Protein AF-A0A2V7PFL1-F1 (afdb_monomer)

Mean predicted aligned error: 14.79 Å

Secondary structure (DSSP, 8-state):
----------PPP--------PPPP----PPEEEE--SS--STTT-EEE-TTEEEEEE--STT--EEEEEEE-TT-EEEEEEESGGGT----EEEEEE-TTSSSEEEEES-SBTTB-EEEEE--S-EEEEEEEEEGGG---TT-EEEEEEEE---S--TT--SS--STTTPEE--TT-EEEEEE---SS-TT---EEEEEEE-TT-EEEEEEEE-STT--EEEEEE-TTSS-EEEEES-SSSS-EEEEEE-SS-EEEEEEEEES--SS---EEEEEEEEEE---TTPSPEEEE---SSEEEEEE-TTS-EEEEETTTTEEEEE-TTS-EEEEEE---SEEEEEE-TTSPEEEEETTTEEEEE-TTS-EEEEE---SSEEEEEE-TTS-EEEEESSS-EEEEE-TTS-EEEEEEGGGG-SS----EEE-TTS-EEEESSSSEEEEETTEEEEEE---S--S--EEBTT--EEEEEGGGTEEEEE-TTS-EEEEEEES--SSEEEEEEEE-TTS-EEEEEEEEETTTTEEEE--TTT--SPBP--S-------HHHHHHHHTT-S-S-HHHHHHHHHHTT-SSS--HHHHHHHHHHTTTTTT-S----------

Nearest PDB structures (foldseek):
  8dk0-assembly1_A  TM=8.318E-01  e=1.574E-13  Rhodopseudomonas palustris CGA009
  7ris-assembly1_A  TM=8.366E-01  e=2.254E-12  Rhodopseudomonas palustris CGA009
  7riz-assembly1_A  TM=8.311E-01  e=5.090E-12  Rhodopseudomonas palustris CGA009
  4p5h-assembly1_K  TM=3.127E-01  e=2.283E-05  Clostridium perfringens
  9fti-assembly1_B  TM=2.354E-01  e=1.342E-03  Desulfofustis sp. PB-SRB1

pLDDT: mean 82.53, std 17.25, range [27.77, 98.69]

Sequence (612 aa):
MPIIPGMSNAPRFVLFLLVRLAALPALARTQSLVQEFEPNNTVQTANAAALGDRVVGVINPSGDRDVWSVDLVAGQFLSLDVDAEVTGSLLDPTITLLAPDGVTLVAFNDDFDGFDSRISFRIRESGRYYFVIRAFGDGGSPGSTYAVAVGTVTCGAVGTEREPNGTAATATPIAIGDAGSGEICAADDNPAGDVDYWAFTAQAGTTIDLDAASLGVFSDPFVALYASDGVTQLASNDDAAGVDSRLQFSFASAGTYYAAVSTIADPGGNSFPYTLHIRAIAGGPGDPITVRGDRLGLPVGIAVGNTGDVFVSDLAGARVVRITTQGVGTTFAAGIQNPQGIAFDAFGNLLVASLLGTVYRVTPQGQATPFITDAEAPVWVAVAPDGRIWLTNLSDRSLRRYSAAGRLELRFDGTTIGGSGPGPVAIGPSGEPYVSNGTQIWKLSDGQFRLVVADEFVLWGFAFDVAGNIYAPAPAAGLIKVFDPAGRPLANPFAVSPDNPQALAFGRDATGATVARLFATDRLVGRVIEFNPAGVAHRGLALGYVAPSFTLETAAASLLGATGLSAADSVYLDALGNHNGRYDVGDFHAFLRALDALSGAGSSRSPSGRER

Structure (mmCIF, N/CA/C/O backbone):
data_AF-A0A2V7PFL1-F1
#
_entry.id   AF-A0A2V7PFL1-F1
#
loop_
_atom_site.group_PDB
_atom_site.id
_atom_site.type_symbol
_atom_site.label_atom_id
_atom_site.label_alt_id
_atom_site.label_comp_id
_atom_site.label_asym_id
_atom_site.label_entity_id
_atom_site.label_seq_id
_atom_site.pdbx_PDB_ins_code
_atom_site.Cartn_x
_atom_site.Cartn_y
_atom_site.Cartn_z
_atom_site.occupancy
_atom_site.B_iso_or_equiv
_atom_site.auth_seq_id
_atom_site.auth_comp_id
_atom_site.auth_asym_id
_atom_site.auth_atom_id
_atom_site.pdbx_PDB_model_num
ATOM 1 N N . MET A 1 1 ? -2.058 72.099 -60.817 1.00 30.20 1 MET A N 1
ATOM 2 C CA . MET A 1 1 ? -1.279 73.225 -61.379 1.00 30.20 1 MET A CA 1
ATOM 3 C C . MET A 1 1 ? -0.510 73.870 -60.238 1.00 30.20 1 MET A C 1
ATOM 5 O O . MET A 1 1 ? -1.130 73.997 -59.186 1.00 30.20 1 MET A O 1
ATOM 9 N N . PRO A 1 2 ? 0.730 74.356 -60.434 1.00 60.69 2 PRO A N 1
ATOM 10 C CA . PRO A 1 2 ? 1.856 73.824 -61.225 1.00 60.69 2 PRO A CA 1
ATOM 11 C C . PRO A 1 2 ? 2.731 72.937 -60.279 1.00 60.69 2 PRO A C 1
ATOM 13 O O . PRO A 1 2 ? 2.129 72.340 -59.393 1.00 60.69 2 PRO A O 1
ATOM 16 N N . ILE A 1 3 ? 4.054 72.699 -60.352 1.00 34.28 3 ILE A N 1
ATOM 17 C CA . ILE A 1 3 ? 5.136 72.921 -61.346 1.00 34.28 3 ILE A CA 1
ATOM 18 C C . ILE A 1 3 ? 5.927 71.582 -61.509 1.00 34.28 3 ILE A C 1
ATOM 20 O O . ILE A 1 3 ? 5.464 70.539 -61.055 1.00 34.28 3 ILE A O 1
ATOM 24 N N . ILE A 1 4 ? 7.109 71.598 -62.146 1.00 34.03 4 ILE A N 1
ATOM 25 C CA . ILE A 1 4 ? 8.069 70.487 -62.364 1.00 34.03 4 ILE A CA 1
ATOM 26 C C . ILE A 1 4 ? 9.507 71.114 -62.417 1.00 34.03 4 ILE A C 1
ATOM 28 O O . ILE A 1 4 ? 9.618 72.307 -62.131 1.00 34.03 4 ILE A O 1
ATOM 32 N N . PRO A 1 5 ? 10.562 70.454 -62.951 1.00 56.12 5 PRO A N 1
ATOM 33 C CA . PRO A 1 5 ? 11.461 69.428 -62.386 1.00 56.12 5 PRO A CA 1
ATOM 34 C C . PRO A 1 5 ? 12.811 69.977 -61.834 1.00 56.12 5 PRO A C 1
ATOM 36 O O . PRO A 1 5 ? 13.111 71.160 -61.959 1.00 56.12 5 PRO A O 1
ATOM 39 N N . GLY A 1 6 ? 13.700 69.093 -61.345 1.00 29.91 6 GLY A N 1
ATOM 40 C CA . GLY A 1 6 ? 15.138 69.388 -61.182 1.00 29.91 6 GLY A CA 1
ATOM 41 C C . GLY A 1 6 ? 15.987 68.192 -60.708 1.00 29.91 6 GLY A C 1
ATOM 42 O O . GLY A 1 6 ? 15.664 67.578 -59.698 1.00 29.91 6 GLY A O 1
ATOM 43 N N . MET A 1 7 ? 17.074 67.859 -61.420 1.00 34.50 7 MET A N 1
ATOM 44 C CA . MET A 1 7 ? 18.047 66.806 -61.053 1.00 34.50 7 MET A CA 1
ATOM 45 C C . MET A 1 7 ? 19.343 67.420 -60.494 1.00 34.50 7 MET A C 1
ATOM 47 O O . MET A 1 7 ? 19.839 68.362 -61.108 1.00 34.50 7 MET A O 1
ATOM 51 N N . SER A 1 8 ? 19.954 66.841 -59.444 1.00 31.33 8 SER A N 1
ATOM 52 C CA . SER A 1 8 ? 21.429 66.801 -59.281 1.00 31.33 8 SER A CA 1
ATOM 53 C C . SER A 1 8 ? 21.919 65.894 -58.129 1.00 31.33 8 SER A C 1
ATOM 55 O O . SER A 1 8 ? 21.479 66.030 -56.994 1.00 31.33 8 SER A O 1
ATOM 57 N N . ASN A 1 9 ? 22.875 65.016 -58.447 1.00 28.00 9 ASN A N 1
ATOM 58 C CA . ASN A 1 9 ? 24.009 64.510 -57.648 1.00 28.00 9 ASN A CA 1
ATOM 59 C C . ASN A 1 9 ? 23.884 64.129 -56.143 1.00 28.00 9 ASN A C 1
ATOM 61 O O . ASN A 1 9 ? 24.058 64.954 -55.255 1.00 28.00 9 ASN A O 1
ATOM 65 N N . ALA A 1 10 ? 23.885 62.804 -55.924 1.00 36.22 10 ALA A N 1
ATOM 66 C CA . ALA A 1 10 ? 24.791 62.036 -55.041 1.00 36.22 10 ALA A CA 1
ATOM 67 C C . ALA A 1 10 ? 24.791 62.197 -53.493 1.00 36.22 10 ALA A C 1
ATOM 69 O O . ALA A 1 10 ? 25.214 63.221 -52.958 1.00 36.22 10 ALA A O 1
ATOM 70 N N . PRO A 1 11 ? 24.583 61.081 -52.760 1.00 33.75 11 PRO A N 1
ATOM 71 C CA . PRO A 1 11 ? 25.273 60.771 -51.505 1.00 33.75 11 PRO A CA 1
ATOM 72 C C . PRO A 1 11 ? 26.551 59.928 -51.741 1.00 33.75 11 PRO A C 1
ATOM 74 O O . PRO A 1 11 ? 26.734 59.321 -52.796 1.00 33.75 11 PRO A O 1
ATOM 77 N N . ARG A 1 12 ? 27.458 59.886 -50.753 1.00 33.81 12 ARG A N 1
ATOM 78 C CA . ARG A 1 12 ? 28.744 59.157 -50.824 1.00 33.81 12 ARG A CA 1
ATOM 79 C C . ARG A 1 12 ? 28.614 57.666 -50.480 1.00 33.81 12 ARG A C 1
ATOM 81 O O . ARG A 1 12 ? 27.775 57.280 -49.675 1.00 33.81 12 ARG A O 1
ATOM 88 N N . PHE A 1 13 ? 29.522 56.859 -51.035 1.00 31.22 13 PHE A N 1
ATOM 89 C CA . PHE A 1 13 ? 29.735 55.455 -50.663 1.00 31.22 13 PHE A CA 1
ATOM 90 C C . PHE A 1 13 ? 30.086 55.290 -49.174 1.00 31.22 13 PHE A C 1
ATOM 92 O O . PHE A 1 13 ? 30.985 55.967 -48.674 1.00 31.22 13 PHE A O 1
ATOM 99 N N . VAL A 1 14 ? 29.502 54.269 -48.543 1.00 32.34 14 VAL A N 1
ATOM 100 C CA . VAL A 1 14 ? 30.183 53.421 -47.551 1.00 32.34 14 VAL A CA 1
ATOM 101 C C . VAL A 1 14 ? 29.953 51.975 -47.990 1.00 32.34 14 VAL A C 1
ATOM 103 O O . VAL A 1 14 ? 28.826 51.594 -48.299 1.00 32.34 14 VAL A O 1
ATOM 106 N N . LEU A 1 15 ? 31.025 51.190 -48.091 1.00 28.28 15 LEU A N 1
ATOM 107 C CA . LEU A 1 15 ? 31.000 49.836 -48.642 1.00 28.28 15 LEU A CA 1
ATOM 108 C C . LEU A 1 15 ? 30.970 48.798 -47.514 1.00 28.28 15 LEU A C 1
ATOM 110 O O . LEU A 1 15 ? 31.963 48.637 -46.812 1.00 28.28 15 LEU A O 1
ATOM 114 N N . PHE A 1 16 ? 29.877 48.043 -47.407 1.00 29.05 16 PHE A N 1
ATOM 115 C CA . PHE A 1 16 ? 29.860 46.753 -46.711 1.00 29.05 16 PHE A CA 1
ATOM 116 C C . PHE A 1 16 ? 29.567 45.648 -47.726 1.00 29.05 16 PHE A C 1
ATOM 118 O O . PHE A 1 16 ? 28.443 45.498 -48.204 1.00 29.05 16 PHE A O 1
ATOM 125 N N . LEU A 1 17 ? 30.608 44.899 -48.092 1.00 27.77 17 LEU A N 1
ATOM 126 C CA . LEU A 1 17 ? 30.504 43.796 -49.039 1.00 27.77 17 LEU A CA 1
ATOM 127 C C . LEU A 1 17 ? 29.993 42.543 -48.315 1.00 27.77 17 LEU A C 1
ATOM 129 O O . LEU A 1 17 ? 30.765 41.816 -47.693 1.00 27.77 17 LEU A O 1
ATOM 133 N N . LEU A 1 18 ? 28.688 42.283 -48.415 1.00 31.61 18 LEU A N 1
ATOM 134 C CA . LEU A 1 18 ? 28.083 41.022 -47.981 1.00 31.61 18 LEU A CA 1
ATOM 135 C C . LEU A 1 18 ? 28.535 39.877 -48.901 1.00 31.61 18 LEU A C 1
ATOM 137 O O . LEU A 1 18 ? 27.878 39.550 -49.891 1.00 31.61 18 LEU A O 1
ATOM 141 N N . VAL A 1 19 ? 29.663 39.252 -48.562 1.00 31.84 19 VAL A N 1
ATOM 142 C CA . VAL A 1 19 ? 30.076 37.985 -49.170 1.00 31.84 19 VAL A CA 1
ATOM 143 C C . VAL A 1 19 ? 29.138 36.892 -48.664 1.00 31.84 19 VAL A C 1
ATOM 145 O O . VAL A 1 19 ? 29.290 36.389 -47.553 1.00 31.84 19 VAL A O 1
ATOM 148 N N . ARG A 1 20 ? 28.161 36.501 -49.488 1.00 34.03 20 ARG A N 1
ATOM 149 C CA . ARG A 1 20 ? 27.461 35.229 -49.293 1.00 34.03 20 ARG A CA 1
ATOM 150 C C . ARG A 1 20 ? 28.456 34.097 -49.543 1.00 34.03 20 ARG A C 1
ATOM 152 O O . ARG A 1 20 ? 28.710 33.761 -50.698 1.00 34.03 20 ARG A O 1
ATOM 159 N N . LEU A 1 21 ? 28.975 33.481 -48.480 1.00 33.34 21 LEU A N 1
ATOM 160 C CA . LEU A 1 21 ? 29.423 32.095 -48.588 1.00 33.34 21 LEU A CA 1
ATOM 161 C C . LEU A 1 21 ? 28.192 31.267 -48.967 1.00 33.34 21 LEU A C 1
ATOM 163 O O . LEU A 1 21 ? 27.237 31.172 -48.197 1.00 33.34 21 LEU A O 1
ATOM 167 N N . ALA A 1 22 ? 28.198 30.696 -50.169 1.00 36.16 22 ALA A N 1
ATOM 168 C CA . ALA A 1 22 ? 27.301 29.596 -50.471 1.00 36.16 22 ALA A CA 1
ATOM 169 C C . ALA A 1 22 ? 27.775 28.398 -49.643 1.00 36.16 22 ALA A C 1
ATOM 171 O O . ALA A 1 22 ? 28.919 27.966 -49.795 1.00 36.16 22 ALA A O 1
ATOM 172 N N . ALA A 1 23 ? 26.921 27.888 -48.757 1.00 37.31 23 ALA A N 1
ATOM 173 C CA . ALA A 1 23 ? 27.200 26.633 -48.081 1.00 37.31 23 ALA A CA 1
ATOM 174 C C . ALA A 1 23 ? 27.307 25.532 -49.145 1.00 37.31 23 ALA A C 1
ATOM 176 O O . ALA A 1 23 ? 26.355 25.282 -49.887 1.00 37.31 23 ALA A O 1
ATOM 177 N N . LEU A 1 24 ? 28.476 24.898 -49.234 1.00 37.31 24 LEU A N 1
ATOM 178 C CA . LEU A 1 24 ? 28.596 23.622 -49.926 1.00 37.31 24 LEU A CA 1
ATOM 179 C C . LEU A 1 24 ? 27.701 22.619 -49.182 1.00 37.31 24 LEU A C 1
ATOM 181 O O . LEU A 1 24 ? 27.738 22.606 -47.948 1.00 37.31 24 LEU A O 1
ATOM 185 N N . PRO A 1 25 ? 26.900 21.793 -49.878 1.00 37.47 25 PRO A N 1
ATOM 186 C CA . PRO A 1 25 ? 26.188 20.717 -49.209 1.00 37.47 25 PRO A CA 1
ATOM 187 C C . PRO A 1 25 ? 27.224 19.794 -48.565 1.00 37.47 25 PRO A C 1
ATOM 189 O O . PRO A 1 25 ? 28.191 19.393 -49.218 1.00 37.47 25 PRO A O 1
ATOM 192 N N . ALA A 1 26 ? 27.034 19.471 -47.286 1.00 39.41 26 ALA A N 1
ATOM 193 C CA . ALA A 1 26 ? 27.859 18.473 -46.629 1.00 39.41 26 ALA A CA 1
ATOM 194 C C . ALA A 1 26 ? 27.669 17.140 -47.365 1.00 39.41 26 ALA A C 1
ATOM 196 O O . ALA A 1 26 ? 26.567 16.591 -47.400 1.00 39.41 26 ALA A O 1
ATOM 197 N N . LEU A 1 27 ? 28.738 16.639 -47.986 1.00 40.75 27 LEU A N 1
ATOM 198 C CA . LEU A 1 27 ? 28.767 15.271 -48.486 1.00 40.75 27 LEU A CA 1
ATOM 199 C C . LEU A 1 27 ? 28.611 14.353 -47.276 1.00 40.75 27 LEU A C 1
ATOM 201 O O . LEU A 1 27 ? 29.490 14.327 -46.414 1.00 40.75 27 LEU A O 1
ATOM 205 N N . ALA A 1 28 ? 27.493 13.627 -47.210 1.00 41.62 28 ALA A N 1
ATOM 206 C CA . ALA A 1 28 ? 27.297 12.590 -46.210 1.00 41.62 28 ALA A CA 1
ATOM 207 C C . ALA A 1 28 ? 28.458 11.593 -46.326 1.00 41.62 28 ALA A C 1
ATOM 209 O O . ALA A 1 28 ? 28.630 10.942 -47.361 1.00 41.62 28 ALA A O 1
ATOM 210 N N . ARG A 1 29 ? 29.297 11.533 -45.290 1.00 51.75 29 ARG A N 1
ATOM 211 C CA . ARG A 1 29 ? 30.437 10.621 -45.243 1.00 51.75 29 ARG A CA 1
ATOM 212 C C . ARG A 1 29 ? 29.870 9.209 -45.133 1.00 51.75 29 ARG A C 1
ATOM 214 O O . ARG A 1 29 ? 29.216 8.889 -44.149 1.00 51.75 29 ARG A O 1
ATOM 221 N N . THR A 1 30 ? 30.070 8.395 -46.165 1.00 51.81 30 THR A N 1
ATOM 222 C CA . THR A 1 30 ? 29.642 6.992 -46.161 1.00 51.81 30 THR A CA 1
ATOM 223 C C . THR A 1 30 ? 30.287 6.257 -44.994 1.00 51.81 30 THR A C 1
ATOM 225 O O . THR A 1 30 ? 31.499 6.395 -44.794 1.00 51.81 30 THR A O 1
ATOM 228 N N . GLN A 1 31 ? 29.481 5.476 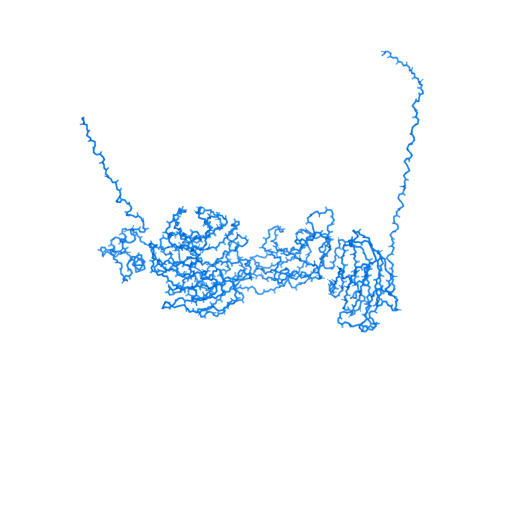-44.269 1.00 62.72 31 GLN A N 1
ATOM 229 C CA . GLN A 1 31 ? 29.928 4.686 -43.126 1.00 62.72 31 GLN A CA 1
ATOM 230 C C . GLN A 1 31 ? 31.151 3.856 -43.521 1.00 62.72 31 GLN A C 1
ATOM 232 O O . GLN A 1 31 ? 31.106 3.093 -44.488 1.00 62.72 31 GLN A O 1
ATOM 237 N N . SER A 1 32 ? 32.272 4.084 -42.840 1.00 82.44 32 SER A N 1
ATOM 238 C CA . SER A 1 32 ? 33.548 3.467 -43.206 1.00 82.44 32 SER A CA 1
ATOM 239 C C . SER A 1 32 ? 33.761 2.213 -42.367 1.00 82.44 32 SER A C 1
ATOM 241 O O . SER A 1 32 ? 33.752 2.282 -41.143 1.00 82.44 32 SER A O 1
ATOM 243 N N . LEU A 1 33 ? 33.916 1.065 -43.029 1.00 89.19 33 LEU A N 1
ATOM 244 C CA . LEU A 1 33 ? 34.205 -0.206 -42.368 1.00 89.19 33 LEU A CA 1
ATOM 245 C C . LEU A 1 33 ? 35.689 -0.251 -41.980 1.00 89.19 33 LEU A C 1
ATOM 247 O O . LEU A 1 33 ? 36.552 -0.102 -42.850 1.00 89.19 33 LEU A O 1
ATOM 251 N N . VAL A 1 34 ? 35.980 -0.459 -40.697 1.00 94.38 34 VAL A N 1
ATOM 252 C CA . VAL A 1 34 ? 37.341 -0.463 -40.138 1.00 94.38 34 VAL A CA 1
ATOM 253 C C . VAL A 1 34 ? 37.602 -1.806 -39.456 1.00 94.38 34 VAL A C 1
ATOM 255 O O . VAL A 1 34 ? 36.968 -2.127 -38.458 1.00 94.38 34 VAL A O 1
ATOM 258 N N . GLN A 1 35 ? 38.531 -2.596 -39.992 1.00 94.12 35 GLN A N 1
ATOM 259 C CA . GLN A 1 35 ? 38.975 -3.838 -39.350 1.00 94.12 35 GLN A CA 1
ATOM 260 C C . GLN A 1 35 ? 39.925 -3.530 -38.187 1.00 94.12 35 GLN A C 1
ATOM 262 O O . GLN A 1 35 ? 40.719 -2.589 -38.270 1.00 94.12 35 GLN A O 1
ATOM 267 N N . GLU A 1 36 ? 39.862 -4.350 -37.142 1.00 94.19 36 GLU A N 1
ATOM 268 C CA . GLU A 1 36 ? 40.870 -4.424 -36.081 1.00 94.19 36 GLU A CA 1
ATOM 269 C C . GLU A 1 36 ? 42.306 -4.638 -36.612 1.00 94.19 36 GLU A C 1
ATOM 271 O O . GLU A 1 36 ? 42.539 -5.006 -37.772 1.00 94.19 36 GLU A O 1
ATOM 276 N N . PHE A 1 37 ? 43.291 -4.486 -35.729 1.00 94.88 37 PHE A N 1
ATOM 277 C CA . PHE A 1 37 ? 44.647 -4.967 -35.965 1.00 94.88 37 PHE A CA 1
ATOM 278 C C . PHE A 1 37 ? 45.331 -5.389 -34.662 1.00 94.88 37 PHE A C 1
ATOM 280 O O . PHE A 1 37 ? 45.601 -4.548 -33.801 1.00 94.88 37 PHE A O 1
ATOM 287 N N . GLU A 1 38 ? 45.683 -6.673 -34.576 1.00 94.12 38 GLU A N 1
ATOM 288 C CA . GLU A 1 38 ? 46.327 -7.259 -33.401 1.00 94.12 38 GLU A CA 1
ATOM 289 C C . GLU A 1 38 ? 47.842 -7.005 -33.296 1.00 94.12 38 GLU A C 1
ATOM 291 O O . GLU A 1 38 ? 48.556 -7.080 -34.304 1.00 94.12 38 GLU A O 1
ATOM 296 N N . PRO A 1 39 ? 48.383 -6.784 -32.076 1.00 94.81 39 PRO A N 1
ATOM 297 C CA . PRO A 1 39 ? 47.690 -6.792 -30.779 1.00 94.81 39 PRO A CA 1
ATOM 298 C C . PRO A 1 39 ? 47.081 -5.433 -30.392 1.00 94.81 39 PRO A C 1
ATOM 300 O O . PRO A 1 39 ? 47.819 -4.454 -30.273 1.00 94.81 39 PRO A O 1
ATOM 303 N N . ASN A 1 40 ? 45.780 -5.362 -30.105 1.00 96.12 40 ASN A N 1
ATOM 304 C CA . ASN A 1 40 ? 45.070 -4.126 -29.729 1.00 96.12 40 ASN A CA 1
ATOM 305 C C . ASN A 1 40 ? 44.784 -4.004 -28.205 1.00 96.12 40 ASN A C 1
ATOM 307 O O . ASN A 1 40 ? 44.213 -3.014 -27.753 1.00 96.12 40 ASN A O 1
ATOM 311 N N . ASN A 1 41 ? 45.174 -5.005 -27.406 1.00 95.81 41 ASN A N 1
ATOM 312 C CA . ASN A 1 41 ? 44.536 -5.373 -26.127 1.00 95.81 41 ASN A CA 1
ATOM 313 C C . ASN A 1 41 ? 44.863 -4.436 -24.925 1.00 95.81 41 ASN A C 1
ATOM 315 O O . ASN A 1 41 ? 44.634 -4.786 -23.751 1.00 95.81 41 ASN A O 1
ATOM 319 N N . THR A 1 42 ? 45.412 -3.236 -25.176 1.00 96.06 42 THR A N 1
ATOM 320 C CA . THR A 1 42 ? 45.606 -2.145 -24.198 1.00 96.06 42 THR A CA 1
ATOM 321 C C . THR A 1 42 ? 45.381 -0.761 -24.824 1.00 96.06 42 THR A C 1
ATOM 323 O O . THR A 1 42 ? 45.544 -0.568 -26.024 1.00 96.06 42 THR A O 1
ATOM 326 N N . VAL A 1 43 ? 45.121 0.267 -24.004 1.00 95.19 43 VAL A N 1
ATOM 327 C CA . VAL A 1 43 ? 44.972 1.667 -24.473 1.00 95.19 43 VAL A CA 1
ATOM 328 C C . VAL A 1 43 ? 46.213 2.235 -25.189 1.00 95.19 43 VAL A C 1
ATOM 330 O O . VAL A 1 43 ? 46.115 3.254 -25.864 1.00 95.19 43 VAL A O 1
ATOM 333 N N . GLN A 1 44 ? 47.385 1.593 -25.066 1.00 95.38 44 GLN A N 1
ATOM 334 C CA . GLN A 1 44 ? 48.608 1.979 -25.786 1.00 95.38 44 GLN A CA 1
ATOM 335 C C . GLN A 1 44 ? 48.738 1.323 -27.168 1.00 95.38 44 GLN A C 1
ATOM 337 O O . GLN A 1 44 ? 49.506 1.821 -27.991 1.00 95.38 44 GLN A O 1
ATOM 342 N N . THR A 1 45 ? 48.028 0.220 -27.418 1.00 96.56 45 THR A N 1
ATOM 343 C CA . THR A 1 45 ? 48.004 -0.474 -28.717 1.00 96.56 45 THR A CA 1
ATOM 344 C C . THR A 1 45 ? 46.649 -0.387 -29.424 1.00 96.56 45 THR A C 1
ATOM 346 O O . THR A 1 45 ? 46.512 -0.876 -30.544 1.00 96.56 45 THR A O 1
ATOM 349 N N . ALA A 1 46 ? 45.683 0.285 -28.794 1.00 96.88 46 ALA A N 1
ATOM 350 C CA . ALA A 1 46 ? 44.314 0.439 -29.254 1.00 96.88 46 ALA A CA 1
ATOM 351 C C . ALA A 1 46 ? 44.196 0.843 -30.729 1.00 96.88 46 ALA A C 1
ATOM 353 O O . ALA A 1 46 ? 44.891 1.742 -31.219 1.00 96.88 46 ALA A O 1
ATOM 354 N N . ASN A 1 47 ? 43.256 0.212 -31.428 1.00 97.69 47 ASN A N 1
ATOM 355 C CA . ASN A 1 47 ? 42.906 0.582 -32.792 1.00 97.69 47 ASN A CA 1
ATOM 356 C C . ASN A 1 47 ? 42.170 1.943 -32.805 1.00 97.69 47 ASN A C 1
ATOM 358 O O . ASN A 1 47 ? 41.758 2.460 -31.763 1.00 97.69 47 ASN A O 1
ATOM 362 N N . ALA A 1 48 ? 42.054 2.586 -33.968 1.00 96.38 48 ALA A N 1
ATOM 363 C CA . ALA A 1 48 ? 41.511 3.944 -34.083 1.00 96.38 48 ALA A CA 1
ATOM 364 C C . ALA A 1 48 ? 40.193 3.956 -34.864 1.00 96.38 48 ALA A C 1
ATOM 366 O O . ALA A 1 48 ? 40.135 3.441 -35.979 1.00 96.38 48 ALA A O 1
ATOM 367 N N . ALA A 1 49 ? 39.173 4.591 -34.289 1.00 96.38 49 ALA A N 1
ATOM 368 C CA . ALA A 1 49 ? 37.848 4.771 -34.870 1.00 96.38 49 ALA A CA 1
ATOM 369 C C . ALA A 1 49 ? 37.448 6.255 -34.880 1.00 96.38 49 ALA A C 1
ATOM 371 O O . ALA A 1 49 ? 37.920 7.053 -34.066 1.00 96.38 49 ALA A O 1
ATOM 372 N N . ALA A 1 50 ? 36.548 6.629 -35.786 1.00 94.38 50 ALA A N 1
ATOM 373 C CA . ALA A 1 50 ? 35.919 7.942 -35.828 1.00 94.38 50 ALA A CA 1
ATOM 374 C C . ALA A 1 50 ? 34.387 7.836 -35.776 1.00 94.38 50 ALA A C 1
ATOM 376 O O . ALA A 1 50 ? 33.794 6.824 -36.141 1.00 94.38 50 ALA A O 1
ATOM 377 N N . LEU A 1 51 ? 33.737 8.932 -35.376 1.00 91.38 51 LEU A N 1
ATOM 378 C CA . LEU A 1 51 ? 32.285 9.069 -35.485 1.00 91.38 51 LEU A CA 1
ATOM 379 C C . LEU A 1 51 ? 31.846 8.920 -36.954 1.00 91.38 51 LEU A C 1
ATOM 381 O O . LEU A 1 51 ? 32.313 9.657 -37.832 1.00 91.38 51 LEU A O 1
ATOM 385 N N . GLY A 1 52 ? 30.935 7.978 -37.197 1.00 88.69 52 GLY A N 1
ATOM 386 C CA . GLY A 1 52 ? 30.469 7.561 -38.519 1.00 88.69 52 GLY A CA 1
ATOM 387 C C . GLY A 1 52 ? 31.153 6.308 -39.080 1.00 88.69 52 GLY A C 1
ATOM 388 O O . GLY A 1 52 ? 30.849 5.932 -40.211 1.00 88.69 52 GLY A O 1
ATOM 389 N N . ASP A 1 53 ? 32.051 5.654 -38.343 1.00 94.06 53 ASP A N 1
ATOM 390 C CA . ASP A 1 53 ? 32.645 4.376 -38.753 1.00 94.06 53 ASP A CA 1
ATOM 391 C C . ASP A 1 53 ? 31.796 3.179 -38.263 1.00 94.06 53 ASP A C 1
ATOM 393 O O . ASP A 1 53 ? 30.985 3.293 -37.341 1.00 94.06 53 ASP A O 1
ATOM 397 N N . ARG A 1 54 ? 31.986 2.004 -38.877 1.00 93.38 54 ARG A N 1
ATOM 398 C CA . ARG A 1 54 ? 31.623 0.709 -38.277 1.00 93.38 54 ARG A CA 1
ATOM 399 C C . ARG A 1 54 ? 32.914 -0.075 -38.102 1.00 93.38 54 ARG A C 1
ATOM 401 O O . ARG A 1 54 ? 33.554 -0.415 -39.098 1.00 93.38 54 ARG A O 1
ATOM 408 N N . VAL A 1 55 ? 33.326 -0.312 -36.865 1.00 95.62 55 VAL A N 1
ATOM 409 C CA . VAL A 1 55 ? 34.484 -1.170 -36.590 1.00 95.62 55 VAL A CA 1
ATOM 410 C C . VAL A 1 55 ? 34.052 -2.636 -36.621 1.00 95.62 55 VAL A C 1
ATOM 412 O O . VAL A 1 55 ? 32.877 -2.924 -36.404 1.00 95.62 55 VAL A O 1
ATOM 415 N N . VAL A 1 56 ? 34.965 -3.557 -36.918 1.00 95.00 56 VAL A N 1
ATOM 416 C CA . VAL A 1 56 ? 34.726 -5.010 -36.881 1.00 95.00 56 VAL A CA 1
ATOM 417 C C . VAL A 1 56 ? 35.938 -5.741 -36.320 1.00 95.00 56 VAL A C 1
ATOM 419 O O . VAL A 1 56 ? 37.075 -5.386 -36.650 1.00 95.00 56 VAL A O 1
ATOM 422 N N . GLY A 1 57 ? 35.680 -6.770 -35.512 1.00 94.44 57 GLY A N 1
ATOM 423 C CA . GLY A 1 57 ? 36.727 -7.568 -34.883 1.00 94.44 57 GLY A CA 1
ATOM 424 C C . GLY A 1 57 ? 36.295 -8.951 -34.395 1.00 94.44 57 GLY A C 1
ATOM 425 O O . GLY A 1 57 ? 35.162 -9.386 -34.642 1.00 94.44 57 GLY A O 1
ATOM 426 N N . VAL A 1 58 ? 37.221 -9.667 -33.752 1.00 94.94 58 VAL A N 1
ATOM 427 C CA . VAL A 1 58 ? 37.070 -11.064 -33.317 1.00 94.94 58 VAL A CA 1
ATOM 428 C C . VAL A 1 58 ? 37.789 -11.306 -31.986 1.00 94.94 58 VAL A C 1
ATOM 430 O O . VAL A 1 58 ? 38.999 -11.516 -31.965 1.00 94.94 58 VAL A O 1
ATOM 433 N N . ILE A 1 59 ? 37.032 -11.400 -30.887 1.00 95.06 59 ILE A N 1
ATOM 434 C CA . ILE A 1 59 ? 37.575 -11.677 -29.544 1.00 95.06 59 ILE A CA 1
ATOM 435 C C . ILE A 1 59 ? 38.171 -13.094 -29.518 1.00 95.06 59 ILE A C 1
ATOM 437 O O . ILE A 1 59 ? 37.436 -14.078 -29.378 1.00 95.06 59 ILE A O 1
ATOM 441 N N . ASN A 1 60 ? 39.491 -13.226 -29.688 1.00 92.62 60 ASN A N 1
ATOM 442 C CA . ASN A 1 60 ? 40.161 -14.513 -29.866 1.00 92.62 60 ASN A CA 1
ATOM 443 C C . ASN A 1 60 ? 41.679 -14.428 -29.587 1.00 92.62 60 ASN A C 1
ATOM 445 O O . ASN A 1 60 ? 42.434 -13.929 -30.428 1.00 92.62 60 ASN A O 1
ATOM 449 N N . PRO A 1 61 ? 42.193 -15.096 -28.535 1.00 92.56 61 PRO A N 1
ATOM 450 C CA . PRO A 1 61 ? 41.640 -16.300 -27.896 1.00 92.56 61 PRO A CA 1
ATOM 451 C C . PRO A 1 61 ? 40.671 -16.016 -26.728 1.00 92.56 61 PRO A C 1
ATOM 453 O O . PRO A 1 61 ? 40.161 -14.918 -26.560 1.00 92.56 61 PRO A O 1
ATOM 456 N N . SER A 1 62 ? 40.391 -17.020 -25.894 1.00 91.88 62 SER A N 1
ATOM 457 C CA . SER A 1 62 ? 39.731 -16.803 -24.599 1.00 91.88 62 SER A CA 1
ATOM 458 C C . SER A 1 62 ? 40.606 -15.936 -23.678 1.00 91.88 62 SER A C 1
ATOM 460 O O . SER A 1 62 ? 41.830 -16.101 -23.645 1.00 91.88 62 SER A O 1
ATOM 462 N N . GLY A 1 63 ? 39.977 -15.009 -22.947 1.00 89.75 63 GLY A N 1
ATOM 463 C CA . GLY A 1 63 ? 40.641 -13.961 -22.156 1.00 89.75 63 GLY A CA 1
ATOM 464 C C . GLY A 1 63 ? 41.117 -12.741 -22.956 1.00 89.75 63 GLY A C 1
ATOM 465 O O . GLY A 1 63 ? 41.830 -11.896 -22.408 1.00 89.75 63 GLY A O 1
ATOM 466 N N . ASP A 1 64 ? 40.759 -12.659 -24.237 1.00 94.69 64 ASP A N 1
ATOM 467 C CA . ASP A 1 64 ? 41.076 -11.534 -25.115 1.00 94.69 64 ASP A CA 1
ATOM 468 C C . ASP A 1 64 ? 40.115 -10.342 -24.936 1.00 94.69 64 ASP A C 1
ATOM 470 O O . ASP A 1 64 ? 39.042 -10.461 -24.334 1.00 94.69 64 ASP A O 1
ATOM 474 N N . ARG A 1 65 ? 40.531 -9.165 -25.411 1.00 95.44 65 ARG A N 1
ATOM 475 C CA . ARG A 1 65 ? 39.773 -7.913 -25.332 1.00 95.44 65 ARG A CA 1
ATOM 476 C C . ARG A 1 65 ? 40.251 -6.919 -26.381 1.00 95.44 65 ARG A C 1
ATOM 478 O O . ARG A 1 65 ? 41.442 -6.620 -26.434 1.00 95.44 65 ARG A O 1
ATOM 485 N N . ASP A 1 66 ? 39.308 -6.287 -27.062 1.00 97.38 66 ASP A N 1
ATOM 486 C CA . ASP A 1 66 ? 39.628 -5.346 -28.124 1.00 97.38 66 ASP A CA 1
ATOM 487 C C . ASP A 1 66 ? 39.525 -3.910 -27.651 1.00 97.38 66 ASP A C 1
ATOM 489 O O . ASP A 1 66 ? 38.439 -3.454 -27.291 1.00 97.38 66 ASP A O 1
ATOM 493 N N . VAL A 1 67 ? 40.648 -3.184 -27.643 1.00 98.12 67 VAL A N 1
ATOM 494 C CA . VAL A 1 67 ? 40.648 -1.758 -27.291 1.00 98.12 67 VAL A CA 1
ATOM 495 C C . VAL A 1 67 ? 40.639 -0.902 -28.549 1.00 98.12 67 VAL A C 1
ATOM 497 O O . VAL A 1 67 ? 41.528 -0.964 -29.399 1.00 98.12 67 VAL A O 1
ATOM 500 N N . TRP A 1 68 ? 39.650 -0.026 -28.614 1.00 98.31 68 TRP A N 1
ATOM 501 C CA . TRP A 1 68 ? 39.480 0.989 -29.637 1.00 98.31 68 TRP A CA 1
ATOM 502 C C . TRP A 1 68 ? 39.604 2.378 -29.015 1.00 98.31 68 TRP A C 1
ATOM 504 O O . TRP A 1 68 ? 39.360 2.574 -27.826 1.00 98.31 68 TRP A O 1
ATOM 514 N N . SER A 1 69 ? 39.997 3.362 -29.816 1.00 97.69 69 SER A N 1
ATOM 515 C CA . SER A 1 69 ? 40.162 4.755 -29.404 1.00 97.69 69 SER A CA 1
ATOM 516 C C . SER A 1 69 ? 39.427 5.697 -30.352 1.00 97.69 69 SER A C 1
ATOM 518 O O . SER A 1 69 ? 39.447 5.500 -31.567 1.00 97.69 69 SER A O 1
ATOM 520 N N . VAL A 1 70 ? 38.778 6.718 -29.792 1.00 97.12 70 VAL A N 1
ATOM 521 C CA . VAL A 1 70 ? 37.960 7.686 -30.532 1.00 97.12 70 VAL A CA 1
ATOM 522 C C . VAL A 1 70 ? 38.160 9.096 -29.965 1.00 97.12 70 VAL A C 1
ATOM 524 O O . VAL A 1 70 ? 38.104 9.318 -28.754 1.00 97.12 70 VAL A O 1
ATOM 527 N N . ASP A 1 71 ? 38.436 10.063 -30.842 1.00 96.75 71 ASP A N 1
ATOM 528 C CA . ASP A 1 71 ? 38.639 11.468 -30.467 1.00 96.75 71 ASP A CA 1
ATOM 529 C C . ASP A 1 71 ? 37.291 12.209 -30.429 1.00 96.75 71 ASP A C 1
ATOM 531 O O . ASP A 1 71 ? 36.614 12.329 -31.452 1.00 96.75 71 ASP A O 1
ATOM 535 N N . LEU A 1 72 ? 36.907 12.710 -29.250 1.00 93.75 72 LEU A N 1
ATOM 536 C CA . LEU A 1 72 ? 35.584 13.276 -28.966 1.00 93.75 72 LEU A CA 1
ATOM 537 C C . LEU A 1 72 ? 35.666 14.680 -28.345 1.00 93.75 72 LEU A C 1
ATOM 539 O O . LEU A 1 72 ? 36.692 15.105 -27.809 1.00 93.75 72 LEU A O 1
ATOM 543 N N . VAL A 1 73 ? 34.560 15.420 -28.429 1.00 91.56 73 VAL A N 1
ATOM 544 C CA . VAL A 1 73 ? 34.443 16.832 -28.037 1.00 91.56 73 VAL A CA 1
ATOM 545 C C . VAL A 1 73 ? 33.352 17.006 -26.981 1.00 91.56 73 VAL A C 1
ATOM 547 O O . VAL A 1 73 ? 32.259 16.456 -27.109 1.00 91.56 73 VAL A O 1
ATOM 550 N N . ALA A 1 74 ? 33.627 17.821 -25.960 1.00 84.31 74 ALA A N 1
ATOM 551 C CA . ALA A 1 74 ? 32.664 18.180 -24.923 1.00 84.31 74 ALA A CA 1
ATOM 552 C C . ALA A 1 74 ? 31.321 18.660 -25.511 1.00 84.31 74 ALA A C 1
ATOM 554 O O . ALA A 1 74 ? 31.280 19.501 -26.412 1.00 84.31 74 ALA A O 1
ATOM 555 N N . GLY A 1 75 ? 30.223 18.122 -24.983 1.00 70.88 75 GLY A N 1
ATOM 556 C CA . GLY A 1 75 ? 28.853 18.357 -25.437 1.00 70.88 75 GLY A CA 1
ATOM 557 C C . GLY A 1 75 ? 28.334 17.352 -26.471 1.00 70.88 75 GLY A C 1
ATOM 558 O O . GLY A 1 75 ? 27.114 17.273 -26.632 1.00 70.88 75 GLY A O 1
ATOM 559 N N . GLN A 1 76 ? 29.202 16.568 -27.129 1.00 81.19 76 GLN A N 1
ATOM 560 C CA . GLN A 1 76 ? 28.778 15.484 -28.026 1.00 81.19 76 GLN A CA 1
ATOM 561 C C . GLN A 1 76 ? 28.085 14.349 -27.263 1.00 81.19 76 GLN A C 1
ATOM 563 O O . GLN A 1 76 ? 28.396 14.073 -26.104 1.00 81.19 76 GLN A O 1
ATOM 568 N N . PHE A 1 77 ? 27.178 13.663 -27.954 1.00 76.62 77 PHE A N 1
ATOM 569 C CA . PHE A 1 77 ? 26.545 12.432 -27.494 1.00 76.62 77 PHE A CA 1
ATOM 570 C C . PHE A 1 77 ? 27.133 11.269 -28.293 1.00 76.62 77 PHE A C 1
ATOM 572 O O . PHE A 1 77 ? 26.899 11.181 -29.497 1.00 76.62 77 PHE A O 1
ATOM 579 N N . LEU A 1 78 ? 27.943 10.430 -27.652 1.00 85.50 78 LEU A N 1
ATOM 580 C CA . LEU A 1 78 ? 28.519 9.222 -28.243 1.00 85.50 78 LEU A CA 1
ATOM 581 C C . LEU A 1 78 ? 27.486 8.093 -28.218 1.00 85.50 78 LEU A C 1
ATOM 583 O O . LEU A 1 78 ? 26.813 7.932 -27.205 1.00 85.50 78 LEU A O 1
ATOM 587 N N . SER A 1 79 ? 27.425 7.303 -29.287 1.00 84.31 79 SER A N 1
ATOM 588 C CA . SER A 1 79 ? 26.740 6.009 -29.339 1.00 84.31 79 SER A CA 1
ATOM 589 C C . SER A 1 79 ? 27.739 4.938 -29.794 1.00 84.31 79 SER A C 1
ATOM 591 O O . SER A 1 79 ? 28.488 5.156 -30.750 1.00 84.31 79 SER A O 1
ATOM 593 N N . LEU A 1 80 ? 27.783 3.814 -29.085 1.00 89.12 80 LEU A N 1
ATOM 594 C CA . LEU A 1 80 ? 28.571 2.625 -29.402 1.00 89.12 80 LEU A CA 1
ATOM 595 C C . LEU A 1 80 ? 27.629 1.421 -29.349 1.00 89.12 80 LEU A C 1
ATOM 597 O O . LEU A 1 80 ? 27.162 1.063 -28.270 1.00 89.12 80 LEU A O 1
ATOM 601 N N . ASP A 1 81 ? 27.351 0.844 -30.512 1.00 87.31 81 ASP A N 1
ATOM 602 C CA . ASP A 1 81 ? 26.307 -0.166 -30.734 1.00 87.31 81 ASP A CA 1
ATOM 603 C C . ASP A 1 81 ? 26.970 -1.470 -31.190 1.00 87.31 81 ASP A C 1
ATOM 605 O O . ASP A 1 81 ? 27.537 -1.480 -32.285 1.00 87.31 81 ASP A O 1
ATOM 609 N N . VAL A 1 82 ? 27.005 -2.522 -30.365 1.00 89.75 82 VAL A N 1
ATOM 610 C CA . VAL A 1 82 ? 27.749 -3.760 -30.669 1.00 89.75 82 VAL A CA 1
ATOM 611 C C . VAL A 1 82 ? 26.847 -4.762 -31.385 1.00 89.75 82 VAL A C 1
ATOM 613 O O . VAL A 1 82 ? 26.040 -5.418 -30.748 1.00 89.75 82 VAL A O 1
ATOM 616 N N . ASP A 1 83 ? 27.024 -4.937 -32.695 1.00 86.62 83 ASP A N 1
ATOM 617 C CA . ASP A 1 83 ? 26.363 -6.009 -33.444 1.00 86.62 83 ASP A CA 1
ATOM 618 C C . ASP A 1 83 ? 27.146 -7.334 -33.280 1.00 86.62 83 ASP A C 1
ATOM 620 O O . ASP A 1 83 ? 28.186 -7.515 -33.927 1.00 86.62 83 ASP A O 1
ATOM 624 N N . ALA A 1 84 ? 26.663 -8.301 -32.497 1.00 82.88 84 ALA A N 1
ATOM 625 C CA . ALA A 1 84 ? 27.207 -9.664 -32.466 1.00 82.88 84 ALA A CA 1
ATOM 626 C C . ALA A 1 84 ? 26.187 -10.679 -33.009 1.00 82.88 84 ALA A C 1
ATOM 628 O O . ALA A 1 84 ? 26.492 -11.346 -34.010 1.00 82.88 84 ALA A O 1
ATOM 629 N N . GLU A 1 85 ? 24.968 -10.747 -32.463 1.00 73.19 85 GLU A N 1
ATOM 630 C CA . GLU A 1 85 ? 23.911 -11.655 -32.944 1.00 73.19 85 GLU A CA 1
ATOM 631 C C . GLU A 1 85 ? 23.550 -11.358 -34.409 1.00 73.19 85 GLU A C 1
ATOM 633 O O . GLU A 1 85 ? 23.471 -12.273 -35.237 1.00 73.19 85 GLU A O 1
ATOM 638 N N . VAL A 1 86 ? 23.458 -10.077 -34.788 1.00 63.75 86 VAL A N 1
ATOM 639 C CA . VAL A 1 86 ? 23.167 -9.645 -36.173 1.00 63.75 86 VAL A CA 1
ATOM 640 C C . VAL A 1 86 ? 24.243 -10.109 -37.175 1.00 63.75 86 VAL A C 1
ATOM 642 O O . VAL A 1 86 ? 23.970 -10.246 -38.372 1.00 63.75 86 VAL A O 1
ATOM 645 N N . THR A 1 87 ? 25.465 -10.409 -36.713 1.00 65.12 87 THR A N 1
ATOM 646 C CA . THR A 1 87 ? 26.538 -10.984 -37.553 1.00 65.12 87 THR A CA 1
ATOM 647 C C . THR A 1 87 ? 26.485 -12.514 -37.662 1.00 65.12 87 THR A C 1
ATOM 649 O O . THR A 1 87 ? 27.225 -13.098 -38.456 1.00 65.12 87 THR A O 1
ATOM 652 N N . GLY A 1 88 ? 25.588 -13.170 -36.917 1.00 73.88 88 GLY A N 1
ATOM 653 C CA . GLY A 1 88 ? 25.514 -14.626 -36.779 1.00 73.88 88 GLY A CA 1
ATOM 654 C C . GLY A 1 88 ? 26.514 -15.201 -35.771 1.00 73.88 88 GLY A C 1
ATOM 655 O O . GLY A 1 88 ? 26.836 -16.389 -35.847 1.00 73.88 88 GLY A O 1
ATOM 656 N N . SER A 1 89 ? 27.031 -14.363 -34.868 1.00 86.25 89 SER A N 1
ATOM 657 C CA . SER A 1 89 ? 27.938 -14.767 -33.794 1.00 86.25 89 SER A CA 1
ATOM 658 C C . SER A 1 89 ? 27.184 -15.456 -32.652 1.00 86.25 89 SER A C 1
ATOM 660 O O . SER A 1 89 ? 25.972 -15.316 -32.510 1.00 86.25 89 SER A O 1
ATOM 662 N N . LEU A 1 90 ? 27.926 -16.189 -31.820 1.00 83.31 90 LEU A N 1
ATOM 663 C CA . LEU A 1 90 ? 27.488 -16.634 -30.487 1.00 83.31 90 LEU A CA 1
ATOM 664 C C . LEU A 1 90 ? 28.326 -15.957 -29.388 1.00 83.31 90 LEU A C 1
ATOM 666 O O . LEU A 1 90 ? 28.484 -16.495 -28.293 1.00 83.31 90 LEU A O 1
ATOM 670 N N . LEU A 1 91 ? 28.939 -14.818 -29.720 1.00 87.62 91 LEU A N 1
ATOM 671 C CA . LEU A 1 91 ? 29.537 -13.919 -28.750 1.00 87.62 91 LEU A CA 1
ATOM 672 C C . LEU A 1 91 ? 28.416 -13.278 -27.928 1.00 87.62 91 LEU A C 1
ATOM 674 O O . LEU A 1 91 ? 27.473 -12.730 -28.484 1.00 87.62 91 LEU A O 1
ATOM 678 N N . ASP A 1 92 ? 28.588 -13.365 -26.620 1.00 87.69 92 ASP A N 1
ATOM 679 C CA . ASP A 1 92 ? 27.912 -12.620 -25.564 1.00 87.69 92 ASP A CA 1
ATOM 680 C C . ASP A 1 92 ? 28.872 -11.454 -25.230 1.00 87.69 92 ASP A C 1
ATOM 682 O O . ASP A 1 92 ? 29.906 -11.691 -24.586 1.00 87.69 92 ASP A O 1
ATOM 686 N N . PRO A 1 93 ? 28.723 -10.273 -25.867 1.00 90.25 93 PRO A N 1
ATOM 687 C CA . PRO A 1 93 ? 29.651 -9.161 -25.709 1.00 90.25 93 PRO A CA 1
ATOM 688 C C . PRO A 1 93 ? 29.502 -8.436 -24.365 1.00 90.25 93 PRO A C 1
ATOM 690 O O . PRO A 1 93 ? 28.480 -8.463 -23.699 1.00 90.25 93 PRO A O 1
ATOM 693 N N . THR A 1 94 ? 30.549 -7.707 -23.987 1.00 90.25 94 THR A N 1
ATOM 694 C CA . THR A 1 94 ? 30.462 -6.617 -23.006 1.00 90.25 94 THR A CA 1
ATOM 695 C C . THR A 1 94 ? 31.253 -5.425 -23.525 1.00 90.25 94 THR A C 1
ATOM 697 O O . THR A 1 94 ? 32.303 -5.599 -24.159 1.00 90.25 94 THR A O 1
ATOM 700 N N . ILE A 1 95 ? 30.783 -4.210 -23.238 1.00 91.88 95 ILE A N 1
ATOM 701 C CA . ILE A 1 95 ? 31.428 -2.964 -23.652 1.00 91.88 95 ILE A CA 1
ATOM 702 C C . ILE A 1 95 ? 31.739 -2.064 -22.450 1.00 91.88 95 ILE A C 1
ATOM 704 O O . ILE A 1 95 ? 30.916 -1.815 -21.574 1.00 91.88 95 ILE A O 1
ATOM 708 N N . THR A 1 96 ? 32.964 -1.542 -22.401 1.00 91.88 96 THR A N 1
ATOM 709 C CA . THR A 1 96 ? 33.398 -0.542 -21.408 1.00 91.88 96 THR A CA 1
ATOM 710 C C . THR A 1 96 ? 33.851 0.728 -22.113 1.00 91.88 96 THR A C 1
ATOM 712 O O . THR A 1 96 ? 34.644 0.636 -23.044 1.00 91.88 96 THR A O 1
ATOM 715 N N . LEU A 1 97 ? 33.442 1.906 -21.637 1.00 92.31 97 LEU A N 1
ATOM 716 C CA . LEU A 1 97 ? 33.978 3.204 -22.060 1.00 92.31 97 LEU A CA 1
ATOM 717 C C . LEU A 1 97 ? 34.885 3.782 -20.961 1.00 92.31 97 LEU A C 1
ATOM 719 O O . LEU A 1 97 ? 34.491 3.883 -19.796 1.00 92.31 97 LEU A O 1
ATOM 723 N N . LEU A 1 98 ? 36.094 4.190 -21.346 1.00 94.12 98 LEU A N 1
ATOM 724 C CA . LEU A 1 98 ? 37.124 4.775 -20.488 1.00 94.12 98 LEU A CA 1
ATOM 725 C C . LEU A 1 98 ? 37.388 6.239 -20.865 1.00 94.12 98 LEU A C 1
ATOM 727 O O . LEU A 1 98 ? 37.389 6.605 -22.044 1.00 94.12 98 LEU A O 1
ATOM 731 N N . ALA A 1 99 ? 37.654 7.063 -19.852 1.00 93.12 99 ALA A N 1
ATOM 732 C CA . ALA A 1 99 ? 38.011 8.472 -19.980 1.00 93.12 99 ALA A CA 1
ATOM 733 C C . ALA A 1 99 ? 39.363 8.689 -20.702 1.00 93.12 99 ALA A C 1
ATOM 735 O O . ALA A 1 99 ? 40.126 7.738 -20.900 1.00 93.12 99 ALA A O 1
ATOM 736 N N . PRO A 1 100 ? 39.730 9.946 -21.030 1.00 96.12 100 PRO A N 1
ATOM 737 C CA . PRO A 1 100 ? 41.005 10.257 -21.684 1.00 96.12 100 PRO A CA 1
ATOM 738 C C . PRO A 1 100 ? 42.287 9.958 -20.893 1.00 96.12 100 PRO A C 1
ATOM 740 O O . PRO A 1 100 ? 43.378 10.072 -21.452 1.00 96.12 100 PRO A O 1
ATOM 743 N N . ASP A 1 101 ? 42.184 9.551 -19.625 1.00 94.44 101 ASP A N 1
ATOM 744 C CA . ASP A 1 101 ? 43.302 8.990 -18.856 1.00 94.44 101 ASP A CA 1
ATOM 745 C C . ASP A 1 101 ? 43.593 7.509 -19.191 1.00 94.44 101 ASP A C 1
ATOM 747 O O . ASP A 1 101 ? 44.656 6.997 -18.834 1.00 94.44 101 ASP A O 1
ATOM 751 N N . GLY A 1 102 ? 42.679 6.828 -19.894 1.00 92.12 102 GLY A N 1
ATOM 752 C CA . GLY A 1 102 ? 42.758 5.406 -20.235 1.00 92.12 102 GLY A CA 1
ATOM 753 C C . GLY A 1 102 ? 42.548 4.452 -19.052 1.00 92.12 102 GLY A C 1
ATOM 754 O O . GLY A 1 102 ? 42.922 3.284 -19.157 1.00 92.12 102 GLY A O 1
ATOM 755 N N . VAL A 1 103 ? 42.003 4.934 -17.926 1.00 91.44 103 VAL A N 1
ATOM 756 C CA . VAL A 1 103 ? 41.871 4.177 -16.664 1.00 91.44 103 VAL A CA 1
ATOM 757 C C . VAL A 1 103 ? 40.506 4.376 -15.997 1.00 91.44 103 VAL A C 1
ATOM 759 O O . VAL A 1 103 ? 39.937 3.410 -15.491 1.00 91.44 103 VAL A O 1
ATOM 762 N N . THR A 1 104 ? 39.968 5.596 -15.984 1.00 88.12 104 THR A N 1
ATOM 763 C CA . THR A 1 104 ? 38.681 5.897 -15.344 1.00 88.12 104 THR A CA 1
ATOM 764 C C . THR A 1 104 ? 37.533 5.372 -16.202 1.00 88.12 104 THR A C 1
ATOM 766 O O . THR A 1 104 ? 37.322 5.842 -17.319 1.00 88.12 104 THR A O 1
ATOM 769 N N . LEU A 1 105 ? 36.768 4.413 -15.675 1.00 85.81 105 LEU A N 1
ATOM 770 C CA . LEU A 1 105 ? 35.524 3.936 -16.284 1.00 85.81 105 LEU A CA 1
ATOM 771 C C . LEU A 1 105 ? 34.470 5.048 -16.237 1.00 85.81 105 LEU A C 1
ATOM 773 O O . LEU A 1 105 ? 34.214 5.613 -15.175 1.00 85.81 105 LEU A O 1
ATOM 777 N N . VAL A 1 106 ? 33.869 5.356 -17.388 1.00 81.44 106 VAL A N 1
ATOM 778 C CA . VAL A 1 106 ? 32.809 6.376 -17.521 1.00 81.44 106 VAL A CA 1
ATOM 779 C C . VAL A 1 106 ? 31.464 5.796 -17.956 1.00 81.44 106 VAL A C 1
ATOM 781 O O . VAL A 1 106 ? 30.438 6.397 -17.662 1.00 81.44 106 VAL A O 1
ATOM 784 N N . ALA A 1 107 ? 31.455 4.625 -18.595 1.00 77.56 107 ALA A N 1
ATOM 785 C CA . ALA A 1 107 ? 30.259 3.812 -18.806 1.00 77.56 107 ALA A CA 1
ATOM 786 C C . ALA A 1 107 ? 30.642 2.331 -18.979 1.00 77.56 107 ALA A C 1
ATOM 788 O O . ALA A 1 107 ? 31.778 2.008 -19.336 1.00 77.56 107 ALA A O 1
ATOM 789 N N . PHE A 1 108 ? 29.688 1.443 -18.726 1.00 83.38 108 PHE A N 1
ATOM 790 C CA . PHE A 1 108 ? 29.771 0.001 -18.944 1.00 83.38 108 PHE A CA 1
ATOM 791 C C . PHE A 1 108 ? 28.372 -0.508 -19.291 1.00 83.38 108 PHE A C 1
ATOM 793 O O . PHE A 1 108 ? 27.410 0.005 -18.716 1.00 83.38 108 PHE A O 1
ATOM 800 N N . ASN A 1 109 ? 28.294 -1.498 -20.179 1.00 77.00 109 ASN A N 1
ATOM 801 C CA . ASN A 1 109 ? 27.106 -2.318 -20.387 1.00 77.00 109 ASN A CA 1
ATOM 802 C C . ASN A 1 109 ? 27.505 -3.746 -20.825 1.00 77.00 109 ASN A C 1
ATOM 804 O O . ASN A 1 109 ? 28.511 -3.920 -21.521 1.00 77.00 109 ASN A O 1
ATOM 808 N N . ASP A 1 110 ? 26.718 -4.738 -20.422 1.00 78.12 110 ASP A N 1
ATOM 809 C CA . ASP A 1 110 ? 26.712 -6.115 -20.914 1.00 78.12 110 ASP A CA 1
ATOM 810 C C . ASP A 1 110 ? 25.565 -6.320 -21.924 1.00 78.12 110 ASP A C 1
ATOM 812 O O . ASP A 1 110 ? 25.847 -6.396 -23.118 1.00 78.12 110 ASP A O 1
ATOM 816 N N . ASP A 1 111 ? 24.300 -6.292 -21.497 1.00 72.69 111 ASP A N 1
ATOM 817 C CA . ASP A 1 111 ? 23.134 -6.572 -22.361 1.00 72.69 111 ASP A CA 1
ATOM 818 C C . ASP A 1 111 ? 22.404 -5.298 -22.860 1.00 72.69 111 ASP A C 1
ATOM 820 O O . ASP A 1 111 ? 22.302 -4.291 -22.155 1.00 72.69 111 ASP A O 1
ATOM 824 N N . PHE A 1 112 ? 21.815 -5.317 -24.066 1.00 69.94 112 PHE A N 1
ATOM 825 C CA . PHE A 1 112 ? 20.851 -4.281 -24.493 1.00 69.94 112 PHE A CA 1
ATOM 826 C C . PHE A 1 112 ? 19.723 -4.789 -25.411 1.00 69.94 112 PHE A C 1
ATOM 828 O O . PHE A 1 112 ? 18.550 -4.525 -25.136 1.00 69.94 112 PHE A O 1
ATOM 835 N N . ASP A 1 113 ? 20.036 -5.519 -26.483 1.00 68.06 113 ASP A N 1
ATOM 836 C CA . ASP A 1 113 ? 19.029 -6.209 -27.309 1.00 68.06 113 ASP A CA 1
ATOM 837 C C . ASP A 1 113 ? 19.495 -7.645 -27.574 1.00 68.06 113 ASP A C 1
ATOM 839 O O . ASP A 1 113 ? 20.557 -7.873 -28.149 1.00 68.06 113 ASP A O 1
ATOM 843 N N . GLY A 1 114 ? 18.762 -8.633 -27.057 1.00 73.69 114 GLY A N 1
ATOM 844 C CA . GLY A 1 114 ? 19.314 -9.979 -26.882 1.00 73.69 114 GLY A CA 1
ATOM 845 C C . GLY A 1 114 ? 20.535 -9.944 -25.953 1.00 73.69 114 GLY A C 1
ATOM 846 O O . GLY A 1 114 ? 20.396 -9.555 -24.797 1.00 73.69 114 GLY A O 1
ATOM 847 N N . PHE A 1 115 ? 21.701 -10.331 -26.478 1.00 75.69 115 PHE A N 1
ATOM 848 C CA . PHE A 1 115 ? 23.009 -10.192 -25.816 1.00 75.69 115 PHE A CA 1
ATOM 849 C C . PHE A 1 115 ? 23.857 -9.037 -26.394 1.00 75.69 115 PHE A C 1
ATOM 851 O O . PHE A 1 115 ? 24.976 -8.810 -25.948 1.00 75.69 115 PHE A O 1
ATOM 858 N N . ASP A 1 116 ? 23.383 -8.316 -27.417 1.00 82.00 116 ASP A N 1
ATOM 859 C CA . ASP A 1 116 ? 24.167 -7.269 -28.086 1.00 82.00 116 ASP A CA 1
ATOM 860 C C . ASP A 1 116 ? 24.267 -6.019 -27.181 1.00 82.00 116 ASP A C 1
ATOM 862 O O . ASP A 1 116 ? 23.252 -5.415 -26.824 1.00 82.00 116 ASP A O 1
ATOM 866 N N . SER A 1 117 ? 25.491 -5.636 -26.780 1.00 83.31 117 SER A N 1
ATOM 867 C CA . SER A 1 117 ? 25.757 -4.540 -25.827 1.00 83.31 117 SER A CA 1
ATOM 868 C C . SER A 1 117 ? 25.689 -3.143 -26.453 1.00 83.31 117 SER A C 1
ATOM 870 O O . SER A 1 117 ? 26.112 -2.928 -27.591 1.00 83.31 117 SER A O 1
ATOM 872 N N . ARG A 1 118 ? 25.321 -2.128 -25.657 1.00 81.88 118 ARG A N 1
ATOM 873 C CA . ARG A 1 118 ? 25.282 -0.723 -26.115 1.00 81.88 118 ARG A CA 1
ATOM 874 C C . ARG A 1 118 ? 25.725 0.293 -25.058 1.00 81.88 118 ARG A C 1
ATOM 876 O O . ARG A 1 118 ? 25.341 0.182 -23.898 1.00 81.88 118 ARG A O 1
ATOM 883 N N . ILE A 1 119 ? 26.465 1.335 -25.463 1.00 80.50 119 ILE A N 1
ATOM 884 C CA . ILE A 1 119 ? 26.732 2.539 -24.646 1.00 80.50 119 ILE A CA 1
ATOM 885 C C . ILE A 1 119 ? 26.304 3.810 -25.387 1.00 80.50 119 ILE A C 1
ATOM 887 O O . ILE A 1 119 ? 26.831 4.125 -26.454 1.00 80.50 119 ILE A O 1
ATOM 891 N N . SER A 1 120 ? 25.457 4.607 -24.735 1.00 76.88 120 SER A N 1
ATOM 892 C CA . SER A 1 120 ? 25.122 5.982 -25.121 1.00 76.88 120 SER A CA 1
ATOM 893 C C . SER A 1 120 ? 25.575 6.951 -24.022 1.00 76.88 120 SER A C 1
ATOM 895 O O . SER A 1 120 ? 25.175 6.817 -22.869 1.00 76.88 120 SER A O 1
ATOM 897 N N . PHE A 1 121 ? 26.456 7.913 -24.332 1.00 76.38 121 PHE A N 1
ATOM 898 C CA . PHE A 1 121 ? 27.137 8.718 -23.301 1.00 76.38 121 PHE A CA 1
ATOM 899 C C . PHE A 1 121 ? 27.406 10.177 -23.705 1.00 76.38 121 PHE A C 1
ATOM 901 O O . PHE A 1 121 ? 27.911 10.461 -24.795 1.00 76.38 121 PHE A O 1
ATOM 908 N N . ARG A 1 122 ? 27.134 11.126 -22.795 1.00 76.94 122 ARG A N 1
ATOM 909 C CA . ARG A 1 122 ? 27.331 12.566 -23.026 1.00 76.94 122 ARG A CA 1
ATOM 910 C C . ARG A 1 122 ? 28.732 13.007 -22.609 1.00 76.94 122 ARG A C 1
ATOM 912 O O . ARG A 1 122 ? 29.048 13.134 -21.425 1.00 76.94 122 ARG A O 1
ATOM 919 N N . ILE A 1 123 ? 29.568 13.293 -23.600 1.00 82.88 123 ILE A N 1
ATOM 920 C CA . ILE A 1 123 ? 30.976 13.655 -23.429 1.00 82.88 123 ILE A CA 1
ATOM 921 C C . ILE A 1 123 ? 31.091 14.993 -22.691 1.00 82.88 123 ILE A C 1
ATOM 923 O O . ILE A 1 123 ? 30.641 16.028 -23.181 1.00 82.88 123 ILE A O 1
ATOM 927 N N . ARG A 1 124 ? 31.693 14.981 -21.495 1.00 80.06 124 ARG A N 1
ATOM 928 C CA . ARG A 1 124 ? 31.837 16.175 -20.638 1.00 80.06 124 ARG A CA 1
ATOM 929 C C . ARG A 1 124 ? 33.117 16.961 -20.919 1.00 80.06 124 ARG A C 1
ATOM 931 O O . ARG A 1 124 ? 33.109 18.184 -20.823 1.00 80.06 124 ARG A O 1
ATOM 938 N N . GLU A 1 125 ? 34.190 16.275 -21.305 1.00 88.19 125 GLU A N 1
ATOM 939 C CA . GLU A 1 125 ? 35.503 16.860 -21.582 1.00 88.19 125 GLU A CA 1
ATOM 940 C C . GLU A 1 125 ? 35.988 16.418 -22.967 1.00 88.19 125 GLU A C 1
ATOM 942 O O . GLU A 1 125 ? 35.802 15.272 -23.362 1.00 88.19 125 GLU A O 1
ATOM 947 N N . SER A 1 126 ? 36.598 17.323 -23.735 1.00 94.56 126 SER A N 1
ATOM 948 C CA . SER A 1 126 ? 37.146 16.979 -25.054 1.00 94.56 126 SER A CA 1
ATOM 949 C C . SER A 1 126 ? 38.436 16.173 -24.900 1.00 94.56 126 SER A C 1
ATOM 951 O O . SER A 1 126 ? 39.372 16.636 -24.248 1.00 94.56 126 SER A O 1
ATOM 953 N N . GLY A 1 127 ? 38.530 15.013 -25.546 1.00 96.31 127 GLY A N 1
ATOM 954 C CA . GLY A 1 127 ? 39.697 14.141 -25.445 1.00 96.31 127 GLY A CA 1
ATOM 955 C C . GLY A 1 127 ? 39.549 12.832 -26.216 1.00 96.31 127 GLY A C 1
ATOM 956 O O . GLY A 1 127 ? 38.536 12.582 -26.867 1.00 96.31 127 GLY A O 1
ATOM 957 N N . ARG A 1 128 ? 40.583 11.991 -26.134 1.00 97.12 128 ARG A N 1
ATOM 958 C CA . ARG A 1 128 ? 40.587 10.644 -26.709 1.00 97.12 128 ARG A CA 1
ATOM 959 C C . ARG A 1 128 ? 40.002 9.654 -25.716 1.00 97.12 128 ARG A C 1
ATOM 961 O O . ARG A 1 128 ? 40.686 9.290 -24.769 1.00 97.12 128 ARG A O 1
ATOM 968 N N . TYR A 1 129 ? 38.770 9.225 -25.935 1.00 97.44 129 TYR A N 1
ATOM 969 C CA . TYR A 1 129 ? 38.159 8.156 -25.151 1.00 97.44 129 TYR A CA 1
ATOM 970 C C . TYR A 1 129 ? 38.583 6.796 -25.712 1.00 97.44 129 TYR A C 1
ATOM 972 O O . TYR A 1 129 ? 38.978 6.689 -26.878 1.00 97.44 129 TYR A O 1
ATOM 980 N N . TYR A 1 130 ? 38.489 5.757 -24.885 1.00 97.94 130 TYR A N 1
ATOM 981 C CA . TYR A 1 130 ? 38.765 4.379 -25.294 1.00 97.94 130 TYR A CA 1
ATOM 982 C C . TYR A 1 130 ? 37.545 3.518 -25.009 1.00 97.94 130 TYR A C 1
ATOM 984 O O . TYR A 1 130 ? 36.994 3.614 -23.915 1.00 97.94 130 TYR A O 1
ATOM 992 N N . PHE A 1 131 ? 37.143 2.667 -25.949 1.00 97.25 131 PHE A N 1
ATOM 993 C CA . PHE A 1 131 ? 36.154 1.627 -25.683 1.00 97.25 131 PHE A CA 1
ATOM 994 C C . PHE A 1 131 ? 36.784 0.239 -25.771 1.00 97.25 131 PHE A C 1
ATOM 996 O O . PHE A 1 131 ? 37.737 0.030 -26.520 1.00 97.25 131 PHE A O 1
ATOM 1003 N N . VAL A 1 132 ? 36.299 -0.682 -24.943 1.00 97.19 132 VAL A N 1
ATOM 1004 C CA . VAL A 1 132 ? 36.835 -2.038 -24.798 1.00 97.19 132 VAL A CA 1
ATOM 1005 C C . VAL A 1 132 ? 35.712 -3.035 -25.026 1.00 97.19 132 VAL A C 1
ATOM 1007 O O . VAL A 1 132 ? 34.738 -2.991 -24.277 1.00 97.19 132 VAL A O 1
ATOM 1010 N N . ILE A 1 133 ? 35.869 -3.927 -26.004 1.00 96.38 133 ILE A N 1
ATOM 1011 C CA . ILE A 1 133 ? 34.969 -5.064 -26.251 1.00 96.38 133 ILE A CA 1
ATOM 1012 C C . ILE A 1 133 ? 35.573 -6.325 -25.627 1.00 96.38 133 ILE A C 1
ATOM 1014 O O . ILE A 1 133 ? 36.790 -6.517 -25.680 1.00 96.38 133 ILE A O 1
ATOM 1018 N N . ARG A 1 134 ? 34.746 -7.182 -25.022 1.00 94.56 134 ARG A N 1
ATOM 1019 C CA . ARG A 1 134 ? 35.122 -8.526 -24.534 1.00 94.56 134 ARG A CA 1
ATOM 1020 C C . ARG A 1 134 ? 33.976 -9.505 -24.718 1.00 94.56 134 ARG A C 1
ATOM 1022 O O . ARG A 1 134 ? 32.846 -9.077 -24.896 1.00 94.56 134 ARG A O 1
ATOM 1029 N N . ALA A 1 135 ? 34.261 -10.793 -24.563 1.00 91.31 135 ALA A N 1
ATOM 1030 C CA . ALA A 1 135 ? 33.236 -11.786 -24.262 1.00 91.31 135 ALA A CA 1
ATOM 1031 C C . ALA A 1 135 ? 32.915 -11.790 -22.759 1.00 91.31 135 ALA A C 1
ATOM 1033 O O . ALA A 1 135 ? 33.839 -11.795 -21.935 1.00 91.31 135 ALA A O 1
ATOM 1034 N N . PHE A 1 136 ? 31.635 -11.864 -22.396 1.00 85.19 136 PHE A N 1
ATOM 1035 C CA . PHE A 1 136 ? 31.214 -12.221 -21.046 1.00 85.19 136 PHE A CA 1
ATOM 1036 C C . PHE A 1 136 ? 31.819 -13.582 -20.659 1.00 85.19 136 PHE A C 1
ATOM 1038 O O . PHE A 1 136 ? 31.991 -14.487 -21.484 1.00 85.19 136 PHE A O 1
ATOM 1045 N N . GLY A 1 137 ? 32.258 -13.711 -19.405 1.00 83.19 137 GLY A N 1
ATOM 1046 C CA . GLY A 1 137 ? 32.965 -14.908 -18.934 1.00 83.19 137 GLY A CA 1
ATOM 1047 C C . GLY A 1 137 ? 34.277 -15.242 -19.671 1.00 83.19 137 GLY A C 1
ATOM 1048 O O . GLY A 1 137 ? 34.716 -16.390 -19.603 1.00 83.19 137 GLY A O 1
ATOM 1049 N N . ASP A 1 138 ? 34.899 -14.280 -20.370 1.00 82.94 138 ASP A N 1
ATOM 1050 C CA . ASP A 1 138 ? 36.165 -14.420 -21.115 1.00 82.94 138 ASP A CA 1
ATOM 1051 C C . ASP A 1 138 ? 36.134 -15.456 -22.278 1.00 82.94 138 ASP A C 1
ATOM 1053 O O . ASP A 1 138 ? 37.179 -15.942 -22.732 1.00 82.94 138 ASP A O 1
ATOM 1057 N N . GLY A 1 139 ? 34.947 -15.794 -22.801 1.00 84.94 139 GLY A N 1
ATOM 1058 C CA . GLY A 1 139 ? 34.679 -16.886 -23.761 1.00 84.94 139 GLY A CA 1
ATOM 1059 C C . GLY A 1 139 ? 35.155 -16.734 -25.224 1.00 84.94 139 GLY A C 1
ATOM 1060 O O . GLY A 1 139 ? 34.516 -17.277 -26.123 1.00 84.94 139 GLY A O 1
ATOM 1061 N N . GLY A 1 140 ? 36.245 -16.009 -25.491 1.00 88.12 140 GLY A N 1
ATOM 1062 C CA . GLY A 1 140 ? 36.743 -15.715 -26.849 1.00 88.12 140 GLY A CA 1
ATOM 1063 C C . GLY A 1 140 ? 37.113 -16.933 -27.721 1.00 88.12 140 GLY A C 1
ATOM 1064 O O . GLY A 1 140 ? 37.648 -17.938 -27.239 1.00 88.12 140 GLY A O 1
ATOM 1065 N N . SER A 1 141 ? 36.845 -16.839 -29.029 1.00 91.06 141 SER A N 1
ATOM 1066 C CA . SER A 1 141 ? 37.057 -17.896 -30.031 1.00 91.06 141 SER A CA 1
ATOM 1067 C C . SER A 1 141 ? 37.134 -17.343 -31.470 1.00 91.06 141 SER A C 1
ATOM 1069 O O . SER A 1 141 ? 36.618 -16.259 -31.730 1.00 91.06 141 SER A O 1
ATOM 1071 N N . PRO A 1 142 ? 37.643 -18.100 -32.468 1.00 90.69 142 PRO A N 1
ATOM 1072 C CA . PRO A 1 142 ? 37.679 -17.651 -33.868 1.00 90.69 142 PRO A CA 1
ATOM 1073 C C . PRO A 1 142 ? 36.306 -17.443 -34.538 1.00 90.69 142 PRO A C 1
ATOM 1075 O O . PRO A 1 142 ? 36.264 -17.053 -35.702 1.00 90.69 142 PRO A O 1
ATOM 1078 N N . GLY A 1 143 ? 35.203 -17.771 -33.853 1.00 89.19 143 GLY A N 1
ATOM 1079 C CA . GLY A 1 143 ? 33.832 -17.471 -34.279 1.00 89.19 143 GLY A CA 1
ATOM 1080 C C . GLY A 1 143 ? 33.165 -16.354 -33.469 1.00 89.19 143 GLY A C 1
ATOM 1081 O O . GLY A 1 143 ? 32.015 -16.034 -33.740 1.00 89.19 143 GLY A O 1
ATOM 1082 N N . SER A 1 144 ? 33.863 -15.771 -32.490 1.00 92.44 144 SER A N 1
ATOM 1083 C CA . SER A 1 144 ? 33.366 -14.708 -31.609 1.00 92.44 144 SER A CA 1
ATOM 1084 C C . SER A 1 144 ? 33.527 -13.334 -32.273 1.00 92.44 144 SER A C 1
ATOM 1086 O O . SER A 1 144 ? 34.244 -12.463 -31.781 1.00 92.44 144 SER A O 1
ATOM 1088 N N . THR A 1 145 ? 32.909 -13.178 -33.444 1.00 93.62 145 THR A N 1
ATOM 1089 C CA . THR A 1 145 ? 32.934 -11.951 -34.252 1.00 93.62 145 THR A CA 1
ATOM 1090 C C . THR A 1 145 ? 31.979 -10.896 -33.702 1.00 93.62 145 THR A C 1
ATOM 1092 O O . THR A 1 145 ? 30.923 -11.251 -33.176 1.00 93.62 145 THR A O 1
ATOM 1095 N N . TYR A 1 146 ? 32.302 -9.619 -33.907 1.00 93.81 146 TYR A N 1
ATOM 1096 C CA . TYR A 1 146 ? 31.394 -8.487 -33.695 1.00 93.81 146 TYR A CA 1
ATOM 1097 C C . TYR A 1 146 ? 31.614 -7.383 -34.741 1.00 93.81 146 TYR A C 1
ATOM 1099 O O . TYR A 1 146 ? 32.662 -7.301 -35.394 1.00 93.81 146 TYR A O 1
ATOM 1107 N N . ALA A 1 147 ? 30.639 -6.486 -34.851 1.00 93.62 147 ALA A N 1
ATOM 1108 C CA . ALA A 1 147 ? 30.826 -5.125 -35.334 1.00 93.62 147 ALA A CA 1
ATOM 1109 C C . ALA A 1 147 ? 30.495 -4.127 -34.213 1.00 93.62 147 ALA A C 1
ATOM 1111 O O . ALA A 1 147 ? 29.774 -4.471 -33.285 1.00 93.62 147 ALA A O 1
ATOM 1112 N N . VAL A 1 148 ? 30.996 -2.891 -34.288 1.00 93.69 148 VAL A N 1
ATOM 1113 C CA . VAL A 1 148 ? 30.459 -1.780 -33.485 1.00 93.69 148 VAL A CA 1
ATOM 1114 C C . VAL A 1 148 ? 30.166 -0.591 -34.388 1.00 93.69 148 VAL A C 1
ATOM 1116 O O . VAL A 1 148 ? 31.060 -0.115 -35.096 1.00 93.69 148 VAL A O 1
ATOM 1119 N N . ALA A 1 149 ? 28.937 -0.080 -34.369 1.00 91.56 149 ALA A N 1
ATOM 1120 C CA . ALA A 1 149 ? 28.627 1.209 -34.975 1.00 91.56 149 ALA A CA 1
ATOM 1121 C C . ALA A 1 149 ? 29.118 2.333 -34.048 1.00 91.56 149 ALA A C 1
ATOM 1123 O O . ALA A 1 149 ? 28.639 2.486 -32.927 1.00 91.56 149 ALA A O 1
ATOM 1124 N N . VAL A 1 150 ? 30.092 3.122 -34.514 1.00 93.06 150 VAL A N 1
ATOM 1125 C CA . VAL A 1 150 ? 30.680 4.232 -33.750 1.00 93.06 150 VAL A CA 1
ATOM 1126 C C . VAL A 1 150 ? 29.974 5.517 -34.167 1.00 93.06 150 VAL A C 1
ATOM 1128 O O . VAL A 1 150 ? 30.369 6.193 -35.119 1.00 93.06 150 VAL A O 1
ATOM 1131 N N . GLY A 1 151 ? 28.865 5.818 -33.500 1.00 87.75 151 GLY A N 1
ATOM 1132 C CA . GLY A 1 151 ? 27.915 6.855 -33.890 1.00 87.75 151 GLY A CA 1
ATOM 1133 C C . GLY A 1 151 ? 27.829 8.035 -32.924 1.00 87.75 151 GLY A C 1
ATOM 1134 O O . GLY A 1 151 ? 28.476 8.093 -31.880 1.00 87.75 151 GLY A O 1
ATOM 1135 N N . THR A 1 152 ? 26.969 8.985 -33.276 1.00 78.12 152 THR A N 1
ATOM 1136 C CA . THR A 1 152 ? 26.361 9.900 -32.303 1.00 78.12 152 THR A CA 1
ATOM 1137 C C . THR A 1 152 ? 24.940 9.440 -32.025 1.00 78.12 152 THR A C 1
ATOM 1139 O O . THR A 1 152 ? 24.284 8.996 -32.966 1.00 78.12 152 THR A O 1
ATOM 1142 N N . VAL A 1 153 ? 24.448 9.590 -30.792 1.00 67.88 153 VAL A N 1
ATOM 1143 C CA . VAL A 1 153 ? 23.053 9.244 -30.467 1.00 67.88 153 VAL A CA 1
ATOM 1144 C C . VAL A 1 153 ? 22.096 10.008 -31.384 1.00 67.88 153 VAL A C 1
ATOM 1146 O O . VAL A 1 153 ? 22.189 11.229 -31.533 1.00 67.88 153 VAL A O 1
ATOM 1149 N N . THR A 1 154 ? 21.173 9.270 -31.992 1.00 55.72 154 THR A N 1
ATOM 1150 C CA . THR A 1 154 ? 19.958 9.796 -32.611 1.00 55.72 154 THR A CA 1
ATOM 1151 C C . THR A 1 154 ? 18.785 9.156 -31.888 1.00 55.72 154 THR A C 1
ATOM 1153 O O . THR A 1 154 ? 18.641 7.940 -31.974 1.00 55.72 154 THR A O 1
ATOM 1156 N N . CYS A 1 155 ? 17.978 9.955 -31.187 1.00 55.59 155 CYS A N 1
ATOM 1157 C CA . CYS A 1 155 ? 16.829 9.492 -30.406 1.00 55.59 155 CYS A CA 1
ATOM 1158 C C . CYS A 1 155 ? 15.733 8.989 -31.361 1.00 55.59 155 CYS A C 1
ATOM 1160 O O . CYS A 1 155 ? 14.927 9.761 -31.883 1.00 55.59 155 CYS A O 1
ATOM 1162 N N . GLY A 1 156 ? 15.809 7.708 -31.706 1.00 54.66 156 GLY A N 1
ATOM 1163 C CA . GLY A 1 156 ? 15.079 7.105 -32.807 1.00 54.66 156 GLY A CA 1
ATOM 1164 C C . GLY A 1 156 ? 15.105 5.590 -32.694 1.00 54.66 156 GLY A C 1
ATOM 1165 O O . GLY A 1 156 ? 16.063 4.993 -33.169 1.00 54.66 156 GLY A O 1
ATOM 1166 N N . ALA A 1 157 ? 14.047 5.013 -32.114 1.00 54.50 157 ALA A N 1
ATOM 1167 C CA . ALA A 1 157 ? 13.748 3.578 -32.036 1.00 54.50 157 ALA A CA 1
ATOM 1168 C C . ALA A 1 157 ? 14.978 2.677 -31.805 1.00 54.50 157 ALA A C 1
ATOM 1170 O O . ALA A 1 157 ? 15.466 2.031 -32.739 1.00 54.50 157 ALA A O 1
ATOM 1171 N N . VAL A 1 158 ? 15.467 2.644 -30.565 1.00 60.75 158 VAL A N 1
ATOM 1172 C CA . VAL A 1 158 ? 16.560 1.778 -30.126 1.00 60.75 158 VAL A CA 1
ATOM 1173 C C . VAL A 1 158 ? 15.996 0.492 -29.494 1.00 60.75 158 VAL A C 1
ATOM 1175 O O . VAL A 1 158 ? 15.033 0.527 -28.731 1.00 60.75 158 VAL A O 1
ATOM 1178 N N . GLY A 1 159 ? 16.576 -0.667 -29.826 1.00 68.06 159 GLY A N 1
ATOM 1179 C CA . GLY A 1 159 ? 16.104 -1.968 -29.334 1.00 68.06 159 GLY A CA 1
ATOM 1180 C C . GLY A 1 159 ? 14.647 -2.239 -29.725 1.00 68.06 159 GLY A C 1
ATOM 1181 O O . GLY A 1 159 ? 14.277 -2.180 -30.903 1.00 68.06 159 GLY A O 1
ATOM 1182 N N . THR A 1 160 ? 13.799 -2.517 -28.733 1.00 79.00 160 THR A N 1
ATOM 1183 C CA . THR A 1 160 ? 12.368 -2.788 -28.966 1.00 79.00 160 THR A CA 1
ATOM 1184 C C . THR A 1 160 ? 11.471 -1.540 -28.990 1.00 79.00 160 THR A C 1
ATOM 1186 O O . THR A 1 160 ? 10.326 -1.633 -29.450 1.00 79.00 160 THR A O 1
ATOM 1189 N N . GLU A 1 161 ? 11.969 -0.387 -28.529 1.00 80.06 161 GLU A N 1
ATOM 1190 C CA . GLU A 1 161 ? 11.222 0.877 -28.430 1.00 80.06 161 GLU A CA 1
ATOM 1191 C C . GLU A 1 161 ? 10.898 1.495 -29.811 1.00 80.06 161 GLU A C 1
ATOM 1193 O O . GLU A 1 161 ? 11.433 1.084 -30.849 1.00 80.06 161 GLU A O 1
ATOM 1198 N N . ARG A 1 162 ? 9.998 2.493 -29.867 1.00 80.44 162 ARG A N 1
ATOM 1199 C CA . ARG A 1 162 ? 9.571 3.117 -31.137 1.00 80.44 162 ARG A CA 1
ATOM 1200 C C . ARG A 1 162 ? 9.360 4.629 -31.076 1.00 80.44 162 ARG A C 1
ATOM 1202 O O . ARG A 1 162 ? 8.223 5.098 -31.114 1.00 80.44 162 ARG A O 1
ATOM 1209 N N . GLU A 1 163 ? 10.454 5.384 -31.138 1.00 73.88 163 GLU A N 1
ATOM 1210 C CA . GLU A 1 163 ? 10.363 6.848 -31.114 1.00 73.88 163 GLU A CA 1
ATOM 1211 C C . GLU A 1 163 ? 9.645 7.495 -32.313 1.00 73.88 163 GLU A C 1
ATOM 1213 O O . GLU A 1 163 ? 9.801 7.046 -33.457 1.00 73.88 163 GLU A O 1
ATOM 1218 N N . PRO A 1 164 ? 8.897 8.599 -32.084 1.00 79.31 164 PRO A N 1
ATOM 1219 C CA . PRO A 1 164 ? 8.651 9.242 -30.785 1.00 79.31 164 PRO A CA 1
ATOM 1220 C C . PRO A 1 164 ? 7.565 8.506 -29.984 1.00 79.31 164 PRO A C 1
ATOM 1222 O O . PRO A 1 164 ? 6.430 8.433 -30.458 1.00 79.31 164 PRO A O 1
ATOM 1225 N N . ASN A 1 165 ? 7.873 8.016 -28.779 1.00 81.56 165 ASN A N 1
ATOM 1226 C CA . ASN A 1 165 ? 6.938 7.234 -27.968 1.00 81.56 165 ASN A CA 1
ATOM 1227 C C . ASN A 1 165 ? 6.338 8.023 -26.784 1.00 81.56 165 ASN A C 1
ATOM 1229 O O . ASN A 1 165 ? 5.263 7.636 -26.326 1.00 81.56 165 ASN A O 1
ATOM 1233 N N . GLY A 1 166 ? 6.931 9.162 -26.385 1.00 82.38 166 GLY A N 1
ATOM 1234 C CA . GLY A 1 166 ? 6.756 9.880 -25.101 1.00 82.38 166 GLY A CA 1
ATOM 1235 C C . GLY A 1 166 ? 5.382 10.430 -24.653 1.00 82.38 166 GLY A C 1
ATOM 1236 O O . GLY A 1 166 ? 5.298 11.410 -23.912 1.00 82.38 166 GLY A O 1
ATOM 1237 N N . THR A 1 167 ? 4.279 9.820 -25.083 1.00 87.56 167 THR A N 1
ATOM 1238 C CA . THR A 1 167 ? 2.920 9.986 -24.552 1.00 87.56 167 THR A CA 1
ATOM 1239 C C . THR A 1 167 ? 2.146 8.669 -24.665 1.00 87.56 167 THR A C 1
ATOM 1241 O O . THR A 1 167 ? 2.363 7.881 -25.584 1.00 87.56 167 THR A O 1
ATOM 1244 N N . ALA A 1 168 ? 1.109 8.474 -23.849 1.00 91.00 168 ALA A N 1
ATOM 1245 C CA . ALA A 1 168 ? 0.192 7.337 -23.993 1.00 91.00 168 ALA A CA 1
ATOM 1246 C C . ALA A 1 168 ? -0.477 7.216 -25.390 1.00 91.00 168 ALA A C 1
ATOM 1248 O O . ALA A 1 168 ? -0.944 6.142 -25.759 1.00 91.00 168 ALA A O 1
ATOM 1249 N N . ALA A 1 169 ? -0.524 8.291 -26.190 1.00 90.25 169 ALA A N 1
ATOM 1250 C CA . ALA A 1 169 ? -1.059 8.268 -27.557 1.00 90.25 169 ALA A CA 1
ATOM 1251 C C . ALA A 1 169 ? -0.052 7.774 -28.618 1.00 90.25 169 ALA A C 1
ATOM 1253 O O . ALA A 1 169 ? -0.448 7.488 -29.749 1.00 90.25 169 ALA A O 1
ATOM 1254 N N . THR A 1 170 ? 1.230 7.695 -28.259 1.00 90.00 170 THR A N 1
ATOM 1255 C CA . THR A 1 170 ? 2.366 7.309 -29.114 1.00 90.00 170 THR A CA 1
ATOM 1256 C C . THR A 1 170 ? 3.110 6.066 -28.609 1.00 90.00 170 THR A C 1
ATOM 1258 O O . THR A 1 170 ? 4.010 5.581 -29.283 1.00 90.00 170 THR A O 1
ATOM 1261 N N . ALA A 1 171 ? 2.705 5.550 -27.449 1.00 92.69 171 ALA A N 1
ATOM 1262 C CA . ALA A 1 171 ? 3.352 4.491 -26.686 1.00 92.69 171 ALA A CA 1
ATOM 1263 C C . ALA A 1 171 ? 3.723 3.219 -27.478 1.00 92.69 171 ALA A C 1
ATOM 1265 O O . ALA A 1 171 ? 2.923 2.694 -28.263 1.00 92.69 171 ALA A O 1
ATOM 1266 N N . THR A 1 172 ? 4.901 2.663 -27.183 1.00 93.38 172 THR A N 1
ATOM 1267 C CA . THR A 1 172 ? 5.402 1.411 -27.768 1.00 93.38 172 THR A CA 1
ATOM 1268 C C . THR A 1 172 ? 4.556 0.212 -27.305 1.00 93.38 172 THR A C 1
ATOM 1270 O O . THR A 1 172 ? 4.390 0.021 -26.100 1.00 93.38 172 THR A O 1
ATOM 1273 N N . PRO A 1 173 ? 4.013 -0.635 -28.204 1.00 94.50 173 PRO A N 1
ATOM 1274 C CA . PRO A 1 173 ? 3.249 -1.817 -27.797 1.00 94.50 173 PRO A CA 1
ATOM 1275 C C . PRO A 1 173 ? 4.121 -2.943 -27.213 1.00 94.50 173 PRO A C 1
ATOM 1277 O O . PRO A 1 173 ? 5.093 -3.352 -27.843 1.00 94.50 173 PRO A O 1
ATOM 1280 N N . ILE A 1 174 ? 3.705 -3.512 -26.079 1.00 93.94 174 ILE A N 1
ATOM 1281 C CA . ILE A 1 174 ? 4.317 -4.677 -25.406 1.00 93.94 174 ILE A CA 1
ATOM 1282 C C . ILE A 1 174 ? 3.218 -5.575 -24.802 1.00 93.94 174 ILE A C 1
ATOM 1284 O O . ILE A 1 174 ? 2.121 -5.094 -24.501 1.00 93.94 174 ILE A O 1
ATOM 1288 N N . ALA A 1 175 ? 3.452 -6.884 -24.639 1.00 94.31 175 ALA A N 1
ATOM 1289 C CA . ALA A 1 175 ? 2.487 -7.790 -24.006 1.00 94.31 175 ALA A CA 1
ATOM 1290 C C . ALA A 1 175 ? 2.891 -8.201 -22.579 1.00 94.31 175 ALA A C 1
ATOM 1292 O O . ALA A 1 175 ? 4.058 -8.200 -22.198 1.00 94.31 175 ALA A O 1
ATOM 1293 N N . ILE A 1 176 ? 1.897 -8.594 -21.776 1.00 93.19 176 ILE A N 1
ATOM 1294 C CA . ILE A 1 176 ? 2.142 -9.165 -20.447 1.00 93.19 176 ILE A CA 1
ATOM 1295 C C . ILE A 1 176 ? 2.743 -10.566 -20.627 1.00 93.19 176 ILE A C 1
ATOM 1297 O O . ILE A 1 176 ? 2.086 -11.459 -21.163 1.00 93.19 176 ILE A O 1
ATOM 1301 N N . GLY A 1 177 ? 3.966 -10.749 -20.135 1.00 90.25 177 GLY A N 1
ATOM 1302 C CA . GLY A 1 177 ? 4.815 -11.920 -20.356 1.00 90.25 177 GLY A CA 1
ATOM 1303 C C . GLY A 1 177 ? 6.137 -11.581 -21.048 1.00 90.25 177 GLY A C 1
ATOM 1304 O O . GLY A 1 177 ? 7.095 -12.333 -20.881 1.00 90.25 177 GLY A O 1
ATOM 1305 N N . ASP A 1 178 ? 6.199 -10.446 -21.748 1.00 89.44 178 ASP A N 1
ATOM 1306 C CA . ASP A 1 178 ? 7.362 -10.021 -22.526 1.00 89.44 178 ASP A CA 1
ATOM 1307 C C . ASP A 1 178 ? 8.300 -9.095 -21.720 1.00 89.44 178 ASP A C 1
ATOM 1309 O O . ASP A 1 178 ? 8.016 -8.675 -20.588 1.00 89.44 178 ASP A O 1
ATOM 1313 N N . ALA A 1 179 ? 9.433 -8.773 -22.342 1.00 88.25 179 ALA A N 1
ATOM 1314 C CA . ALA A 1 179 ? 10.357 -7.717 -21.952 1.00 88.25 179 ALA A CA 1
ATOM 1315 C C . ALA A 1 179 ? 10.535 -6.749 -23.133 1.00 88.25 179 ALA A C 1
ATOM 1317 O O . ALA A 1 179 ? 10.418 -7.173 -24.284 1.00 88.25 179 ALA A O 1
ATOM 1318 N N . GLY A 1 180 ? 10.835 -5.483 -22.852 1.00 85.69 180 GLY A N 1
ATOM 1319 C CA . GLY A 1 180 ? 11.229 -4.503 -23.860 1.00 85.69 180 GLY A CA 1
ATOM 1320 C C . GLY A 1 180 ? 12.395 -3.652 -23.369 1.00 85.69 180 GLY A C 1
ATOM 1321 O O . GLY A 1 180 ? 12.350 -3.148 -22.247 1.00 85.69 180 GLY A O 1
ATOM 1322 N N . SER A 1 181 ? 13.433 -3.518 -24.190 1.00 82.88 181 SER A N 1
ATOM 1323 C CA . SER A 1 181 ? 14.534 -2.576 -23.983 1.00 82.88 181 SER A CA 1
ATOM 1324 C C . SER A 1 181 ? 14.264 -1.231 -24.661 1.00 82.88 181 SER A C 1
ATOM 1326 O O . SER A 1 181 ? 13.606 -1.186 -25.711 1.00 82.88 181 SER A O 1
ATOM 1328 N N . GLY A 1 182 ? 14.785 -0.164 -24.047 1.00 78.50 182 GLY A N 1
ATOM 1329 C CA . GLY A 1 182 ? 14.721 1.223 -24.518 1.00 78.50 182 GLY A CA 1
ATOM 1330 C C . GLY A 1 182 ? 15.809 2.118 -23.899 1.00 78.50 182 GLY A C 1
ATOM 1331 O O . GLY A 1 182 ? 16.614 1.651 -23.087 1.00 78.50 182 GLY A O 1
ATOM 1332 N N . GLU A 1 183 ? 15.866 3.391 -24.299 1.00 76.81 183 GLU A N 1
ATOM 1333 C CA . GLU A 1 183 ? 16.927 4.353 -23.963 1.00 76.81 183 GLU A CA 1
ATOM 1334 C C . GLU A 1 183 ? 16.369 5.764 -23.647 1.00 76.81 183 GLU A C 1
ATOM 1336 O O . GLU A 1 183 ? 16.295 6.616 -24.531 1.00 76.81 183 GLU A O 1
ATOM 1341 N N . ILE A 1 184 ? 16.085 6.067 -22.367 1.00 75.56 184 ILE A N 1
ATOM 1342 C CA . ILE A 1 184 ? 15.633 7.410 -21.936 1.00 75.56 184 ILE A CA 1
ATOM 1343 C C . ILE A 1 184 ? 16.693 8.453 -22.316 1.00 75.56 184 ILE A C 1
ATOM 1345 O O . ILE A 1 184 ? 17.804 8.444 -21.769 1.00 75.56 184 ILE A O 1
ATOM 1349 N N . CYS A 1 185 ? 16.363 9.365 -23.235 1.00 67.94 185 CYS A N 1
ATOM 1350 C CA . CYS A 1 185 ? 17.341 10.274 -23.825 1.00 67.94 185 CYS A CA 1
ATOM 1351 C C . CYS A 1 185 ? 17.507 11.598 -23.058 1.00 67.94 185 CYS A C 1
ATOM 1353 O O . CYS A 1 185 ? 16.560 12.265 -22.639 1.00 67.94 185 CYS A O 1
ATOM 1355 N N . ALA A 1 186 ? 18.752 12.071 -22.953 1.00 56.50 186 ALA A N 1
ATOM 1356 C CA . ALA A 1 186 ? 19.041 13.366 -22.338 1.00 56.50 186 ALA A CA 1
ATOM 1357 C C . ALA A 1 186 ? 18.840 14.563 -23.279 1.00 56.50 186 ALA A C 1
ATOM 1359 O O . ALA A 1 186 ? 19.794 15.048 -23.893 1.00 56.50 186 ALA A O 1
ATOM 1360 N N . ALA A 1 187 ? 17.614 15.090 -23.254 1.00 53.19 187 ALA A N 1
ATOM 1361 C CA . ALA A 1 187 ? 17.223 16.441 -23.664 1.00 53.19 187 ALA A CA 1
ATOM 1362 C C . ALA A 1 187 ? 17.637 16.875 -25.086 1.00 53.19 187 ALA A C 1
ATOM 1364 O O . ALA A 1 187 ? 18.734 17.396 -25.328 1.00 53.19 187 ALA A O 1
ATOM 1365 N N . ASP A 1 188 ? 16.666 16.794 -25.998 1.00 48.38 188 ASP A N 1
ATOM 1366 C CA . ASP A 1 188 ? 16.534 17.774 -27.074 1.00 48.38 188 ASP A CA 1
ATOM 1367 C C . ASP A 1 188 ? 16.008 19.123 -26.506 1.00 48.38 188 ASP A C 1
ATOM 1369 O O . ASP A 1 188 ? 16.241 19.453 -25.340 1.00 48.38 188 ASP A O 1
ATOM 1373 N N . ASP A 1 189 ? 15.314 19.943 -27.302 1.00 44.12 189 ASP A N 1
ATOM 1374 C CA . ASP A 1 189 ? 14.770 21.231 -26.838 1.00 44.12 189 ASP A CA 1
ATOM 1375 C C . ASP A 1 189 ? 13.586 21.104 -25.834 1.00 44.12 189 ASP A C 1
ATOM 1377 O O . ASP A 1 189 ? 13.003 22.123 -25.444 1.00 44.12 189 ASP A O 1
ATOM 1381 N N . ASN A 1 190 ? 13.220 19.894 -25.380 1.00 45.44 190 ASN A N 1
ATOM 1382 C CA . ASN A 1 190 ? 12.233 19.663 -24.318 1.00 45.44 190 ASN A CA 1
ATOM 1383 C C . ASN A 1 190 ? 12.844 19.753 -22.890 1.00 45.44 190 ASN A C 1
ATOM 1385 O O . ASN A 1 190 ? 13.548 18.841 -22.453 1.00 45.44 190 ASN A O 1
ATOM 1389 N N . PRO A 1 191 ? 12.515 20.783 -22.078 1.00 40.22 191 PRO A N 1
ATOM 1390 C CA . PRO A 1 191 ? 13.055 20.941 -20.723 1.00 40.22 191 PRO A CA 1
ATOM 1391 C C . PRO A 1 191 ? 12.417 20.021 -19.663 1.00 40.22 191 PRO A C 1
ATOM 1393 O O . PRO A 1 191 ? 12.713 20.188 -18.480 1.00 40.22 191 PRO A O 1
ATOM 1396 N N . ALA A 1 192 ? 11.519 19.103 -20.041 1.00 45.38 192 ALA A N 1
ATOM 1397 C CA . ALA A 1 192 ? 10.891 18.149 -19.121 1.00 45.38 192 ALA A CA 1
ATOM 1398 C C . ALA A 1 192 ? 11.670 16.828 -18.954 1.00 45.38 192 ALA A C 1
ATOM 1400 O O . ALA A 1 192 ? 11.346 16.063 -18.049 1.00 45.38 192 ALA A O 1
ATOM 1401 N N . GLY A 1 193 ? 12.678 16.574 -19.797 1.00 60.62 193 GLY A N 1
ATOM 1402 C CA . GLY A 1 193 ? 13.284 15.249 -19.940 1.00 60.62 193 GLY A CA 1
ATOM 1403 C C . GLY A 1 193 ? 12.459 14.326 -20.841 1.00 60.62 193 GLY A C 1
ATOM 1404 O O . GLY A 1 193 ? 11.382 14.700 -21.314 1.00 60.62 193 GLY A O 1
ATOM 1405 N N . ASP A 1 194 ? 13.003 13.140 -21.091 1.00 73.69 194 ASP A N 1
ATOM 1406 C CA . ASP A 1 194 ? 12.380 12.093 -21.899 1.00 73.69 194 ASP A CA 1
ATOM 1407 C C . ASP A 1 194 ? 11.661 11.059 -21.013 1.00 73.69 194 ASP A C 1
ATOM 1409 O O . ASP A 1 194 ? 12.016 10.888 -19.840 1.00 73.69 194 ASP A O 1
ATOM 1413 N N . VAL A 1 195 ? 10.592 10.444 -21.529 1.00 81.31 195 VAL A N 1
ATOM 1414 C CA . VAL A 1 195 ? 9.659 9.612 -20.743 1.00 81.31 195 VAL A CA 1
ATOM 1415 C C . VAL A 1 195 ? 9.017 8.548 -21.632 1.00 81.31 195 VAL A C 1
ATOM 1417 O O . VAL A 1 195 ? 8.067 8.850 -22.351 1.00 81.31 195 VAL A O 1
ATOM 1420 N N . ASP A 1 196 ? 9.456 7.298 -21.527 1.00 86.12 196 ASP A N 1
ATOM 1421 C CA . ASP A 1 196 ? 9.010 6.226 -22.415 1.00 86.12 196 ASP A CA 1
ATOM 1422 C C . ASP A 1 196 ? 7.689 5.593 -21.981 1.00 86.12 196 ASP A C 1
ATOM 1424 O O . ASP A 1 196 ? 7.617 4.924 -20.949 1.00 86.12 196 ASP A O 1
ATOM 1428 N N . TYR A 1 197 ? 6.643 5.739 -22.793 1.00 91.81 197 TYR A N 1
ATOM 1429 C CA . TYR A 1 197 ? 5.360 5.072 -22.620 1.00 91.81 197 TYR A CA 1
ATOM 1430 C C . TYR A 1 197 ? 5.310 3.727 -23.356 1.00 91.81 197 TYR A C 1
ATOM 1432 O O . TYR A 1 197 ? 5.475 3.631 -24.572 1.00 91.81 197 TYR A O 1
ATOM 1440 N N . TRP A 1 198 ? 4.926 2.692 -22.616 1.00 94.62 198 TRP A N 1
ATOM 1441 C CA . TRP A 1 198 ? 4.759 1.316 -23.070 1.00 94.62 198 TRP A CA 1
ATOM 1442 C C . TRP A 1 198 ? 3.307 0.867 -22.896 1.00 94.62 198 TRP A C 1
ATOM 1444 O O . TRP A 1 198 ? 2.801 0.780 -21.775 1.00 94.62 198 TRP A O 1
ATOM 1454 N N . ALA A 1 199 ? 2.616 0.583 -24.001 1.00 97.06 199 ALA A N 1
ATOM 1455 C CA . ALA A 1 199 ? 1.205 0.209 -24.027 1.00 97.06 199 ALA A CA 1
ATOM 1456 C C . ALA A 1 199 ? 1.009 -1.313 -24.029 1.00 97.06 199 ALA A C 1
ATOM 1458 O O . ALA A 1 199 ? 1.425 -2.001 -24.961 1.00 97.06 199 ALA A O 1
ATOM 1459 N N . PHE A 1 200 ? 0.280 -1.829 -23.041 1.00 97.19 200 PHE A N 1
ATOM 1460 C CA . PHE A 1 200 ? -0.072 -3.248 -22.929 1.00 97.19 200 PHE A CA 1
ATOM 1461 C C . PHE A 1 200 ? -1.560 -3.435 -22.623 1.00 97.19 200 PHE A C 1
ATOM 1463 O O . PHE A 1 200 ? -2.234 -2.513 -22.169 1.00 97.19 200 PHE A O 1
ATOM 1470 N N . THR A 1 201 ? -2.113 -4.628 -22.858 1.00 97.38 201 THR A N 1
ATOM 1471 C CA . THR A 1 201 ? -3.523 -4.923 -22.533 1.00 97.38 201 THR A CA 1
ATOM 1472 C C . THR A 1 201 ? -3.648 -5.882 -21.358 1.00 97.38 201 THR A C 1
ATOM 1474 O O . THR A 1 201 ? -3.060 -6.963 -21.383 1.00 97.38 201 THR A O 1
ATOM 1477 N N . ALA A 1 202 ? -4.482 -5.532 -20.380 1.00 95.56 202 ALA A N 1
ATOM 1478 C CA . ALA A 1 202 ? -4.801 -6.361 -19.220 1.00 95.56 202 ALA A CA 1
ATOM 1479 C C . ALA A 1 202 ? -6.289 -6.751 -19.194 1.00 95.56 202 ALA A C 1
ATOM 1481 O O . ALA A 1 202 ? -7.135 -6.100 -19.814 1.00 95.56 202 ALA A O 1
ATOM 1482 N N . GLN A 1 203 ? -6.616 -7.816 -18.459 1.00 95.12 203 GLN A N 1
ATOM 1483 C CA . GLN A 1 203 ? -7.993 -8.219 -18.164 1.00 95.12 203 GLN A CA 1
ATOM 1484 C C . GLN A 1 203 ? -8.344 -7.894 -16.706 1.00 95.12 203 GLN A C 1
ATOM 1486 O O . GLN A 1 203 ? -7.467 -7.764 -15.852 1.00 95.12 203 GLN A O 1
ATOM 1491 N N . ALA A 1 204 ? -9.640 -7.800 -16.400 1.00 91.44 204 ALA A N 1
ATOM 1492 C CA . ALA A 1 204 ? -10.089 -7.659 -15.017 1.00 91.44 204 ALA A CA 1
ATOM 1493 C C . ALA A 1 204 ? -9.662 -8.891 -14.194 1.00 91.44 204 ALA A C 1
ATOM 1495 O O . ALA A 1 204 ? -9.965 -10.024 -14.568 1.00 91.44 204 ALA A O 1
ATOM 1496 N N . GLY A 1 205 ? -8.959 -8.668 -13.083 1.00 88.44 205 GLY A N 1
ATOM 1497 C CA . GLY A 1 205 ? -8.359 -9.714 -12.251 1.00 88.44 205 GLY A CA 1
ATOM 1498 C C . GLY A 1 205 ? -6.952 -10.158 -12.676 1.00 88.44 205 GLY A C 1
ATOM 1499 O O . GLY A 1 205 ? -6.365 -10.995 -11.994 1.00 88.44 205 GLY A O 1
ATOM 1500 N N . THR A 1 206 ? -6.373 -9.610 -13.751 1.00 93.62 206 THR A N 1
ATOM 1501 C CA . THR A 1 206 ? -4.936 -9.779 -14.032 1.00 93.62 206 THR A CA 1
ATOM 1502 C C . THR A 1 206 ? -4.117 -9.031 -12.980 1.00 93.62 206 THR A C 1
ATOM 1504 O O . THR A 1 206 ? -4.412 -7.875 -12.689 1.00 93.62 206 THR A O 1
ATOM 1507 N N . THR A 1 207 ? -3.074 -9.668 -12.441 1.00 92.31 207 THR A N 1
ATOM 1508 C CA . THR A 1 207 ? -2.047 -9.010 -11.615 1.00 92.31 207 THR A CA 1
ATOM 1509 C C . THR A 1 207 ? -0.705 -9.063 -12.337 1.00 92.31 207 THR A C 1
ATOM 1511 O O . THR A 1 207 ? -0.361 -10.099 -12.914 1.00 92.31 207 THR A O 1
ATOM 1514 N N . ILE A 1 208 ? 0.035 -7.956 -12.321 1.00 92.38 208 ILE A N 1
ATOM 1515 C CA . ILE A 1 208 ? 1.376 -7.850 -12.900 1.00 92.38 208 ILE A CA 1
ATOM 1516 C C . ILE A 1 208 ? 2.422 -7.467 -11.859 1.00 92.38 208 ILE A C 1
ATOM 1518 O O . ILE A 1 208 ? 2.119 -6.834 -10.849 1.00 92.38 208 ILE A O 1
ATOM 1522 N N . ASP A 1 209 ? 3.652 -7.835 -12.180 1.00 89.19 209 ASP A N 1
ATOM 1523 C CA . ASP A 1 209 ? 4.913 -7.378 -11.621 1.00 89.19 209 ASP A CA 1
ATOM 1524 C C . ASP A 1 209 ? 5.593 -6.565 -12.732 1.00 89.19 209 ASP A C 1
ATOM 1526 O O . ASP A 1 209 ? 5.979 -7.119 -13.765 1.00 89.19 209 ASP A O 1
ATOM 1530 N N . LEU A 1 210 ? 5.610 -5.243 -12.559 1.00 89.44 210 LEU A N 1
ATOM 1531 C CA . LEU A 1 210 ? 6.164 -4.268 -13.496 1.00 89.44 210 LEU A CA 1
ATOM 1532 C C . LEU A 1 210 ? 7.531 -3.845 -12.963 1.00 89.44 210 LEU A C 1
ATOM 1534 O O . LEU A 1 210 ? 7.605 -3.361 -11.837 1.00 89.44 210 LEU A O 1
ATOM 1538 N N . ASP A 1 211 ? 8.585 -4.075 -13.737 1.00 86.62 211 ASP A N 1
ATOM 1539 C CA . ASP A 1 211 ? 9.969 -4.101 -13.251 1.00 86.62 211 ASP A CA 1
ATOM 1540 C C . ASP A 1 211 ? 10.886 -3.454 -14.298 1.00 86.62 211 ASP A C 1
ATOM 1542 O O . ASP A 1 211 ? 11.090 -4.026 -15.370 1.00 86.62 211 ASP A O 1
ATOM 1546 N N . ALA A 1 212 ? 11.366 -2.241 -14.018 1.00 81.31 212 ALA A N 1
ATOM 1547 C CA . ALA A 1 212 ? 12.274 -1.474 -14.867 1.00 81.31 212 ALA A CA 1
ATOM 1548 C C . ALA A 1 212 ? 13.703 -1.608 -14.321 1.00 81.31 212 ALA A C 1
ATOM 1550 O O . ALA A 1 212 ? 14.072 -0.939 -13.353 1.00 81.31 212 ALA A O 1
ATOM 1551 N N . ALA A 1 213 ? 14.476 -2.508 -14.928 1.00 73.62 213 ALA A N 1
ATOM 1552 C CA . ALA A 1 213 ? 15.824 -2.864 -14.497 1.00 73.62 213 ALA A CA 1
ATOM 1553 C C . ALA A 1 213 ? 16.892 -2.010 -15.196 1.00 73.62 213 ALA A C 1
ATOM 1555 O O . ALA A 1 213 ? 16.787 -1.713 -16.392 1.00 73.62 213 ALA A O 1
ATOM 1556 N N . SER A 1 214 ? 17.942 -1.652 -14.454 1.00 70.25 214 SER A N 1
ATOM 1557 C CA . SER A 1 214 ? 19.099 -0.927 -14.990 1.00 70.25 214 SER A CA 1
ATOM 1558 C C . SER A 1 214 ? 20.008 -1.812 -15.855 1.00 70.25 214 SER A C 1
ATOM 1560 O O . SER A 1 214 ? 20.405 -2.894 -15.430 1.00 70.25 214 SER A O 1
ATOM 1562 N N . LEU A 1 215 ? 20.424 -1.292 -17.017 1.00 65.00 215 LEU A N 1
ATOM 1563 C CA . LEU A 1 215 ? 21.483 -1.852 -17.874 1.00 65.00 215 LEU A CA 1
ATOM 1564 C C . LEU A 1 215 ? 22.789 -1.033 -17.780 1.00 65.00 215 LEU A C 1
ATOM 1566 O O . LEU A 1 215 ? 23.526 -0.873 -18.752 1.00 65.00 215 LEU A O 1
ATOM 1570 N N . GLY A 1 216 ? 23.066 -0.394 -16.636 1.00 60.34 216 GLY A N 1
ATOM 1571 C CA . GLY A 1 216 ? 24.252 0.457 -16.533 1.00 60.34 216 GLY A CA 1
ATOM 1572 C C . GLY A 1 216 ? 24.582 1.016 -15.152 1.00 60.34 216 GLY A C 1
ATOM 1573 O O . GLY A 1 216 ? 23.735 1.240 -14.292 1.00 60.34 216 GLY A O 1
ATOM 1574 N N . VAL A 1 217 ? 25.866 1.330 -14.969 1.00 50.69 217 VAL A N 1
ATOM 1575 C CA . VAL A 1 217 ? 26.477 1.754 -13.691 1.00 50.69 217 VAL A CA 1
ATOM 1576 C C . VAL A 1 217 ? 25.995 3.102 -13.115 1.00 50.69 217 VAL A C 1
ATOM 1578 O O . VAL A 1 217 ? 26.459 3.488 -12.044 1.00 50.69 217 VAL A O 1
ATOM 1581 N N . PHE A 1 218 ? 25.092 3.819 -13.796 1.00 55.50 218 PHE A N 1
ATOM 1582 C CA . PHE A 1 218 ? 24.584 5.137 -13.381 1.00 55.50 218 PHE A CA 1
ATOM 1583 C C . PHE A 1 218 ? 23.071 5.346 -13.612 1.00 55.50 218 PHE A C 1
ATOM 1585 O O . PHE A 1 218 ? 22.629 6.491 -13.572 1.00 55.50 218 PHE A O 1
ATOM 1592 N N . SER A 1 219 ? 22.286 4.294 -13.878 1.00 58.72 219 SER A N 1
ATOM 1593 C CA . SER A 1 219 ? 20.827 4.432 -14.043 1.00 58.72 219 SER A CA 1
ATOM 1594 C C . SER A 1 219 ? 20.086 4.396 -12.704 1.00 58.72 219 SER A C 1
ATOM 1596 O O . SER A 1 219 ? 20.481 3.662 -11.799 1.00 58.72 219 SER A O 1
ATOM 1598 N N . ASP A 1 220 ? 19.010 5.176 -12.620 1.00 59.22 220 ASP A N 1
ATOM 1599 C CA . ASP A 1 220 ? 18.061 5.250 -11.500 1.00 59.22 220 ASP A CA 1
ATOM 1600 C C . ASP A 1 220 ? 16.648 5.445 -12.101 1.00 59.22 220 ASP A C 1
ATOM 1602 O O . ASP A 1 220 ? 16.142 6.575 -12.180 1.00 59.22 220 ASP A O 1
ATOM 1606 N N . PRO A 1 221 ? 16.071 4.385 -12.709 1.00 68.44 221 PRO A N 1
ATOM 1607 C CA . PRO A 1 221 ? 14.779 4.463 -13.378 1.00 68.44 221 PRO A CA 1
ATOM 1608 C C . PRO A 1 221 ? 13.644 4.718 -12.381 1.00 68.44 221 PRO A C 1
ATOM 1610 O O . PRO A 1 221 ? 13.611 4.166 -11.286 1.00 68.44 221 PRO A O 1
ATOM 1613 N N . PHE A 1 222 ? 12.656 5.495 -12.810 1.00 76.62 222 PHE A N 1
ATOM 1614 C CA . PHE A 1 222 ? 11.349 5.652 -12.178 1.00 76.62 222 PHE A CA 1
ATOM 1615 C C . PHE A 1 222 ? 10.293 4.986 -13.057 1.00 76.62 222 PHE A C 1
ATOM 1617 O O . PHE A 1 222 ? 10.271 5.225 -14.269 1.00 76.62 222 PHE A O 1
ATOM 1624 N N . VAL A 1 223 ? 9.397 4.190 -12.464 1.00 84.56 223 VAL A N 1
ATOM 1625 C CA . VAL A 1 223 ? 8.289 3.561 -13.200 1.00 84.56 223 VAL A CA 1
ATOM 1626 C C . VAL A 1 223 ? 6.927 3.998 -12.665 1.00 84.56 223 VAL A C 1
ATOM 1628 O O . VAL A 1 223 ? 6.620 3.874 -11.478 1.00 84.56 223 VAL A O 1
ATOM 1631 N N . ALA A 1 224 ? 6.067 4.477 -13.562 1.00 87.19 224 ALA A N 1
ATOM 1632 C CA . ALA A 1 224 ? 4.687 4.852 -13.268 1.00 87.19 224 ALA A CA 1
ATOM 1633 C C . ALA A 1 224 ? 3.699 4.058 -14.128 1.00 87.19 224 ALA A C 1
ATOM 1635 O O . ALA A 1 224 ? 3.930 3.815 -15.307 1.00 87.19 224 ALA A O 1
ATOM 1636 N N . LEU A 1 225 ? 2.566 3.665 -13.547 1.00 91.06 225 LEU A N 1
ATOM 1637 C CA . LEU A 1 225 ? 1.499 2.941 -14.235 1.00 91.06 225 LEU A CA 1
ATOM 1638 C C . LEU A 1 225 ? 0.274 3.845 -14.401 1.00 91.06 225 LEU A C 1
ATOM 1640 O O . LEU A 1 225 ? -0.273 4.337 -13.415 1.00 91.06 225 LEU A O 1
ATOM 1644 N N . TYR A 1 226 ? -0.201 4.008 -15.634 1.00 91.69 226 TYR A N 1
ATOM 1645 C CA . TYR A 1 226 ? -1.347 4.836 -16.006 1.00 91.69 226 TYR A CA 1
ATOM 1646 C C . TYR A 1 226 ? -2.536 4.004 -16.499 1.00 91.69 226 TYR A C 1
ATOM 1648 O O . TYR A 1 226 ? -2.393 2.952 -17.129 1.00 91.69 226 TYR A O 1
ATOM 1656 N N . ALA A 1 227 ? -3.737 4.509 -16.215 1.00 92.69 227 ALA A N 1
ATOM 1657 C CA . ALA A 1 227 ? -5.009 3.938 -16.633 1.00 92.69 227 ALA A CA 1
ATOM 1658 C C . ALA A 1 227 ? -5.249 4.044 -18.150 1.00 92.69 227 ALA A C 1
ATOM 1660 O O . ALA A 1 227 ? -4.534 4.726 -18.881 1.00 92.69 227 ALA A O 1
ATOM 1661 N N . SER A 1 228 ? -6.330 3.418 -18.622 1.00 93.62 228 SER A N 1
ATOM 1662 C CA . SER A 1 228 ? -6.739 3.401 -20.035 1.00 93.62 228 SER A CA 1
ATOM 1663 C C . SER A 1 228 ? -7.112 4.762 -20.643 1.00 93.62 228 SER A C 1
ATOM 1665 O O . SER A 1 228 ? -7.395 4.826 -21.837 1.00 93.62 228 SER A O 1
ATOM 1667 N N . ASP A 1 229 ? -7.124 5.840 -19.853 1.00 92.00 229 ASP A N 1
ATOM 1668 C CA . ASP A 1 229 ? -7.233 7.221 -20.338 1.00 92.00 229 ASP A CA 1
ATOM 1669 C C . ASP A 1 229 ? -5.875 7.833 -20.737 1.00 92.00 229 ASP A C 1
ATOM 1671 O O . ASP A 1 229 ? -5.853 8.887 -21.369 1.00 92.00 229 ASP A O 1
ATOM 1675 N N . GLY A 1 230 ? -4.760 7.179 -20.390 1.00 87.44 230 GLY A N 1
ATOM 1676 C CA . GLY A 1 230 ? -3.400 7.657 -20.636 1.00 87.44 230 GLY A CA 1
ATOM 1677 C C . GLY A 1 230 ? -2.953 8.816 -19.739 1.00 87.44 230 GLY A C 1
ATOM 1678 O O . GLY A 1 230 ? -1.951 9.452 -20.050 1.00 87.44 230 GLY A O 1
ATOM 1679 N N . VAL A 1 231 ? -3.701 9.135 -18.672 1.00 87.06 231 VAL A N 1
ATOM 1680 C CA . VAL A 1 231 ? -3.485 10.340 -17.842 1.00 87.06 231 VAL A CA 1
ATOM 1681 C C . VAL A 1 231 ? -3.632 10.062 -16.341 1.00 87.06 231 VAL A C 1
ATOM 1683 O O . VAL A 1 231 ? -2.910 10.645 -15.532 1.00 87.06 231 VAL A O 1
ATOM 1686 N N . THR A 1 232 ? -4.534 9.167 -15.933 1.00 84.06 232 THR A N 1
ATOM 1687 C CA . THR A 1 232 ? -4.737 8.833 -14.517 1.00 84.06 232 THR A CA 1
ATOM 1688 C C . THR A 1 232 ? -3.679 7.834 -14.051 1.00 84.06 232 THR A C 1
ATOM 1690 O O . THR A 1 232 ? -3.775 6.640 -14.330 1.00 84.06 232 THR A O 1
ATOM 1693 N N . GLN A 1 233 ? -2.678 8.318 -13.313 1.00 84.44 233 GLN A N 1
ATOM 1694 C CA . GLN A 1 233 ? -1.688 7.483 -12.626 1.00 84.44 233 GLN A CA 1
ATOM 1695 C C . GLN A 1 233 ? -2.373 6.609 -11.558 1.00 84.44 233 GLN A C 1
ATOM 1697 O O . GLN A 1 233 ? -3.155 7.100 -10.740 1.00 84.44 233 GLN A O 1
ATOM 1702 N N . LEU A 1 234 ? -2.099 5.306 -11.588 1.00 83.00 234 LEU A N 1
ATOM 1703 C CA . LEU A 1 234 ? -2.678 4.272 -10.723 1.00 83.00 234 LEU A CA 1
ATOM 1704 C C . LEU A 1 234 ? -1.734 3.883 -9.578 1.00 83.00 234 LEU A C 1
ATOM 1706 O O . LEU A 1 234 ? -2.181 3.701 -8.444 1.00 83.00 234 LEU A O 1
ATOM 1710 N N . ALA A 1 235 ? -0.448 3.763 -9.907 1.00 78.38 235 ALA A N 1
ATOM 1711 C CA . ALA A 1 235 ? 0.663 3.437 -9.020 1.00 78.38 235 ALA A CA 1
ATOM 1712 C C . ALA A 1 235 ? 1.969 3.980 -9.627 1.00 78.38 235 ALA A C 1
ATOM 1714 O O . ALA A 1 235 ? 2.018 4.312 -10.815 1.00 78.38 235 ALA A O 1
ATOM 1715 N N . SER A 1 236 ? 3.024 4.056 -8.825 1.00 78.50 236 SER A N 1
ATOM 1716 C CA . SER A 1 236 ? 4.396 4.330 -9.266 1.00 78.50 236 SER A CA 1
ATOM 1717 C C . SER A 1 236 ? 5.378 3.904 -8.185 1.00 78.50 236 SER A C 1
ATOM 1719 O O . SER A 1 236 ? 4.995 3.890 -7.016 1.00 78.50 236 SER A O 1
ATOM 1721 N N . ASN A 1 237 ? 6.623 3.621 -8.554 1.00 70.00 237 ASN A N 1
ATOM 1722 C CA . ASN A 1 237 ? 7.703 3.418 -7.596 1.00 70.00 237 ASN A CA 1
ATOM 1723 C C . ASN A 1 237 ? 9.008 4.047 -8.103 1.00 70.00 237 ASN A C 1
ATOM 1725 O O . ASN A 1 237 ? 9.172 4.225 -9.310 1.00 70.00 237 ASN A O 1
ATOM 1729 N N . ASP A 1 238 ? 9.889 4.371 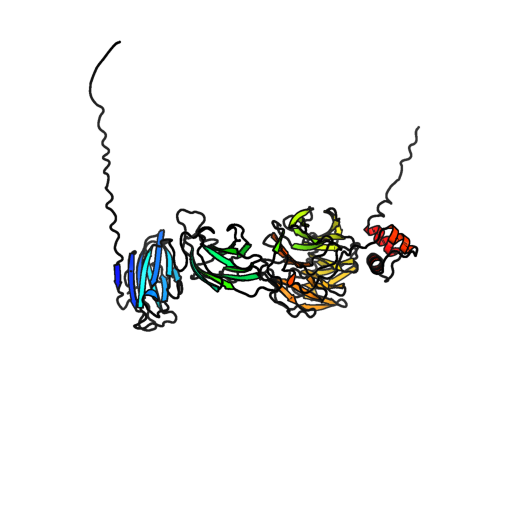-7.161 1.00 56.50 238 ASP A N 1
ATOM 1730 C CA . ASP A 1 238 ? 11.263 4.830 -7.336 1.00 56.50 238 ASP A CA 1
ATOM 1731 C C . ASP A 1 238 ? 12.278 3.834 -6.736 1.00 56.50 238 ASP A C 1
ATOM 1733 O O . ASP A 1 238 ? 13.161 3.398 -7.467 1.00 56.50 238 ASP A O 1
ATOM 1737 N N . ASP A 1 239 ? 12.135 3.381 -5.478 1.00 57.81 239 ASP A N 1
ATOM 1738 C CA . ASP A 1 239 ? 13.114 2.480 -4.833 1.00 57.81 239 ASP A CA 1
ATOM 1739 C C . ASP A 1 239 ? 12.531 1.157 -4.279 1.00 57.81 239 ASP A C 1
ATOM 1741 O O . ASP A 1 239 ? 12.235 1.000 -3.095 1.00 57.81 239 ASP A O 1
ATOM 1745 N N . ALA A 1 240 ? 12.420 0.117 -5.121 1.00 49.69 240 ALA A N 1
ATOM 1746 C CA . ALA A 1 240 ? 11.926 -1.192 -4.661 1.00 49.69 240 ALA A CA 1
ATOM 1747 C C . ALA A 1 240 ? 12.964 -2.004 -3.862 1.00 49.69 240 ALA A C 1
ATOM 1749 O O . ALA A 1 240 ? 12.627 -2.633 -2.855 1.00 49.69 240 ALA A O 1
ATOM 1750 N N . ALA A 1 241 ? 14.211 -2.059 -4.346 1.00 41.78 241 ALA A N 1
ATOM 1751 C CA . ALA A 1 241 ? 15.271 -2.897 -3.772 1.00 41.78 241 ALA A CA 1
ATOM 1752 C C . ALA A 1 241 ? 16.692 -2.457 -4.190 1.00 41.78 241 ALA A C 1
ATOM 1754 O O . ALA A 1 241 ? 17.488 -3.271 -4.652 1.00 41.78 241 ALA A O 1
ATOM 1755 N N . GLY A 1 242 ? 17.030 -1.177 -4.025 1.00 55.72 242 GLY A N 1
ATOM 1756 C CA . GLY A 1 242 ? 18.302 -0.612 -4.485 1.00 55.72 242 GLY A CA 1
ATOM 1757 C C . GLY A 1 242 ? 18.037 0.599 -5.366 1.00 55.72 242 GLY A C 1
ATOM 1758 O O . GLY A 1 242 ? 17.588 1.609 -4.841 1.00 55.72 242 GLY A O 1
ATOM 1759 N N . VAL A 1 243 ? 18.297 0.468 -6.669 1.00 42.81 243 VAL A N 1
ATOM 1760 C CA . VAL A 1 243 ? 17.960 1.465 -7.712 1.00 42.81 243 VAL A CA 1
ATOM 1761 C C . VAL A 1 243 ? 16.966 0.921 -8.752 1.00 42.81 243 VAL A C 1
ATOM 1763 O O . VAL A 1 243 ? 16.688 1.574 -9.748 1.00 42.81 243 VAL A O 1
ATOM 1766 N N . ASP A 1 244 ? 16.446 -0.298 -8.560 1.00 52.47 244 ASP A N 1
ATOM 1767 C CA . ASP A 1 244 ? 15.492 -0.902 -9.495 1.00 52.47 244 ASP A CA 1
ATOM 1768 C C . ASP A 1 244 ? 14.052 -0.484 -9.167 1.00 52.47 244 ASP A C 1
ATOM 1770 O O . ASP A 1 244 ? 13.564 -0.654 -8.038 1.00 52.47 244 ASP A O 1
ATOM 1774 N N . SER A 1 245 ? 13.357 0.019 -10.188 1.00 63.25 245 SER A N 1
ATOM 1775 C CA . SER A 1 245 ? 11.989 0.524 -10.088 1.00 63.25 245 SER A CA 1
ATOM 1776 C C . SER A 1 245 ? 10.976 -0.577 -10.363 1.00 63.25 245 SER A C 1
ATOM 1778 O O . SER A 1 245 ? 10.783 -1.000 -11.505 1.00 63.25 245 SER A O 1
ATOM 1780 N N . ARG A 1 246 ? 10.295 -1.044 -9.312 1.00 75.31 246 ARG A N 1
ATOM 1781 C CA . ARG A 1 246 ? 9.382 -2.191 -9.402 1.00 75.31 246 ARG A CA 1
ATOM 1782 C C . ARG A 1 246 ? 8.091 -1.992 -8.619 1.00 75.31 246 ARG A C 1
ATOM 1784 O O . ARG A 1 246 ? 8.133 -1.651 -7.439 1.00 75.31 246 ARG A O 1
ATOM 1791 N N . LEU A 1 247 ? 6.946 -2.266 -9.245 1.00 80.44 247 LEU A N 1
ATOM 1792 C CA . LEU A 1 247 ? 5.619 -2.209 -8.619 1.00 80.44 247 LEU A CA 1
ATOM 1793 C C . LEU A 1 247 ? 4.758 -3.432 -8.969 1.00 80.44 247 LEU A C 1
ATOM 1795 O O . LEU A 1 247 ? 4.942 -4.063 -10.010 1.00 80.44 247 LEU A O 1
ATOM 1799 N N . GLN A 1 248 ? 3.790 -3.761 -8.108 1.00 86.38 248 GLN A N 1
ATOM 1800 C CA . GLN A 1 248 ? 2.839 -4.855 -8.336 1.00 86.38 248 GLN A CA 1
ATOM 1801 C C . GLN A 1 248 ? 1.404 -4.328 -8.379 1.00 86.38 248 GLN A C 1
ATOM 1803 O O . GLN A 1 248 ? 0.939 -3.664 -7.455 1.00 86.38 248 GLN A O 1
ATOM 1808 N N . PHE A 1 249 ? 0.678 -4.616 -9.462 1.00 87.88 249 PHE A N 1
ATOM 1809 C CA . PHE A 1 249 ? -0.636 -4.015 -9.700 1.00 87.88 249 PHE A CA 1
ATOM 1810 C C . PHE A 1 249 ? -1.676 -4.997 -10.234 1.00 87.88 249 PHE A C 1
ATOM 1812 O O . PHE A 1 249 ? -1.407 -5.789 -11.136 1.00 87.88 249 PHE A O 1
ATOM 1819 N N . SER A 1 250 ? -2.893 -4.893 -9.701 1.00 91.31 250 SER A N 1
ATOM 1820 C CA . SER A 1 250 ? -4.029 -5.767 -9.987 1.00 91.31 250 SER A CA 1
ATOM 1821 C C . SER A 1 250 ? -5.157 -4.987 -10.658 1.00 91.31 250 SER A C 1
ATOM 1823 O O . SER A 1 250 ? -5.754 -4.088 -10.063 1.00 91.31 250 SER A O 1
ATOM 1825 N N . PHE A 1 251 ? -5.492 -5.336 -11.898 1.00 91.06 251 PHE A N 1
ATOM 1826 C CA . PHE A 1 251 ? -6.423 -4.560 -12.715 1.00 91.06 251 PHE A CA 1
ATOM 1827 C C . PHE A 1 251 ? -7.890 -4.851 -12.374 1.00 91.06 251 PHE A C 1
ATOM 1829 O O . PHE A 1 251 ? -8.370 -5.977 -12.494 1.00 91.06 251 PHE A O 1
ATOM 1836 N N . ALA A 1 252 ? -8.644 -3.814 -11.999 1.00 88.75 252 ALA A N 1
ATOM 1837 C CA . ALA A 1 252 ? -10.080 -3.912 -11.714 1.00 88.75 252 ALA A CA 1
ATOM 1838 C C . ALA A 1 252 ? -10.970 -4.003 -12.976 1.00 88.75 252 ALA A C 1
ATOM 1840 O O . ALA A 1 252 ? -12.155 -4.320 -12.880 1.00 88.75 252 ALA A O 1
ATOM 1841 N N . SER A 1 253 ? -10.415 -3.728 -14.159 1.00 91.56 253 SER A N 1
ATOM 1842 C CA . SER A 1 253 ? -11.121 -3.690 -15.444 1.00 91.56 253 SER A CA 1
ATOM 1843 C C . SER A 1 253 ? -10.233 -4.209 -16.575 1.00 91.56 253 SER A C 1
ATOM 1845 O O . SER A 1 253 ? -9.012 -4.169 -16.474 1.00 91.56 253 SER A O 1
ATOM 1847 N N . ALA A 1 254 ? -10.846 -4.676 -17.665 1.00 95.75 254 ALA A N 1
ATOM 1848 C CA . ALA A 1 254 ? -10.122 -4.962 -18.899 1.00 95.75 254 ALA A CA 1
ATOM 1849 C C . ALA A 1 254 ? -9.890 -3.670 -19.697 1.00 95.75 254 ALA A C 1
ATOM 1851 O O . ALA A 1 254 ? -10.795 -2.837 -19.787 1.00 95.75 254 ALA A O 1
ATOM 1852 N N . GLY A 1 255 ? -8.710 -3.521 -20.299 1.00 96.06 255 GLY A N 1
ATOM 1853 C CA . GLY A 1 255 ? -8.346 -2.335 -21.076 1.00 96.06 255 GLY A CA 1
ATOM 1854 C C . GLY A 1 255 ? -6.883 -2.327 -21.517 1.00 96.06 255 GLY A C 1
ATOM 1855 O O . GLY A 1 255 ? -6.106 -3.208 -21.146 1.00 96.06 255 GLY A O 1
ATOM 1856 N N . THR A 1 256 ? -6.515 -1.316 -22.304 1.00 97.19 256 THR A N 1
ATOM 1857 C CA . THR A 1 256 ? -5.111 -0.928 -22.506 1.00 97.19 256 THR A CA 1
ATOM 1858 C C . THR A 1 256 ? -4.642 -0.139 -21.287 1.00 97.19 256 THR A C 1
ATOM 1860 O O . THR A 1 256 ? -5.405 0.663 -20.753 1.00 97.19 256 THR A O 1
ATOM 1863 N N . TYR A 1 257 ? -3.413 -0.356 -20.850 1.00 96.94 257 TYR A N 1
ATOM 1864 C CA . TYR A 1 257 ? -2.744 0.359 -19.768 1.00 96.94 257 TYR A CA 1
ATOM 1865 C C . TYR A 1 257 ? -1.354 0.774 -20.244 1.00 96.94 257 TYR A C 1
ATOM 1867 O O . TYR A 1 257 ? -0.832 0.192 -21.198 1.00 96.94 257 TYR A O 1
ATOM 1875 N N . TYR A 1 258 ? -0.777 1.786 -19.599 1.00 96.19 258 TYR A N 1
ATOM 1876 C CA . TYR A 1 258 ? 0.504 2.349 -20.014 1.00 96.19 258 TYR A CA 1
ATOM 1877 C C . TYR A 1 258 ? 1.474 2.348 -18.839 1.00 96.19 258 TYR A C 1
ATOM 1879 O O . TYR A 1 258 ? 1.182 2.955 -17.810 1.00 96.19 258 TYR A O 1
ATOM 1887 N N . ALA A 1 259 ? 2.612 1.680 -18.982 1.00 93.88 259 ALA A N 1
ATOM 1888 C CA . ALA A 1 259 ? 3.761 1.940 -18.125 1.00 93.88 259 ALA A CA 1
ATOM 1889 C C . ALA A 1 259 ? 4.513 3.146 -18.699 1.00 93.88 259 ALA A C 1
ATOM 1891 O O . ALA A 1 259 ? 4.635 3.245 -19.914 1.00 93.88 259 ALA A O 1
ATOM 1892 N N . ALA A 1 260 ? 4.986 4.054 -17.854 1.00 90.25 260 ALA A N 1
ATOM 1893 C CA . ALA A 1 260 ? 5.915 5.110 -18.225 1.00 90.25 260 ALA A CA 1
ATOM 1894 C C . ALA A 1 260 ? 7.231 4.886 -17.476 1.00 90.25 260 ALA A C 1
ATOM 1896 O O . ALA A 1 260 ? 7.202 4.715 -16.254 1.00 90.25 260 ALA A O 1
ATOM 1897 N N . VAL A 1 261 ? 8.350 4.889 -18.196 1.00 87.06 261 VAL A N 1
ATOM 1898 C CA . VAL A 1 261 ? 9.709 4.852 -17.641 1.00 87.06 261 VAL A CA 1
ATOM 1899 C C . VAL A 1 261 ? 10.327 6.242 -17.793 1.00 87.06 261 VAL A C 1
ATOM 1901 O O . VAL A 1 261 ? 10.098 6.916 -18.793 1.00 87.06 261 VAL A O 1
ATOM 1904 N N . SER A 1 262 ? 11.072 6.709 -16.797 1.00 80.25 262 SER A N 1
ATOM 1905 C CA . SER A 1 262 ? 11.836 7.964 -16.856 1.00 80.25 262 SER A CA 1
ATOM 1906 C C . SER A 1 262 ? 12.938 7.976 -15.795 1.00 80.25 262 SER A C 1
ATOM 1908 O O . SER A 1 262 ? 13.152 6.975 -15.119 1.00 80.25 262 SER A O 1
ATOM 1910 N N . THR A 1 263 ? 13.646 9.095 -15.622 1.00 72.38 263 THR A N 1
ATOM 1911 C CA . THR A 1 263 ? 14.613 9.284 -14.524 1.00 72.38 263 THR A CA 1
ATOM 1912 C C . THR A 1 263 ? 14.213 10.456 -13.639 1.00 72.38 263 THR A C 1
ATOM 1914 O O . THR A 1 263 ? 13.924 11.537 -14.155 1.00 72.38 263 THR A O 1
ATOM 1917 N N . ILE A 1 264 ? 14.263 10.292 -12.314 1.00 57.97 264 ILE A N 1
ATOM 1918 C CA . ILE A 1 264 ? 13.865 11.354 -11.374 1.00 57.97 264 ILE A CA 1
ATOM 1919 C C . ILE A 1 264 ? 14.863 12.524 -11.325 1.00 57.97 264 ILE A C 1
ATOM 1921 O O . ILE A 1 264 ? 14.429 13.670 -11.179 1.00 57.97 264 ILE A O 1
ATOM 1925 N N . ALA A 1 265 ? 16.175 12.283 -11.478 1.00 52.06 265 ALA A N 1
ATOM 1926 C CA . ALA A 1 265 ? 17.168 13.356 -11.614 1.00 52.06 265 ALA A CA 1
ATOM 1927 C C . ALA A 1 265 ? 18.540 12.904 -12.164 1.00 52.06 265 ALA A C 1
ATOM 1929 O O . ALA A 1 265 ? 19.326 12.309 -11.433 1.00 52.06 265 ALA A O 1
ATOM 1930 N N . ASP A 1 266 ? 18.921 13.365 -13.364 1.00 51.22 266 ASP A N 1
ATOM 1931 C CA . ASP A 1 266 ? 20.339 13.567 -13.716 1.00 51.22 266 ASP A CA 1
ATOM 1932 C C . ASP A 1 266 ? 20.604 15.022 -14.156 1.00 51.22 266 ASP A C 1
ATOM 1934 O O . ASP A 1 266 ? 20.188 15.429 -15.242 1.00 51.22 266 ASP A O 1
ATOM 1938 N N . PRO A 1 267 ? 21.340 15.833 -13.367 1.00 43.28 267 PRO A N 1
ATOM 1939 C CA . PRO A 1 267 ? 21.800 17.156 -13.794 1.00 43.28 267 PRO A CA 1
ATOM 1940 C C . PRO A 1 267 ? 22.948 17.105 -14.827 1.00 43.28 267 PRO A C 1
ATOM 1942 O O . PRO A 1 267 ? 23.461 18.152 -15.228 1.00 43.28 267 PRO A O 1
ATOM 1945 N N . GLY A 1 268 ? 23.409 15.913 -15.215 1.00 46.09 268 GLY A N 1
ATOM 1946 C CA . GLY A 1 268 ? 24.482 15.676 -16.175 1.00 46.09 268 GLY A CA 1
ATOM 1947 C C . GLY A 1 268 ? 24.042 15.470 -17.628 1.00 46.09 268 GLY A C 1
ATOM 1948 O O . GLY A 1 268 ? 24.801 15.830 -18.531 1.00 46.09 268 GLY A O 1
ATOM 1949 N N . GLY A 1 269 ? 22.852 14.917 -17.857 1.00 51.53 269 GLY A N 1
ATOM 1950 C CA . GLY A 1 269 ? 22.299 14.641 -19.179 1.00 51.53 269 GLY A CA 1
ATOM 1951 C C . GLY A 1 269 ? 23.031 13.536 -19.948 1.00 51.53 269 GLY A C 1
ATOM 1952 O O . GLY A 1 269 ? 23.487 13.795 -21.064 1.00 51.53 269 GLY A O 1
ATOM 1953 N N . ASN A 1 270 ? 23.147 12.337 -19.366 1.00 54.94 270 ASN A N 1
ATOM 1954 C CA . ASN A 1 270 ? 23.442 11.086 -20.091 1.00 54.94 270 ASN A CA 1
ATOM 1955 C C . ASN A 1 270 ? 22.147 10.374 -20.544 1.00 54.94 270 ASN A C 1
ATOM 1957 O O . ASN A 1 270 ? 21.080 10.677 -20.029 1.00 54.94 270 ASN A O 1
ATOM 1961 N N . SER A 1 271 ? 22.239 9.420 -21.478 1.00 58.50 271 SER A N 1
ATOM 1962 C CA . SER A 1 271 ? 21.127 8.502 -21.784 1.00 58.50 271 SER A CA 1
ATOM 1963 C C . SER A 1 271 ? 21.102 7.344 -20.792 1.00 58.50 271 SER A C 1
ATOM 1965 O O . SER A 1 271 ? 22.159 6.948 -20.291 1.00 58.50 271 SER A O 1
ATOM 1967 N N . PHE A 1 272 ? 19.924 6.762 -20.574 1.00 70.19 272 PHE A N 1
ATOM 1968 C CA . PHE A 1 272 ? 19.726 5.660 -19.634 1.00 70.19 272 PHE A CA 1
ATOM 1969 C C . PHE A 1 272 ? 19.081 4.451 -20.325 1.00 70.19 272 PHE A C 1
ATOM 1971 O O . PHE A 1 272 ? 17.862 4.440 -20.501 1.00 70.19 272 PHE A O 1
ATOM 1978 N N . PRO A 1 273 ? 19.872 3.435 -20.726 1.00 72.44 273 PRO A N 1
ATOM 1979 C CA . PRO A 1 273 ? 19.324 2.169 -21.187 1.00 72.44 273 PRO A CA 1
ATOM 1980 C C . PRO A 1 273 ? 18.677 1.404 -20.023 1.00 72.44 273 PRO A C 1
ATOM 1982 O O . PRO A 1 273 ? 19.209 1.372 -18.906 1.00 72.44 273 PRO A O 1
ATOM 1985 N N . TYR A 1 274 ? 17.539 0.772 -20.292 1.00 78.69 274 TYR A N 1
ATOM 1986 C CA . TYR A 1 274 ? 16.797 -0.046 -19.332 1.00 78.69 274 TYR A CA 1
ATOM 1987 C C . TYR A 1 274 ? 16.118 -1.226 -20.034 1.00 78.69 274 TYR A C 1
ATOM 1989 O O . TYR A 1 274 ? 15.864 -1.183 -21.240 1.00 78.69 274 TYR A O 1
ATOM 1997 N N . THR A 1 275 ? 15.748 -2.241 -19.251 1.00 82.69 275 THR A N 1
ATOM 1998 C CA . THR A 1 275 ? 14.793 -3.277 -19.673 1.00 82.69 275 THR A CA 1
ATOM 1999 C C . THR A 1 275 ? 13.543 -3.200 -18.810 1.00 82.69 275 THR A C 1
ATOM 2001 O O . THR A 1 275 ? 13.605 -3.346 -17.589 1.00 82.69 275 THR A O 1
ATOM 2004 N N . LEU A 1 276 ? 12.389 -3.002 -19.448 1.00 87.69 276 LEU A N 1
ATOM 2005 C CA . LEU A 1 276 ? 11.078 -3.079 -18.821 1.00 87.69 276 LEU A CA 1
ATOM 2006 C C . LEU A 1 276 ? 10.511 -4.495 -18.963 1.00 87.69 276 LEU A C 1
ATOM 2008 O O . LEU A 1 276 ? 10.224 -4.959 -20.067 1.00 87.69 276 LEU A O 1
ATOM 2012 N N . HIS A 1 277 ? 10.277 -5.169 -17.842 1.00 88.88 277 HIS A N 1
ATOM 2013 C CA . HIS A 1 277 ? 9.543 -6.431 -17.797 1.00 88.88 277 HIS A CA 1
ATOM 2014 C C . HIS A 1 277 ? 8.106 -6.214 -17.318 1.00 88.88 277 HIS A C 1
ATOM 2016 O O . HIS A 1 277 ? 7.873 -5.542 -16.312 1.00 88.88 277 HIS A O 1
ATOM 2022 N N . ILE A 1 278 ? 7.139 -6.857 -17.983 1.00 92.94 278 ILE A N 1
ATOM 2023 C CA . ILE A 1 278 ? 5.725 -6.848 -17.569 1.00 92.94 278 ILE A CA 1
ATOM 2024 C C . ILE A 1 278 ? 5.281 -8.284 -17.280 1.00 92.94 278 ILE A C 1
ATOM 2026 O O . ILE A 1 278 ? 4.652 -8.947 -18.107 1.00 92.94 278 ILE A O 1
ATOM 2030 N N . ARG A 1 279 ? 5.634 -8.810 -16.104 1.00 92.38 279 ARG A N 1
ATOM 2031 C CA . ARG A 1 279 ? 5.440 -10.233 -15.775 1.00 92.38 279 ARG A CA 1
ATOM 2032 C C . ARG A 1 279 ? 4.057 -10.463 -15.163 1.00 92.38 279 ARG A C 1
ATOM 2034 O O . ARG A 1 279 ? 3.663 -9.765 -14.235 1.00 92.38 279 ARG A O 1
ATOM 2041 N N . ALA A 1 280 ? 3.316 -11.467 -15.631 1.00 92.19 280 ALA A N 1
ATOM 2042 C CA . ALA A 1 280 ? 2.081 -11.889 -14.963 1.00 92.19 280 ALA A CA 1
ATOM 2043 C C . ALA A 1 280 ? 2.400 -12.612 -13.643 1.00 92.19 280 ALA A C 1
ATOM 2045 O O . ALA A 1 280 ? 3.204 -13.546 -13.631 1.00 92.19 280 ALA A O 1
ATOM 2046 N N . ILE A 1 281 ? 1.727 -12.236 -12.553 1.00 88.62 281 ILE A N 1
ATOM 2047 C CA . ILE A 1 281 ? 1.850 -12.895 -11.242 1.00 88.62 281 ILE A CA 1
ATOM 2048 C C . ILE A 1 281 ? 0.480 -13.292 -10.680 1.00 88.62 281 ILE A C 1
ATOM 2050 O O . ILE A 1 281 ? -0.568 -12.851 -11.152 1.00 88.62 281 ILE A O 1
ATOM 2054 N N . ALA A 1 282 ? 0.482 -14.140 -9.652 1.00 86.44 282 ALA A N 1
ATOM 2055 C CA . ALA A 1 282 ? -0.722 -14.450 -8.892 1.00 86.44 282 ALA A CA 1
ATOM 2056 C C . ALA A 1 282 ? -0.989 -13.345 -7.856 1.00 86.44 282 ALA A C 1
ATOM 2058 O O . ALA A 1 282 ? -0.243 -13.221 -6.887 1.00 86.44 282 ALA A O 1
ATOM 2059 N N . GLY A 1 283 ? -2.062 -12.573 -8.051 1.00 85.38 283 GLY A N 1
ATOM 2060 C CA . GLY A 1 283 ? -2.591 -11.673 -7.023 1.00 85.38 283 GLY A CA 1
ATOM 2061 C C . GLY A 1 283 ? -3.134 -12.437 -5.812 1.00 85.38 283 GLY A C 1
ATOM 2062 O O . GLY A 1 283 ? -3.468 -13.625 -5.897 1.00 85.38 283 GLY A O 1
ATOM 2063 N N . GLY A 1 284 ? -3.224 -11.756 -4.672 1.00 90.25 284 GLY A N 1
ATOM 2064 C CA . GLY A 1 284 ? -3.805 -12.320 -3.458 1.00 90.25 284 GLY A CA 1
ATOM 2065 C C . GLY A 1 284 ? -5.344 -12.283 -3.468 1.00 90.25 284 GLY A C 1
ATOM 2066 O O . GLY A 1 284 ? -5.950 -11.626 -4.314 1.00 90.25 284 GLY A O 1
ATOM 2067 N N . PRO A 1 285 ? -6.034 -12.951 -2.521 1.00 93.31 285 PRO A N 1
ATOM 2068 C CA . PRO A 1 285 ? -7.502 -12.958 -2.478 1.00 93.31 285 PRO A CA 1
ATOM 2069 C C . PRO A 1 285 ? -8.145 -11.564 -2.337 1.00 93.31 285 PRO A C 1
ATOM 2071 O O . PRO A 1 285 ? -9.282 -11.364 -2.758 1.00 93.31 285 PRO A O 1
ATOM 2074 N N . GLY A 1 286 ? -7.437 -10.605 -1.738 1.00 92.81 286 GLY A N 1
ATOM 2075 C CA . GLY A 1 286 ? -7.857 -9.212 -1.598 1.00 92.81 286 GLY A CA 1
ATOM 2076 C C . GLY A 1 286 ? -7.626 -8.341 -2.836 1.00 92.81 286 GLY A C 1
ATOM 2077 O O . GLY A 1 286 ? -8.033 -7.179 -2.820 1.00 92.81 286 GLY A O 1
ATOM 2078 N N . ASP A 1 287 ? -7.015 -8.876 -3.893 1.00 92.38 287 ASP A N 1
ATOM 2079 C CA . ASP A 1 287 ? -6.823 -8.191 -5.170 1.00 92.38 287 ASP A CA 1
ATOM 2080 C C . ASP A 1 287 ? -7.982 -8.487 -6.156 1.00 92.38 287 ASP A C 1
ATOM 2082 O O . ASP A 1 287 ? -8.592 -9.562 -6.104 1.00 92.38 287 ASP A O 1
ATOM 2086 N N . PRO A 1 288 ? -8.322 -7.564 -7.077 1.00 92.19 288 PRO A N 1
ATOM 2087 C CA . PRO A 1 288 ? -7.827 -6.195 -7.161 1.00 92.19 288 PRO A CA 1
ATOM 2088 C C . PRO A 1 288 ? -8.462 -5.291 -6.095 1.00 92.19 288 PRO A C 1
ATOM 2090 O O . PRO A 1 288 ? -9.633 -5.439 -5.735 1.00 92.19 288 PRO A O 1
ATOM 2093 N N . ILE A 1 289 ? -7.694 -4.310 -5.623 1.00 90.56 289 ILE A N 1
ATOM 2094 C CA . ILE A 1 289 ? -8.204 -3.263 -4.733 1.00 90.56 289 ILE A CA 1
ATOM 2095 C C . ILE A 1 289 ? -9.091 -2.266 -5.495 1.00 90.56 289 ILE A C 1
ATOM 2097 O O . ILE A 1 289 ? -9.035 -2.144 -6.718 1.00 90.56 289 ILE A O 1
ATOM 2101 N N . THR A 1 290 ? -9.908 -1.495 -4.778 1.00 90.75 290 THR A N 1
ATOM 2102 C CA . THR A 1 290 ? -10.606 -0.332 -5.344 1.00 90.75 290 THR A CA 1
ATOM 2103 C C . THR A 1 290 ? -10.463 0.885 -4.441 1.00 90.75 290 THR A C 1
ATOM 2105 O O . THR A 1 290 ? -10.738 0.806 -3.245 1.00 90.75 290 THR A O 1
ATOM 2108 N N . VAL A 1 291 ? -10.119 2.043 -5.009 1.00 90.44 291 VAL A N 1
ATOM 2109 C CA . VAL A 1 291 ? -10.120 3.309 -4.261 1.00 90.44 291 VAL A CA 1
ATOM 2110 C C . VAL A 1 291 ? -11.543 3.658 -3.799 1.00 90.44 291 VAL A C 1
ATOM 2112 O O . VAL A 1 291 ? -12.539 3.411 -4.489 1.00 90.44 291 VAL A O 1
ATOM 2115 N N . ARG A 1 292 ? -11.641 4.201 -2.585 1.00 93.62 292 ARG A N 1
ATOM 2116 C CA . ARG A 1 292 ? -12.887 4.650 -1.943 1.00 93.62 292 ARG A CA 1
ATOM 2117 C C . ARG A 1 292 ? -12.862 6.112 -1.533 1.00 93.62 292 ARG A C 1
ATOM 2119 O O . ARG A 1 292 ? -13.921 6.706 -1.426 1.00 93.62 292 ARG A O 1
ATOM 2126 N N . GLY A 1 293 ? -11.688 6.695 -1.338 1.00 91.81 293 GLY A N 1
ATOM 2127 C CA . GLY A 1 293 ? -11.515 8.132 -1.158 1.00 91.81 293 GLY A CA 1
ATOM 2128 C C . GLY A 1 293 ? -10.064 8.507 -1.409 1.00 91.81 293 GLY A C 1
ATOM 2129 O O . GLY A 1 293 ? -9.177 7.680 -1.211 1.00 91.81 293 GLY A O 1
ATOM 2130 N N . ASP A 1 294 ? -9.831 9.731 -1.857 1.00 90.06 294 ASP A N 1
ATOM 2131 C CA . ASP A 1 294 ? -8.522 10.266 -2.224 1.00 90.06 294 ASP A CA 1
ATOM 2132 C C . ASP A 1 294 ? -8.298 11.645 -1.571 1.00 90.06 294 ASP A C 1
ATOM 2134 O O . ASP A 1 294 ? -9.133 12.119 -0.793 1.00 90.06 294 ASP A O 1
ATOM 2138 N N . ARG A 1 295 ? -7.165 12.292 -1.885 1.00 88.50 295 ARG A N 1
ATOM 2139 C CA . ARG A 1 295 ? -6.850 13.680 -1.484 1.00 88.50 295 ARG A CA 1
ATOM 2140 C C . ARG A 1 295 ? -6.903 13.908 0.041 1.00 88.50 295 ARG A C 1
ATOM 2142 O O . ARG A 1 295 ? -7.229 15.002 0.515 1.00 88.50 295 ARG A O 1
ATOM 2149 N N . LEU A 1 296 ? -6.578 12.874 0.814 1.00 93.50 296 LEU A N 1
ATOM 2150 C CA . LEU A 1 296 ? -6.332 12.945 2.254 1.00 93.50 296 LEU A CA 1
ATOM 2151 C C . LEU A 1 296 ? -4.870 13.355 2.472 1.00 93.50 296 LEU A C 1
ATOM 2153 O O . LEU A 1 296 ? -4.004 12.938 1.712 1.00 93.50 296 LEU A O 1
ATOM 2157 N N . GLY A 1 297 ? -4.582 14.172 3.486 1.00 92.62 297 GLY A N 1
ATOM 2158 C CA . GLY A 1 297 ? -3.228 14.692 3.691 1.00 92.62 297 GLY A CA 1
ATOM 2159 C C . GLY A 1 297 ? -2.258 13.633 4.218 1.00 92.62 297 GLY A C 1
ATOM 2160 O O . GLY A 1 297 ? -1.216 13.402 3.622 1.00 92.62 297 GLY A O 1
ATOM 2161 N N . LEU A 1 298 ? -2.610 12.987 5.333 1.00 94.00 298 LEU A N 1
ATOM 2162 C CA . LEU A 1 298 ? -1.925 11.795 5.856 1.00 94.00 298 LEU A CA 1
ATOM 2163 C C . LEU A 1 298 ? -2.951 10.916 6.600 1.00 94.00 298 LEU A C 1
ATOM 2165 O O . LEU A 1 298 ? -3.132 11.101 7.808 1.00 94.00 298 LEU A O 1
ATOM 2169 N N . PRO A 1 299 ? -3.675 10.012 5.915 1.00 96.25 299 PRO A N 1
ATOM 2170 C CA . PRO A 1 299 ? -4.677 9.154 6.538 1.00 96.25 299 PRO A CA 1
ATOM 2171 C C . PRO A 1 299 ? -4.031 8.088 7.432 1.00 96.25 299 PRO A C 1
ATOM 2173 O O . PRO A 1 299 ? -3.157 7.349 6.986 1.00 96.25 299 PRO A O 1
ATOM 2176 N N . VAL A 1 300 ? -4.464 8.006 8.695 1.00 95.50 300 VAL A N 1
ATOM 2177 C CA . VAL A 1 300 ? -3.837 7.151 9.721 1.00 95.50 300 VAL A CA 1
ATOM 2178 C C . VAL A 1 300 ? -4.762 6.018 10.151 1.00 95.50 300 VAL A C 1
ATOM 2180 O O . VAL A 1 300 ? -4.648 4.902 9.653 1.00 95.50 300 VAL A O 1
ATOM 2183 N N . GLY A 1 301 ? -5.679 6.299 11.077 1.00 96.62 301 GLY A N 1
ATOM 2184 C CA . GLY A 1 301 ? -6.650 5.356 11.615 1.00 96.62 301 GLY A CA 1
ATOM 2185 C C . GLY A 1 301 ? -7.939 5.341 10.803 1.00 96.62 301 GLY A C 1
ATOM 2186 O O . GLY A 1 301 ? -8.304 6.332 10.171 1.00 96.62 301 GLY A O 1
ATOM 2187 N N . ILE A 1 302 ? -8.641 4.211 10.852 1.00 97.69 302 ILE A N 1
ATOM 2188 C CA . ILE A 1 302 ? -9.842 3.939 10.060 1.00 97.69 302 ILE A CA 1
ATOM 2189 C C . ILE A 1 302 ? -10.901 3.227 10.901 1.00 97.69 302 ILE A C 1
ATOM 2191 O O . ILE A 1 302 ? -10.587 2.331 11.681 1.00 97.69 302 ILE A O 1
ATOM 2195 N N . ALA A 1 303 ? -12.164 3.616 10.733 1.00 95.75 303 ALA A N 1
ATOM 2196 C CA . ALA A 1 303 ? -13.314 2.950 11.339 1.00 95.75 303 ALA A CA 1
ATOM 2197 C C . ALA A 1 303 ? -14.527 3.025 10.401 1.00 95.75 303 ALA A C 1
ATOM 2199 O O . ALA A 1 303 ? -14.736 4.042 9.746 1.00 95.75 303 ALA A O 1
ATOM 2200 N N . VAL A 1 304 ? -15.357 1.979 10.351 1.00 94.06 304 VAL A N 1
ATOM 2201 C CA . VAL A 1 304 ? -16.587 1.972 9.535 1.00 94.06 304 VAL A CA 1
ATOM 2202 C C . VAL A 1 304 ? -17.815 2.121 10.430 1.00 94.06 304 VAL A C 1
ATOM 2204 O O . VAL A 1 304 ? -17.984 1.375 11.400 1.00 94.06 304 VAL A O 1
ATOM 2207 N N . GLY A 1 305 ? -18.654 3.108 10.108 1.00 87.94 305 GLY A N 1
ATOM 2208 C CA . GLY A 1 305 ? -19.888 3.422 10.827 1.00 87.94 305 GLY A CA 1
ATOM 2209 C C . GLY A 1 305 ? -21.057 2.507 10.449 1.00 87.94 305 GLY A C 1
ATOM 2210 O O . GLY A 1 305 ? -20.995 1.734 9.495 1.00 87.94 305 GLY A O 1
ATOM 2211 N N . ASN A 1 306 ? -22.162 2.615 11.187 1.00 79.94 306 ASN A N 1
ATOM 2212 C CA . ASN A 1 306 ? -23.369 1.796 11.001 1.00 79.94 306 ASN A CA 1
ATOM 2213 C C . ASN A 1 306 ? -24.118 2.005 9.672 1.00 79.94 306 ASN A C 1
ATOM 2215 O O . ASN A 1 306 ? -25.025 1.243 9.363 1.00 79.94 306 ASN A O 1
ATOM 2219 N N . THR A 1 307 ? -23.764 3.031 8.900 1.00 80.56 307 THR A N 1
ATOM 2220 C CA . THR A 1 307 ? -24.289 3.288 7.550 1.00 80.56 307 THR A CA 1
ATOM 2221 C C . THR A 1 307 ? -23.410 2.704 6.439 1.00 80.56 307 THR A C 1
ATOM 2223 O O . THR A 1 307 ? -23.701 2.910 5.264 1.00 80.56 307 THR A O 1
ATOM 2226 N N . GLY A 1 308 ? -22.317 2.013 6.787 1.00 87.31 308 GLY A N 1
ATOM 2227 C CA . GLY A 1 308 ? -21.295 1.552 5.840 1.00 87.31 308 GLY A CA 1
ATOM 2228 C C . GLY A 1 308 ? -20.309 2.640 5.392 1.00 87.31 308 GLY A C 1
ATOM 2229 O O . GLY A 1 308 ? -19.395 2.346 4.625 1.00 87.31 308 GLY A O 1
ATOM 2230 N N . ASP A 1 309 ? -20.469 3.877 5.874 1.00 92.69 309 ASP A N 1
ATOM 2231 C CA . ASP A 1 309 ? -19.546 4.984 5.611 1.00 92.69 309 ASP A CA 1
ATOM 2232 C C . ASP A 1 309 ? -18.232 4.809 6.388 1.00 92.69 309 ASP A C 1
ATOM 2234 O O . ASP A 1 309 ? -18.223 4.396 7.553 1.00 92.69 309 ASP A O 1
ATOM 2238 N N . VAL A 1 310 ? -17.121 5.171 5.749 1.00 97.06 310 VAL A N 1
ATOM 2239 C CA . VAL A 1 310 ? -15.766 5.045 6.294 1.00 97.06 310 VAL A CA 1
ATOM 2240 C C . VAL A 1 310 ? -15.335 6.370 6.919 1.00 97.06 310 VAL A C 1
ATOM 2242 O O . VAL A 1 310 ? -15.465 7.431 6.315 1.00 97.06 310 VAL A O 1
ATOM 2245 N N . PHE A 1 311 ? -14.796 6.315 8.129 1.00 98.06 311 PHE A N 1
ATOM 2246 C CA . PHE A 1 311 ? -14.244 7.450 8.860 1.00 98.06 311 PHE A CA 1
ATOM 2247 C C . PHE A 1 311 ? -12.731 7.275 8.954 1.00 98.06 311 PHE A C 1
ATOM 2249 O O . PHE A 1 311 ? -12.259 6.158 9.170 1.00 98.06 311 PHE A O 1
ATOM 2256 N N . VAL A 1 312 ? -11.984 8.366 8.782 1.00 98.62 312 VAL A N 1
ATOM 2257 C CA . VAL A 1 312 ? -10.514 8.369 8.751 1.00 98.62 312 VAL A CA 1
ATOM 2258 C C . VAL A 1 312 ? -9.959 9.580 9.484 1.00 98.62 312 VAL A C 1
ATOM 2260 O O . VAL A 1 312 ? -10.429 10.697 9.270 1.00 98.62 312 VAL A O 1
ATOM 2263 N N . SER A 1 313 ? -8.934 9.381 10.309 1.00 98.19 313 SER A N 1
ATOM 2264 C CA . SER A 1 313 ? -8.110 10.468 10.845 1.00 98.19 313 SER A CA 1
ATOM 2265 C C . SER A 1 313 ? -7.103 10.932 9.792 1.00 98.19 313 SER A C 1
ATOM 2267 O O . SER A 1 313 ? -6.204 10.191 9.404 1.00 98.19 313 SER A O 1
ATOM 2269 N N . ASP A 1 314 ? -7.254 12.170 9.328 1.00 97.75 314 ASP A N 1
ATOM 2270 C CA . ASP A 1 314 ? -6.322 12.828 8.413 1.00 97.75 314 ASP A CA 1
ATOM 2271 C C . ASP A 1 314 ? -5.388 13.720 9.238 1.00 97.75 314 ASP A C 1
ATOM 2273 O O . ASP A 1 314 ? -5.785 14.787 9.723 1.00 97.75 314 ASP A O 1
ATOM 2277 N N . LEU A 1 315 ? -4.159 13.241 9.443 1.00 96.19 315 LEU A N 1
ATOM 2278 C CA . LEU A 1 315 ? -3.198 13.830 10.370 1.00 96.19 315 LEU A CA 1
ATOM 2279 C C . LEU A 1 315 ? -2.741 15.212 9.911 1.00 96.19 315 LEU A C 1
ATOM 2281 O O . LEU A 1 315 ? -2.786 16.156 10.700 1.00 96.19 315 LEU A O 1
ATOM 2285 N N . ALA A 1 316 ? -2.351 15.342 8.642 1.00 95.50 316 ALA A N 1
ATOM 2286 C CA . ALA A 1 316 ? -1.927 16.621 8.075 1.00 95.50 316 ALA A CA 1
ATOM 2287 C C . ALA A 1 316 ? -3.105 17.604 7.940 1.00 95.50 316 ALA A C 1
ATOM 2289 O O . ALA A 1 316 ? -2.924 18.808 8.104 1.00 95.50 316 ALA A O 1
ATOM 2290 N N . GLY A 1 317 ? -4.326 17.098 7.722 1.00 95.50 317 GLY A N 1
ATOM 2291 C CA . GLY A 1 317 ? -5.547 17.906 7.732 1.00 95.50 317 GLY A CA 1
ATOM 2292 C C . GLY A 1 317 ? -6.079 18.293 9.123 1.00 95.50 317 GLY A C 1
ATOM 2293 O O . GLY A 1 317 ? -7.075 19.015 9.185 1.00 95.50 317 GLY A O 1
ATOM 2294 N N . ALA A 1 318 ? -5.477 17.806 10.220 1.00 97.56 318 ALA A N 1
ATOM 2295 C CA . ALA A 1 318 ? -5.927 18.003 11.610 1.00 97.56 318 ALA A CA 1
ATOM 2296 C C . ALA A 1 318 ? -7.446 17.775 11.810 1.00 97.56 318 ALA A C 1
ATOM 2298 O O . ALA A 1 318 ? -8.167 18.591 12.405 1.00 97.56 318 ALA A O 1
ATOM 2299 N N . ARG A 1 319 ? -7.955 16.681 11.226 1.00 98.00 319 ARG A N 1
ATOM 2300 C CA . ARG A 1 319 ? -9.394 16.424 11.065 1.00 98.00 319 ARG A CA 1
ATOM 2301 C C . ARG A 1 319 ? -9.738 14.935 11.024 1.00 98.00 319 ARG A C 1
ATOM 2303 O O . ARG A 1 319 ? -8.882 14.083 10.804 1.00 98.00 319 ARG A O 1
ATOM 2310 N N . VAL A 1 320 ? -11.029 14.644 11.149 1.00 98.69 320 VAL A N 1
ATOM 2311 C CA . VAL A 1 320 ? -11.632 13.389 10.686 1.00 98.69 320 VAL A CA 1
ATOM 2312 C C . VAL A 1 320 ? -12.353 13.654 9.369 1.00 98.69 320 VAL A C 1
ATOM 2314 O O . VAL A 1 320 ? -13.128 14.608 9.267 1.00 98.69 320 VAL A O 1
ATOM 2317 N N . VAL A 1 321 ? -12.140 12.795 8.377 1.00 98.56 321 VAL A N 1
ATOM 2318 C CA . VAL A 1 321 ? -12.895 12.767 7.118 1.00 98.56 321 VAL A CA 1
ATOM 2319 C C . VAL A 1 321 ? -13.891 11.607 7.162 1.00 98.56 321 VAL A C 1
ATOM 2321 O O . VAL A 1 321 ? -13.540 10.505 7.577 1.00 98.56 321 VAL A O 1
ATOM 2324 N N . ARG A 1 322 ? -15.134 11.854 6.737 1.00 97.75 322 ARG A N 1
ATOM 2325 C CA . ARG A 1 322 ? -16.151 10.832 6.453 1.00 97.75 322 ARG A CA 1
ATOM 2326 C C . ARG A 1 322 ? -16.255 10.661 4.944 1.00 97.75 322 ARG A C 1
ATOM 2328 O O . ARG A 1 322 ? -16.548 11.619 4.229 1.00 97.75 322 ARG A O 1
ATOM 2335 N N . ILE A 1 323 ? -16.037 9.439 4.489 1.00 97.75 323 ILE A N 1
ATOM 2336 C CA . ILE A 1 323 ? -16.159 8.980 3.112 1.00 97.75 323 ILE A CA 1
ATOM 2337 C C . ILE A 1 323 ? -17.447 8.168 3.030 1.00 97.75 323 IL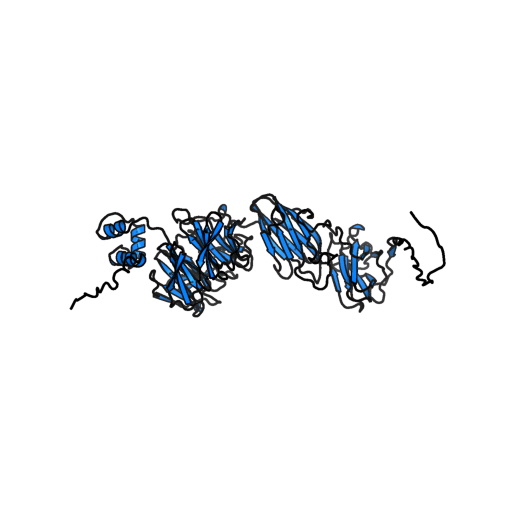E A C 1
ATOM 2339 O O . ILE A 1 323 ? -17.615 7.171 3.733 1.00 97.75 323 ILE A O 1
ATOM 2343 N N . THR A 1 324 ? -18.384 8.621 2.204 1.00 94.12 324 THR A N 1
ATOM 2344 C CA . THR A 1 324 ? -19.659 7.915 2.027 1.00 94.12 324 THR A CA 1
ATOM 2345 C C . THR A 1 324 ? -19.479 6.584 1.295 1.00 94.12 324 THR A C 1
ATOM 2347 O O . THR A 1 324 ? -18.496 6.385 0.584 1.00 94.12 324 THR A O 1
ATOM 2350 N N . THR A 1 325 ? -20.473 5.697 1.363 1.00 89.62 325 THR A N 1
ATOM 2351 C CA . THR A 1 325 ? -20.535 4.490 0.504 1.00 89.62 325 THR A CA 1
ATOM 2352 C C . THR A 1 325 ? -20.440 4.768 -1.009 1.00 89.62 325 THR A C 1
ATOM 2354 O O . THR A 1 325 ? -20.169 3.842 -1.767 1.00 89.62 325 THR A O 1
ATOM 2357 N N . GLN A 1 326 ? -20.637 6.018 -1.453 1.00 87.62 326 GLN A N 1
ATOM 2358 C CA . GLN A 1 326 ? -20.463 6.479 -2.842 1.00 87.62 326 GLN A CA 1
ATOM 2359 C C . GLN A 1 326 ? -19.085 7.127 -3.103 1.00 87.62 326 GLN A C 1
ATOM 2361 O O . GLN A 1 326 ? -18.881 7.766 -4.129 1.00 87.62 326 GLN A O 1
ATOM 2366 N N . GLY A 1 327 ? -18.152 7.027 -2.153 1.00 88.19 327 GLY A N 1
ATOM 2367 C CA . GLY A 1 327 ? -16.791 7.564 -2.233 1.00 88.19 327 GLY A CA 1
ATOM 2368 C C . GLY A 1 327 ? -16.645 9.071 -1.989 1.00 88.19 327 GLY A C 1
ATOM 2369 O O . GLY A 1 327 ? -15.535 9.597 -1.985 1.00 88.19 327 GLY A O 1
ATOM 2370 N N . VAL A 1 328 ? -17.743 9.794 -1.739 1.00 92.50 328 VAL A N 1
ATOM 2371 C CA . VAL A 1 328 ? -17.690 11.241 -1.469 1.00 92.50 328 VAL A CA 1
ATOM 2372 C C . VAL A 1 328 ? -17.101 11.489 -0.078 1.00 92.50 328 VAL A C 1
ATOM 2374 O O . VAL A 1 328 ? -17.755 11.195 0.926 1.00 92.50 328 VAL A O 1
ATOM 2377 N N . GLY A 1 329 ? -15.879 12.026 -0.031 1.00 95.50 329 GLY A N 1
ATOM 2378 C CA . GLY A 1 329 ? -15.180 12.449 1.185 1.00 95.50 329 GLY A CA 1
ATOM 2379 C C . GLY A 1 329 ? -15.552 13.867 1.630 1.00 95.50 329 GLY A C 1
ATOM 2380 O O . GLY A 1 329 ? -15.543 14.804 0.837 1.00 95.50 329 GLY A O 1
ATOM 2381 N N . THR A 1 330 ? -15.855 14.040 2.917 1.00 96.25 330 THR A N 1
ATOM 2382 C CA . THR A 1 330 ? -16.176 15.335 3.549 1.00 96.25 330 THR A CA 1
ATOM 2383 C C . THR A 1 330 ? -15.530 15.441 4.929 1.00 96.25 330 THR A C 1
ATOM 2385 O O . THR A 1 330 ? -15.411 14.445 5.640 1.00 96.25 330 THR A O 1
ATOM 2388 N N . THR A 1 331 ? -15.112 16.640 5.345 1.00 97.69 331 THR A N 1
ATOM 2389 C CA . THR A 1 331 ? -14.636 16.860 6.722 1.00 97.69 331 THR A CA 1
ATOM 2390 C C . THR A 1 331 ? -15.788 16.620 7.699 1.00 97.69 331 THR A C 1
ATOM 2392 O O . THR A 1 331 ? -16.776 17.349 7.677 1.00 97.69 331 THR A O 1
ATOM 2395 N N . PHE A 1 332 ? -15.655 15.607 8.556 1.00 97.94 332 PHE A N 1
ATOM 2396 C CA . PHE A 1 332 ? -16.647 15.245 9.568 1.00 97.94 332 PHE A CA 1
ATOM 2397 C C . PHE A 1 332 ? -16.444 16.029 10.864 1.00 97.94 332 PHE A C 1
ATOM 2399 O O . PHE A 1 332 ? -17.396 16.573 11.406 1.00 97.94 332 PHE A O 1
ATOM 2406 N N . ALA A 1 333 ? -15.197 16.129 11.326 1.00 98.31 333 ALA A N 1
ATOM 2407 C CA . ALA A 1 333 ? -14.811 16.916 12.493 1.00 98.31 333 ALA A CA 1
ATOM 2408 C C . ALA A 1 333 ? -13.455 17.578 12.239 1.00 98.31 333 ALA A C 1
ATOM 2410 O O . ALA A 1 333 ? -12.581 16.966 11.629 1.00 98.31 333 ALA A O 1
ATOM 2411 N N . ALA A 1 334 ? -13.264 18.813 12.700 1.00 97.38 334 ALA A N 1
ATOM 2412 C CA . ALA A 1 334 ? -12.070 19.614 12.428 1.00 97.38 334 ALA A CA 1
ATOM 2413 C C . ALA A 1 334 ? -11.412 20.122 13.718 1.00 97.38 334 ALA A C 1
ATOM 2415 O O . ALA A 1 334 ? -12.059 20.220 14.759 1.00 97.38 334 ALA A O 1
ATOM 2416 N N . GLY A 1 335 ? -10.126 20.473 13.637 1.00 95.81 335 GLY A N 1
ATOM 2417 C CA . GLY A 1 335 ? -9.369 21.068 14.742 1.00 95.81 335 GLY A CA 1
ATOM 2418 C C . GLY A 1 335 ? -8.752 20.058 15.714 1.00 95.81 335 GLY A C 1
ATOM 2419 O O . GLY A 1 335 ? -8.028 20.470 16.621 1.00 95.81 335 GLY A O 1
ATOM 2420 N N . ILE A 1 336 ? -8.974 18.755 15.508 1.00 97.44 336 ILE A N 1
ATOM 2421 C CA . ILE A 1 336 ? -8.312 17.689 16.266 1.00 97.44 336 ILE A CA 1
ATOM 2422 C C . ILE A 1 336 ? -6.864 17.608 15.777 1.00 97.44 336 ILE A C 1
ATOM 2424 O O . ILE A 1 336 ? -6.597 17.121 14.683 1.00 97.44 336 ILE A O 1
ATOM 2428 N N . GLN A 1 337 ? -5.928 18.115 16.575 1.00 97.31 337 GLN A N 1
ATOM 2429 C CA . GLN A 1 337 ? -4.508 18.148 16.221 1.00 97.31 337 GLN A CA 1
ATOM 2430 C C . GLN A 1 337 ? -3.862 16.766 16.360 1.00 97.31 337 GLN A C 1
ATOM 2432 O O . GLN A 1 337 ? -4.137 16.053 17.323 1.00 97.31 337 GLN A O 1
ATOM 2437 N N . ASN A 1 338 ? -2.975 16.411 15.426 1.00 95.94 338 ASN A N 1
ATOM 2438 C CA . ASN A 1 338 ? -2.223 15.147 15.406 1.00 95.94 338 ASN A CA 1
ATOM 2439 C C . ASN A 1 338 ? -3.067 13.878 15.730 1.00 95.94 338 ASN A C 1
ATOM 2441 O O . ASN A 1 338 ? -2.738 13.151 16.677 1.00 95.94 338 ASN A O 1
ATOM 2445 N N . PRO A 1 339 ? -4.181 13.635 15.005 1.00 97.81 339 PRO A N 1
ATOM 2446 C CA . PRO A 1 339 ? -5.053 12.486 15.218 1.00 97.81 339 PRO A CA 1
ATOM 2447 C C . PRO A 1 339 ? -4.399 11.184 14.726 1.00 97.81 339 PRO A C 1
ATOM 2449 O O . PRO A 1 339 ? -3.716 11.166 13.702 1.00 97.81 339 PRO A O 1
ATOM 2452 N N . GLN A 1 340 ? -4.631 10.094 15.455 1.00 96.00 340 GLN A N 1
ATOM 2453 C CA . GLN A 1 340 ? -4.039 8.772 15.222 1.00 96.00 340 GLN A CA 1
ATOM 2454 C C . GLN A 1 340 ? -5.139 7.701 15.122 1.00 96.00 340 GLN A C 1
ATOM 2456 O O . GLN A 1 340 ? -6.013 7.821 14.266 1.00 96.00 340 GLN A O 1
ATOM 2461 N N . GLY A 1 341 ? -5.136 6.661 15.966 1.00 96.31 341 GLY A N 1
ATOM 2462 C CA . GLY A 1 341 ? -6.191 5.646 15.977 1.00 96.31 341 GLY A CA 1
ATOM 2463 C C . GLY A 1 341 ? -7.578 6.234 16.267 1.00 96.31 341 GLY A C 1
ATOM 2464 O O . GLY A 1 341 ? -7.719 7.205 17.019 1.00 96.31 341 GLY A O 1
ATOM 2465 N N . ILE A 1 342 ? -8.608 5.615 15.684 1.00 97.69 342 ILE A N 1
ATOM 2466 C CA . ILE A 1 342 ? -10.018 5.985 15.860 1.00 97.69 342 ILE A CA 1
ATOM 2467 C C . ILE A 1 342 ? -10.890 4.736 16.041 1.00 97.69 342 ILE A C 1
ATOM 2469 O O . ILE A 1 342 ? -10.613 3.698 15.446 1.00 97.69 342 ILE A O 1
ATOM 2473 N N . ALA A 1 343 ? -11.950 4.830 16.845 1.00 95.62 343 ALA A N 1
ATOM 2474 C CA . ALA A 1 343 ? -12.892 3.730 17.076 1.00 95.62 343 ALA A CA 1
ATOM 2475 C C . ALA A 1 343 ? -14.272 4.253 17.498 1.00 95.62 343 ALA A C 1
ATOM 2477 O O . ALA A 1 343 ? -14.362 5.264 18.188 1.00 95.62 343 ALA A O 1
ATOM 2478 N N . PHE A 1 344 ? -15.352 3.564 17.126 1.00 91.62 344 PHE A N 1
ATOM 2479 C CA . PHE A 1 344 ? -16.698 3.910 17.598 1.00 91.62 344 PHE A CA 1
ATOM 2480 C C . PHE A 1 344 ? -16.952 3.371 19.009 1.00 91.62 344 PHE A C 1
ATOM 2482 O O . PHE A 1 344 ? -16.765 2.178 19.257 1.00 91.62 344 PHE A O 1
ATOM 2489 N N . ASP A 1 345 ? -17.418 4.233 19.916 1.00 85.38 345 ASP A N 1
ATOM 2490 C CA . ASP A 1 345 ? -17.902 3.807 21.230 1.00 85.38 345 ASP A CA 1
ATOM 2491 C C . ASP A 1 345 ? -19.289 3.152 21.157 1.00 85.38 345 ASP A C 1
ATOM 2493 O O . ASP A 1 345 ? -19.951 3.151 20.118 1.00 85.38 345 ASP A O 1
ATOM 2497 N N . ALA A 1 346 ? -19.734 2.577 22.276 1.00 73.62 346 ALA A N 1
ATOM 2498 C CA . ALA A 1 346 ? -21.017 1.883 22.383 1.00 73.62 346 ALA A CA 1
ATOM 2499 C C . ALA A 1 346 ? -22.235 2.752 21.993 1.00 73.62 346 ALA A C 1
ATOM 2501 O O . ALA A 1 346 ? -23.272 2.210 21.629 1.00 73.62 346 ALA A O 1
ATOM 2502 N N . PHE A 1 347 ? -22.106 4.082 21.991 1.00 73.00 347 PHE A N 1
ATOM 2503 C CA . PHE A 1 347 ? -23.179 5.034 21.686 1.00 73.00 347 PHE A CA 1
ATOM 2504 C C . PHE A 1 347 ? -23.151 5.544 20.239 1.00 73.00 347 PHE A C 1
ATOM 2506 O O . PHE A 1 347 ? -24.059 6.263 19.824 1.00 73.00 347 PHE A O 1
ATOM 2513 N N . GLY A 1 348 ? -22.121 5.185 19.466 1.00 78.81 348 GLY A N 1
ATOM 2514 C CA . GLY A 1 348 ? -21.950 5.629 18.083 1.00 78.81 348 GLY A CA 1
ATOM 2515 C C . GLY A 1 348 ? -21.217 6.964 17.959 1.00 78.81 348 GLY A C 1
ATOM 2516 O O . GLY A 1 348 ? -21.175 7.532 16.868 1.00 78.81 348 GLY A O 1
ATOM 2517 N N . ASN A 1 349 ? -20.599 7.457 19.039 1.00 88.62 349 ASN A N 1
ATOM 2518 C CA . ASN A 1 349 ? -19.620 8.533 18.926 1.00 88.62 349 ASN A CA 1
ATOM 2519 C C . ASN A 1 349 ? -18.297 7.955 18.415 1.00 88.62 349 ASN A C 1
ATOM 2521 O O . ASN A 1 349 ? -17.898 6.858 18.814 1.00 88.62 349 ASN A O 1
ATOM 2525 N N . LEU A 1 350 ? -17.573 8.708 17.591 1.00 95.62 350 LEU A N 1
ATOM 2526 C CA . LEU A 1 350 ? -16.215 8.340 17.205 1.00 95.62 350 LEU A CA 1
ATOM 2527 C C . LEU A 1 350 ? -15.232 8.850 18.267 1.00 95.62 350 LEU A C 1
ATOM 2529 O O . LEU A 1 350 ? -15.148 10.052 18.521 1.00 95.62 350 LEU A O 1
ATOM 2533 N N . LEU A 1 351 ? -14.481 7.945 18.886 1.00 97.94 351 LEU A N 1
ATOM 2534 C CA . LEU A 1 351 ? -13.325 8.274 19.712 1.00 97.94 351 LEU A CA 1
ATOM 2535 C C . LEU A 1 351 ? -12.108 8.484 18.810 1.00 97.94 351 LEU A C 1
ATOM 2537 O O . LEU A 1 351 ? -11.860 7.676 17.914 1.00 97.94 351 LEU A O 1
ATOM 2541 N N . VAL A 1 352 ? -11.345 9.548 19.059 1.00 98.56 352 VAL A N 1
ATOM 2542 C CA . VAL A 1 352 ? -10.163 9.925 18.271 1.00 98.56 352 VAL A CA 1
ATOM 2543 C C . VAL A 1 352 ? -8.991 10.187 19.206 1.00 98.56 352 VAL A C 1
ATOM 2545 O O . VAL A 1 352 ? -9.022 11.144 19.982 1.00 98.56 352 VAL A O 1
ATOM 2548 N N . ALA A 1 353 ? -7.956 9.349 19.138 1.00 97.88 353 ALA A N 1
ATOM 2549 C CA . ALA A 1 353 ? -6.719 9.564 19.880 1.00 97.88 353 ALA A CA 1
ATOM 2550 C C . ALA A 1 353 ? -5.892 10.688 19.233 1.00 97.88 353 ALA A C 1
ATOM 2552 O O . ALA A 1 353 ? -5.717 10.706 18.015 1.00 97.88 353 ALA A O 1
ATOM 2553 N N . SER A 1 354 ? -5.373 11.613 20.042 1.00 97.12 354 SER A N 1
ATOM 2554 C CA . SER A 1 354 ? -4.389 12.622 19.641 1.00 97.12 354 SER A CA 1
ATOM 2555 C C . SER A 1 354 ? -3.107 12.443 20.447 1.00 97.12 354 SER A C 1
ATOM 2557 O O . SER A 1 354 ? -3.157 12.399 21.679 1.00 97.12 354 SER A O 1
ATOM 2559 N N . LEU A 1 355 ? -1.948 12.448 19.776 1.00 93.56 355 LEU A N 1
ATOM 2560 C CA . LEU A 1 355 ? -0.638 12.380 20.450 1.00 93.56 355 LEU A CA 1
ATOM 2561 C C . LEU A 1 355 ? -0.371 13.566 21.391 1.00 93.56 355 LEU A C 1
ATOM 2563 O O . LEU A 1 355 ? 0.564 13.504 22.182 1.00 93.56 355 LEU A O 1
ATOM 2567 N N . LEU A 1 356 ? -1.196 14.619 21.359 1.00 95.06 356 LEU A N 1
ATOM 2568 C CA . LEU A 1 356 ? -1.139 15.742 22.302 1.00 95.06 356 LEU A CA 1
ATOM 2569 C C . LEU A 1 356 ? -1.871 15.443 23.633 1.00 95.06 356 LEU A C 1
ATOM 2571 O O . LEU A 1 356 ? -2.375 16.348 24.296 1.00 95.06 356 LEU A O 1
ATOM 2575 N N . GLY A 1 357 ? -1.961 14.165 24.015 1.00 94.88 357 GLY A N 1
ATOM 2576 C CA . GLY A 1 357 ? -2.428 13.707 25.329 1.00 94.88 357 GLY A CA 1
ATOM 2577 C C . GLY A 1 357 ? -3.941 13.640 25.537 1.00 94.88 357 GLY A C 1
ATOM 2578 O O . GLY A 1 357 ? -4.380 13.373 26.655 1.00 94.88 357 GLY A O 1
ATOM 2579 N N . THR A 1 358 ? -4.741 13.849 24.488 1.00 96.88 358 THR A N 1
ATOM 2580 C CA . THR A 1 358 ? -6.211 13.874 24.568 1.00 96.88 358 THR A CA 1
ATOM 2581 C C . THR A 1 358 ? -6.843 12.815 23.666 1.00 96.88 358 THR A C 1
ATOM 2583 O O . THR A 1 358 ? -6.489 12.701 22.496 1.00 96.88 358 THR A O 1
ATOM 2586 N N . VAL A 1 359 ? -7.839 12.086 24.174 1.00 98.38 359 VAL A N 1
ATOM 2587 C CA . VAL A 1 359 ? -8.834 11.404 23.332 1.00 98.38 359 VAL A CA 1
ATOM 2588 C C . VAL A 1 359 ? -10.057 12.304 23.227 1.00 98.38 359 VAL A C 1
ATOM 2590 O O . VAL A 1 359 ? -10.648 12.687 24.241 1.00 98.38 359 VAL A O 1
ATOM 2593 N N . TYR A 1 360 ? -10.435 12.642 21.999 1.00 98.50 360 TYR A N 1
ATOM 2594 C CA . TYR A 1 360 ? -11.658 13.376 21.697 1.00 98.50 360 TYR A CA 1
ATOM 2595 C C . TYR A 1 360 ? -12.816 12.395 21.506 1.00 98.50 360 TYR A C 1
ATOM 2597 O O . TYR A 1 360 ? -12.630 11.330 20.917 1.00 98.50 360 TYR A O 1
ATOM 2605 N N . ARG A 1 361 ? -14.016 12.766 21.957 1.00 96.12 361 ARG A N 1
ATOM 2606 C CA . ARG A 1 361 ? -15.278 12.123 21.570 1.00 96.12 361 ARG A CA 1
ATOM 2607 C C . ARG A 1 361 ? -15.949 13.009 20.521 1.00 96.12 361 ARG A C 1
ATOM 2609 O O . ARG A 1 361 ? -16.063 14.215 20.717 1.00 96.12 361 ARG A O 1
ATOM 2616 N N . VAL A 1 362 ? -16.364 12.420 19.405 1.00 95.94 362 VAL A N 1
ATOM 2617 C CA . VAL A 1 362 ? -16.998 13.119 18.280 1.00 95.94 362 VAL A CA 1
ATOM 2618 C C . VAL A 1 362 ? -18.417 12.597 18.099 1.00 95.94 362 VAL A C 1
ATOM 2620 O O . VAL A 1 362 ? -18.604 11.403 17.864 1.00 95.94 362 VAL A O 1
ATOM 2623 N N . THR A 1 363 ? -19.41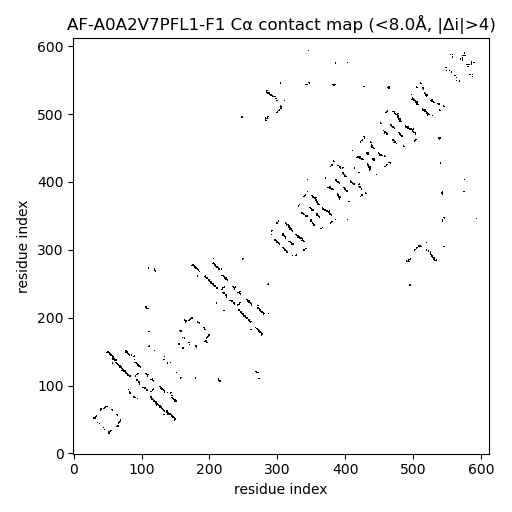6 13.473 18.207 1.00 89.38 363 THR A N 1
ATOM 2624 C CA . THR A 1 363 ? -20.829 13.086 18.055 1.00 89.38 363 THR A CA 1
ATOM 2625 C C . THR A 1 363 ? -21.150 12.635 16.621 1.00 89.38 363 THR A C 1
ATOM 2627 O O . THR A 1 363 ? -20.429 13.005 15.690 1.00 89.38 363 THR A O 1
ATOM 2630 N N . PRO A 1 364 ? -22.271 11.924 16.377 1.00 85.31 364 PRO A N 1
ATOM 2631 C CA . PRO A 1 364 ? -22.741 11.602 15.021 1.00 85.31 364 PRO A CA 1
ATOM 2632 C C . PRO A 1 364 ? -22.956 12.818 14.097 1.00 85.31 364 PRO A C 1
ATOM 2634 O O . PRO A 1 364 ? -23.055 12.659 12.881 1.00 85.31 364 PRO A O 1
ATOM 2637 N N . GLN A 1 365 ? -23.022 14.032 14.655 1.00 84.44 365 GLN A N 1
ATOM 2638 C CA . GLN A 1 365 ? -23.128 15.309 13.940 1.00 84.44 365 GLN A CA 1
ATOM 2639 C C . GLN A 1 365 ? -21.765 15.995 13.706 1.00 84.44 365 GLN A C 1
ATOM 2641 O O . GLN A 1 365 ? -21.736 17.132 13.241 1.00 84.44 365 GLN A O 1
ATOM 2646 N N . GLY A 1 366 ? -20.644 15.341 14.035 1.00 90.00 366 GLY A N 1
ATOM 2647 C CA . GLY A 1 366 ? -19.290 15.853 13.796 1.00 90.00 366 GLY A CA 1
ATOM 2648 C C . GLY A 1 366 ? -18.728 16.776 14.885 1.00 90.00 366 GLY A C 1
ATOM 2649 O O . GLY A 1 366 ? -17.648 17.344 14.718 1.00 90.00 366 GLY A O 1
ATOM 2650 N N . GLN A 1 367 ? -19.426 16.949 16.012 1.00 93.38 367 GLN A N 1
ATOM 2651 C CA . GLN A 1 367 ? -18.970 17.838 17.086 1.00 93.38 367 GLN A CA 1
ATOM 2652 C C . GLN A 1 367 ? -17.940 17.125 17.967 1.00 93.38 367 GLN A C 1
ATOM 2654 O O . GLN A 1 367 ? -18.279 16.176 18.669 1.00 93.38 367 GLN A O 1
ATOM 2659 N N . ALA A 1 368 ? -16.687 17.582 17.927 1.00 97.31 368 ALA A N 1
ATOM 2660 C CA . ALA A 1 368 ? -15.585 17.031 18.712 1.00 97.31 368 ALA A CA 1
ATOM 2661 C C . ALA A 1 368 ? -15.422 17.746 20.062 1.00 97.31 368 ALA A C 1
ATOM 2663 O O . ALA A 1 368 ? -15.285 18.969 20.109 1.00 97.31 368 ALA A O 1
ATOM 2664 N N . THR A 1 369 ? -15.355 16.982 21.153 1.00 95.81 369 THR A N 1
ATOM 2665 C CA . THR A 1 369 ? -15.056 17.478 22.505 1.00 95.81 369 THR A CA 1
ATOM 2666 C C . THR A 1 369 ? -13.932 16.660 23.157 1.00 95.81 369 THR A C 1
ATOM 2668 O O . THR A 1 369 ? -13.838 15.453 22.920 1.00 95.81 369 THR A O 1
ATOM 2671 N N . PRO A 1 370 ? -13.047 17.270 23.971 1.00 96.94 370 PRO A N 1
ATOM 2672 C CA . PRO A 1 370 ? -12.105 16.520 24.804 1.00 96.94 370 PRO A CA 1
ATOM 2673 C C . PRO A 1 370 ? -12.857 15.596 25.768 1.00 96.94 370 PRO A C 1
ATOM 2675 O O . PRO A 1 370 ? -13.793 16.038 26.433 1.00 96.94 370 PRO A O 1
ATOM 2678 N N . PHE A 1 371 ? -12.449 14.328 25.853 1.00 95.94 371 PHE A N 1
ATOM 2679 C CA . PHE A 1 371 ? -13.144 13.309 26.647 1.00 95.94 371 PHE A CA 1
ATOM 2680 C C . PHE A 1 371 ? -12.223 12.606 27.652 1.00 95.94 371 PHE A C 1
ATOM 2682 O O . PHE A 1 371 ? -12.556 12.553 28.833 1.00 95.94 371 PHE A O 1
ATOM 2689 N N . ILE A 1 372 ? -11.050 12.135 27.219 1.00 96.75 372 ILE A N 1
ATOM 2690 C CA . ILE A 1 372 ? -9.999 11.627 28.116 1.00 96.75 372 ILE A CA 1
ATOM 2691 C C . ILE A 1 372 ? -8.803 12.568 27.993 1.00 96.75 372 ILE A C 1
ATOM 2693 O O . ILE A 1 372 ? -8.212 12.661 26.921 1.00 96.75 372 ILE A O 1
ATOM 2697 N N . THR A 1 373 ? -8.461 13.279 29.066 1.00 94.75 373 THR A N 1
ATOM 2698 C CA . THR A 1 373 ? -7.408 14.317 29.086 1.00 94.75 373 THR A CA 1
ATOM 2699 C C . THR A 1 373 ? -6.192 13.947 29.944 1.00 94.75 373 THR A C 1
ATOM 2701 O O . THR A 1 373 ? -5.250 14.727 30.041 1.00 94.75 373 THR A O 1
ATOM 2704 N N . ASP A 1 374 ? -6.186 12.750 30.542 1.00 89.81 374 ASP A N 1
ATOM 2705 C CA . ASP A 1 374 ? -5.069 12.165 31.303 1.00 89.81 374 ASP A CA 1
ATOM 2706 C C . ASP A 1 374 ? -4.312 11.074 30.510 1.00 89.81 374 ASP A C 1
ATOM 2708 O O . ASP A 1 374 ? -3.536 10.295 31.068 1.00 89.81 374 ASP A O 1
ATOM 2712 N N . ALA A 1 375 ? -4.546 10.996 29.195 1.00 90.56 375 ALA A N 1
ATOM 2713 C CA . ALA A 1 375 ? -4.033 9.926 28.340 1.00 90.56 375 ALA A CA 1
ATOM 2714 C C . ALA A 1 375 ? -2.535 10.068 27.990 1.00 90.56 375 ALA A C 1
ATOM 2716 O O . ALA A 1 375 ? -1.954 9.127 27.448 1.00 90.56 375 ALA A O 1
ATOM 2717 N N . GLU A 1 376 ? -1.919 11.210 28.327 1.00 91.50 376 GLU A N 1
ATOM 2718 C CA . GLU A 1 376 ? -0.500 11.592 28.166 1.00 91.50 376 GLU A CA 1
ATOM 2719 C C . GLU A 1 376 ? 0.014 11.639 26.714 1.00 91.50 376 GLU A C 1
ATOM 2721 O O . GLU A 1 376 ? 0.385 12.710 26.245 1.00 91.50 376 GLU A O 1
ATOM 2726 N N . ALA A 1 377 ? 0.002 10.517 25.990 1.00 93.62 377 ALA A N 1
ATOM 2727 C CA . ALA A 1 377 ? 0.410 10.397 24.585 1.00 93.62 377 ALA A CA 1
ATOM 2728 C C . ALA A 1 377 ? -0.268 9.177 23.909 1.00 93.62 377 ALA A C 1
ATOM 2730 O O . ALA A 1 377 ? 0.415 8.201 23.574 1.00 93.62 377 ALA A O 1
ATOM 2731 N N . PRO A 1 378 ? -1.610 9.167 23.758 1.00 95.62 378 PRO A N 1
ATOM 2732 C CA . PRO A 1 378 ? -2.338 8.028 23.206 1.00 95.62 378 PRO A CA 1
ATOM 2733 C C . PRO A 1 378 ? -2.112 7.888 21.693 1.00 95.62 378 PRO A C 1
ATOM 2735 O O . PRO A 1 378 ? -2.363 8.823 20.932 1.00 95.62 378 PRO A O 1
ATOM 2738 N N . VAL A 1 379 ? -1.673 6.705 21.257 1.00 94.31 379 VAL A N 1
ATOM 2739 C CA . VAL A 1 379 ? -1.431 6.368 19.843 1.00 94.31 379 VAL A CA 1
ATOM 2740 C C . VAL A 1 379 ? -2.670 5.733 19.231 1.00 94.31 379 VAL A C 1
ATOM 2742 O O . VAL A 1 379 ? -3.199 6.213 18.232 1.00 94.31 379 VAL A O 1
ATOM 2745 N N . TRP A 1 380 ? -3.150 4.642 19.821 1.00 95.62 380 TRP A N 1
ATOM 2746 C CA . TRP A 1 380 ? -4.238 3.860 19.254 1.00 95.62 380 TRP A CA 1
ATOM 2747 C C . TRP A 1 380 ? -5.375 3.683 20.249 1.00 95.62 380 TRP A C 1
ATOM 2749 O O . TRP A 1 380 ? -5.151 3.660 21.458 1.00 95.62 380 TRP A O 1
ATOM 2759 N N . VAL A 1 381 ? -6.596 3.557 19.729 1.00 96.19 381 VAL A N 1
ATOM 2760 C CA . VAL A 1 381 ? -7.808 3.307 20.511 1.00 96.19 381 VAL A CA 1
ATOM 2761 C C . VAL A 1 381 ? -8.573 2.132 19.921 1.00 96.19 381 VAL A C 1
ATOM 2763 O O . VAL A 1 381 ? -8.761 2.049 18.710 1.00 96.19 381 VAL A O 1
ATOM 2766 N N . ALA A 1 382 ? -9.041 1.242 20.789 1.00 95.38 382 ALA A N 1
ATOM 2767 C CA . ALA A 1 382 ? -10.014 0.214 20.452 1.00 95.38 382 ALA A CA 1
ATOM 2768 C C . ALA A 1 382 ? -11.096 0.149 21.537 1.00 95.38 382 ALA A C 1
ATOM 2770 O O . ALA A 1 382 ? -10.825 0.403 22.712 1.00 95.38 382 ALA A O 1
ATOM 2771 N N . VAL A 1 383 ? -12.324 -0.195 21.147 1.00 92.31 383 VAL A N 1
ATOM 2772 C CA . VAL A 1 383 ? -13.458 -0.359 22.068 1.00 92.31 383 VAL A CA 1
ATOM 2773 C C . VAL A 1 383 ? -13.880 -1.822 22.054 1.00 92.31 383 VAL A C 1
ATOM 2775 O O . VAL A 1 383 ? -14.199 -2.374 21.000 1.00 92.31 383 VAL A O 1
ATOM 2778 N N . ALA A 1 384 ? -13.840 -2.459 23.221 1.00 88.19 384 ALA A N 1
ATOM 2779 C CA . ALA A 1 384 ? -14.245 -3.848 23.390 1.00 88.19 384 ALA A CA 1
ATOM 2780 C C . ALA A 1 384 ? -15.786 -3.981 23.454 1.00 88.19 384 ALA A C 1
ATOM 2782 O O . ALA A 1 384 ? -16.478 -2.985 23.678 1.00 88.19 384 ALA A O 1
ATOM 2783 N N . PRO A 1 385 ? -16.355 -5.190 23.254 1.00 78.44 385 PRO A N 1
ATOM 2784 C CA . PRO A 1 385 ? -17.808 -5.403 23.298 1.00 78.44 385 PRO A CA 1
ATOM 2785 C C . PRO A 1 385 ? -18.462 -5.061 24.647 1.00 78.44 385 PRO A C 1
ATOM 2787 O O . PRO A 1 385 ? -19.663 -4.833 24.704 1.00 78.44 385 PRO A O 1
ATOM 2790 N N . ASP A 1 386 ? -17.674 -4.996 25.723 1.00 76.44 386 ASP A N 1
ATOM 2791 C CA . ASP A 1 386 ? -18.086 -4.558 27.062 1.00 76.44 386 ASP A CA 1
ATOM 2792 C C . ASP A 1 386 ? -18.049 -3.024 27.246 1.00 76.44 386 ASP A C 1
ATOM 2794 O O . ASP A 1 386 ? -18.072 -2.536 28.373 1.00 76.44 386 ASP A O 1
ATOM 2798 N N . GLY A 1 387 ? -17.908 -2.260 26.158 1.00 80.25 387 GLY A N 1
ATOM 2799 C CA . GLY A 1 387 ? -17.815 -0.799 26.170 1.00 80.25 387 GLY A CA 1
ATOM 2800 C C . GLY A 1 387 ? -16.497 -0.236 26.716 1.00 80.25 387 GLY A C 1
ATOM 2801 O O . GLY A 1 387 ? -16.321 0.986 26.706 1.00 80.25 387 GLY A O 1
ATOM 2802 N N . ARG A 1 388 ? -15.553 -1.072 27.179 1.00 88.94 388 ARG A N 1
ATOM 2803 C CA . ARG A 1 388 ? -14.269 -0.594 27.708 1.00 88.94 388 ARG A CA 1
ATOM 2804 C C . ARG A 1 388 ? -13.354 -0.110 26.594 1.00 88.94 388 ARG A C 1
ATOM 2806 O O . ARG A 1 388 ? -13.258 -0.701 25.518 1.00 88.94 388 ARG A O 1
ATOM 2813 N N . ILE A 1 389 ? -12.651 0.975 26.893 1.00 93.44 389 ILE A N 1
ATOM 2814 C CA . ILE A 1 389 ? -11.776 1.681 25.964 1.00 93.44 389 ILE A CA 1
ATOM 2815 C C . ILE A 1 389 ? -10.338 1.273 26.276 1.00 93.44 389 ILE A C 1
ATOM 2817 O O . ILE A 1 389 ? -9.857 1.447 27.398 1.00 93.44 389 ILE A O 1
ATOM 2821 N N . TRP A 1 390 ? -9.647 0.736 25.280 1.00 96.38 390 TRP A N 1
ATOM 2822 C CA . TRP A 1 390 ? -8.247 0.345 25.363 1.00 96.38 390 TRP A CA 1
ATOM 2823 C C . TRP A 1 390 ? -7.397 1.344 24.583 1.00 96.38 390 TRP A C 1
ATOM 2825 O O . TRP A 1 390 ? -7.658 1.577 23.403 1.00 96.38 390 TRP A O 1
ATOM 2835 N N . LEU A 1 391 ? -6.397 1.932 25.245 1.00 96.62 391 LEU A N 1
ATOM 2836 C CA . LEU A 1 391 ? -5.470 2.906 24.663 1.00 96.62 391 LEU A CA 1
ATOM 2837 C C . LEU A 1 391 ? -4.031 2.403 24.746 1.00 96.62 391 LEU A C 1
ATOM 2839 O O . LEU A 1 391 ? -3.594 1.978 25.815 1.00 96.62 391 LEU A O 1
ATOM 2843 N N . THR A 1 392 ? -3.270 2.520 23.664 1.00 95.81 392 THR A N 1
ATOM 2844 C CA . THR A 1 392 ? -1.803 2.402 23.709 1.00 95.81 392 THR A CA 1
ATOM 2845 C C . THR A 1 392 ? -1.177 3.777 23.887 1.00 95.81 392 THR A C 1
ATOM 2847 O O . THR A 1 392 ? -1.657 4.761 23.322 1.00 95.81 392 THR A O 1
ATOM 2850 N N . ASN A 1 393 ? -0.124 3.869 24.697 1.00 93.38 393 ASN A N 1
ATOM 2851 C CA . ASN A 1 393 ? 0.560 5.119 25.013 1.00 93.38 393 ASN A CA 1
ATOM 2852 C C . ASN A 1 393 ? 2.037 5.058 24.588 1.00 93.38 393 ASN A C 1
ATOM 2854 O O . ASN A 1 393 ? 2.729 4.090 24.896 1.00 93.38 393 ASN A O 1
ATOM 2858 N N . LEU A 1 394 ? 2.527 6.107 23.917 1.00 90.31 394 LEU A N 1
ATOM 2859 C CA . LEU A 1 394 ? 3.904 6.165 23.406 1.00 90.31 394 LEU A CA 1
ATOM 2860 C C . LEU A 1 394 ? 4.944 6.595 24.457 1.00 90.31 394 LEU A C 1
ATOM 2862 O O . LEU A 1 394 ? 6.107 6.206 24.363 1.00 90.31 394 LEU A O 1
ATOM 2866 N N . SER A 1 395 ? 4.550 7.414 25.436 1.00 90.50 395 SER A N 1
ATOM 2867 C CA . SER A 1 395 ? 5.459 8.056 26.396 1.00 90.50 395 SER A CA 1
ATOM 2868 C C . SER A 1 395 ? 5.883 7.152 27.557 1.00 90.50 395 SER A C 1
ATOM 2870 O O . SER A 1 395 ? 7.043 7.204 27.955 1.00 90.50 395 SER A O 1
ATOM 2872 N N . ASP A 1 396 ? 4.979 6.319 28.088 1.00 91.44 396 ASP A N 1
ATOM 2873 C CA . ASP A 1 396 ? 5.283 5.316 29.129 1.00 91.44 396 ASP A CA 1
ATOM 2874 C C . ASP A 1 396 ? 5.226 3.868 28.616 1.00 91.44 396 ASP A C 1
ATOM 2876 O O . ASP A 1 396 ? 5.399 2.932 29.394 1.00 91.44 396 ASP A O 1
ATOM 2880 N N . ARG A 1 397 ? 4.988 3.681 27.309 1.00 92.12 397 ARG A N 1
ATOM 2881 C CA . ARG A 1 397 ? 4.823 2.378 26.644 1.00 92.12 397 ARG A CA 1
ATOM 2882 C C . ARG A 1 397 ? 3.782 1.470 27.314 1.00 92.12 397 ARG A C 1
ATOM 2884 O O . ARG A 1 397 ? 3.906 0.246 27.286 1.00 92.12 397 ARG A O 1
ATOM 2891 N N . SER A 1 398 ? 2.739 2.039 27.919 1.00 94.00 398 SER A N 1
ATOM 2892 C CA . SER A 1 398 ? 1.662 1.250 28.525 1.00 94.00 398 SER A CA 1
ATOM 2893 C C . SER A 1 398 ? 0.522 0.931 27.555 1.00 94.00 398 SER A C 1
ATOM 2895 O O . SER A 1 398 ? 0.178 1.710 26.662 1.00 94.00 398 SER A O 1
ATOM 2897 N N . LEU A 1 399 ? -0.125 -0.211 27.793 1.00 96.44 399 LEU A N 1
ATOM 2898 C CA . LEU A 1 399 ? -1.514 -0.437 27.398 1.00 96.44 399 LEU A CA 1
ATOM 2899 C C . LEU A 1 399 ? -2.399 -0.022 28.581 1.00 96.44 399 LEU A C 1
ATOM 2901 O O . LEU A 1 399 ? -2.200 -0.484 29.705 1.00 96.44 399 LEU A O 1
ATOM 2905 N N . ARG A 1 400 ? -3.382 0.845 28.352 1.00 96.38 400 ARG A N 1
ATOM 2906 C CA . ARG A 1 400 ? -4.276 1.388 29.383 1.00 96.38 400 ARG A CA 1
ATOM 2907 C C . ARG A 1 400 ? -5.710 0.959 29.118 1.00 96.38 400 ARG A C 1
ATOM 2909 O O . ARG A 1 400 ? -6.164 1.008 27.977 1.00 96.38 400 ARG A O 1
ATOM 2916 N N . ARG A 1 401 ? -6.437 0.586 30.174 1.00 95.31 401 ARG A N 1
ATOM 2917 C CA . ARG A 1 401 ? -7.876 0.300 30.119 1.00 95.31 401 ARG A CA 1
ATOM 2918 C C . ARG A 1 401 ? -8.652 1.388 30.844 1.00 95.31 401 ARG A C 1
ATOM 2920 O O . ARG A 1 401 ? -8.368 1.681 32.005 1.00 95.31 401 ARG A O 1
ATOM 2927 N N . TYR A 1 402 ? -9.645 1.934 30.162 1.00 93.56 402 TYR A N 1
ATOM 2928 C CA . TYR A 1 402 ? -10.568 2.956 30.635 1.00 93.56 402 TYR A CA 1
ATOM 2929 C C . TYR A 1 402 ? -12.009 2.425 30.578 1.00 93.56 402 TYR A C 1
ATOM 2931 O O . TYR A 1 402 ? -12.345 1.598 29.726 1.00 93.56 402 TYR A O 1
ATOM 2939 N N . SER A 1 403 ? -12.877 2.913 31.464 1.00 86.94 403 SER A N 1
ATOM 2940 C CA . SER A 1 403 ? -14.318 2.642 31.389 1.00 86.94 403 SER A CA 1
ATOM 2941 C C . SER A 1 403 ? -14.972 3.384 30.212 1.00 86.94 403 SER A C 1
ATOM 2943 O O . SER A 1 403 ? -14.414 4.355 29.698 1.00 86.94 403 SER A O 1
ATOM 2945 N N . ALA A 1 404 ? -16.201 3.009 29.833 1.00 83.00 404 ALA A N 1
ATOM 2946 C CA . ALA A 1 404 ? -16.995 3.711 28.809 1.00 83.00 404 ALA A CA 1
ATOM 2947 C C . ALA A 1 404 ? -17.240 5.213 29.117 1.00 83.00 404 ALA A C 1
ATOM 2949 O O . ALA A 1 404 ? -17.551 6.011 28.225 1.00 83.00 404 ALA A O 1
ATOM 2950 N N . ALA A 1 405 ? -17.069 5.607 30.385 1.00 81.75 405 ALA A N 1
ATOM 2951 C CA . ALA A 1 405 ? -17.146 6.980 30.881 1.00 81.75 405 ALA A CA 1
ATOM 2952 C C . ALA A 1 405 ? -15.782 7.707 30.932 1.00 81.75 405 ALA A C 1
ATOM 2954 O O . ALA A 1 405 ? -15.705 8.805 31.477 1.00 81.75 405 ALA A O 1
ATOM 2955 N N . GLY A 1 406 ? -14.709 7.116 30.394 1.00 87.75 406 GLY A N 1
ATOM 2956 C CA . GLY A 1 406 ? -13.401 7.767 30.259 1.00 87.75 406 GLY A CA 1
ATOM 2957 C C . GLY A 1 406 ? -12.558 7.805 31.536 1.00 87.75 406 GLY A C 1
ATOM 2958 O O . GLY A 1 406 ? -11.568 8.528 31.586 1.00 87.75 406 GLY A O 1
ATOM 2959 N N . ARG A 1 407 ? -12.901 7.025 32.574 1.00 88.81 407 ARG A N 1
ATOM 2960 C CA . ARG A 1 407 ? -12.068 6.902 33.784 1.00 88.81 407 ARG A CA 1
ATOM 2961 C C . ARG A 1 407 ? -11.049 5.780 33.611 1.00 88.81 407 ARG A C 1
ATOM 2963 O O . ARG A 1 407 ? -11.448 4.657 33.309 1.00 88.81 407 ARG A O 1
ATOM 2970 N N . LEU A 1 408 ? -9.770 6.054 33.874 1.00 95.00 408 LEU A N 1
ATOM 2971 C CA . LEU A 1 408 ? -8.730 5.025 33.930 1.00 95.00 408 LEU A CA 1
ATOM 2972 C C . LEU A 1 408 ? -9.100 3.938 34.959 1.00 95.00 408 LEU A C 1
ATOM 2974 O O . LEU A 1 408 ? -9.564 4.234 36.065 1.00 95.00 408 LEU A O 1
ATOM 2978 N N . GLU A 1 409 ? -8.894 2.677 34.587 1.00 93.06 409 GLU A N 1
ATOM 2979 C CA . GLU A 1 409 ? -9.091 1.508 35.450 1.00 93.06 409 GLU A CA 1
ATOM 2980 C C . GLU A 1 409 ? -7.775 0.778 35.725 1.00 93.06 409 GLU A C 1
ATOM 2982 O O . GLU A 1 409 ? -7.487 0.458 36.875 1.00 93.06 409 GLU A O 1
ATOM 2987 N N . LEU A 1 410 ? -6.985 0.505 34.678 1.00 95.25 410 LEU A N 1
ATOM 2988 C CA . LEU A 1 410 ? -5.753 -0.288 34.746 1.00 95.25 410 LEU A CA 1
ATOM 2989 C C . LEU A 1 410 ? -4.694 0.248 33.769 1.00 95.25 410 LEU A C 1
ATOM 2991 O O . LEU A 1 410 ? -5.028 0.708 32.676 1.00 95.25 410 LEU A O 1
ATOM 2995 N N . ARG A 1 411 ? -3.415 0.113 34.137 1.00 95.31 411 ARG A N 1
ATOM 2996 C CA . ARG A 1 411 ? -2.260 0.222 33.230 1.00 95.31 411 ARG A CA 1
ATOM 2997 C C . ARG A 1 411 ? -1.532 -1.125 33.199 1.00 95.31 411 ARG A C 1
ATOM 2999 O O . ARG A 1 411 ? -1.389 -1.760 34.241 1.00 95.31 411 ARG A O 1
ATOM 3006 N N . PHE A 1 412 ? -1.067 -1.532 32.024 1.00 95.06 412 PHE A N 1
ATOM 3007 C CA . PHE A 1 412 ? -0.265 -2.731 31.785 1.00 95.06 412 PHE A CA 1
ATOM 3008 C C . PHE A 1 412 ? 1.067 -2.315 31.156 1.00 95.06 412 PHE A C 1
ATOM 3010 O O . PHE A 1 412 ? 1.085 -1.506 30.227 1.00 95.06 412 PHE A O 1
ATOM 3017 N N . ASP A 1 413 ? 2.171 -2.857 31.666 1.00 92.75 413 ASP A N 1
ATOM 3018 C CA . ASP A 1 413 ? 3.529 -2.507 31.243 1.00 92.75 413 ASP A CA 1
ATOM 3019 C C . ASP A 1 413 ? 3.889 -3.171 29.902 1.00 92.75 413 ASP A C 1
ATOM 3021 O O . ASP A 1 413 ? 4.206 -4.362 29.841 1.00 92.75 413 ASP A O 1
ATOM 3025 N N . GLY A 1 414 ? 3.836 -2.391 28.821 1.00 90.75 414 GLY A N 1
ATOM 3026 C CA . GLY A 1 414 ? 4.214 -2.825 27.478 1.00 90.75 414 GLY A CA 1
ATOM 3027 C C . GLY A 1 414 ? 5.720 -2.790 27.206 1.00 90.75 414 GLY A C 1
ATOM 3028 O O . GLY A 1 414 ? 6.136 -3.240 26.143 1.00 90.75 414 GLY A O 1
ATOM 3029 N N . THR A 1 415 ? 6.573 -2.352 28.142 1.00 91.19 415 THR A N 1
ATOM 3030 C CA . THR A 1 415 ? 8.029 -2.541 27.982 1.00 91.19 415 THR A CA 1
ATOM 3031 C C . THR A 1 415 ? 8.408 -4.026 28.015 1.00 91.19 415 THR A C 1
ATOM 3033 O O . THR A 1 415 ? 9.383 -4.435 27.383 1.00 91.19 415 THR A O 1
ATOM 3036 N N . THR A 1 416 ? 7.579 -4.854 28.663 1.00 89.69 416 THR A N 1
ATOM 3037 C CA . THR A 1 416 ? 7.743 -6.313 28.773 1.00 89.69 416 THR A CA 1
ATOM 3038 C C . THR A 1 416 ? 7.687 -7.068 27.440 1.00 89.69 416 THR A C 1
ATOM 3040 O O . THR A 1 416 ? 8.218 -8.174 27.366 1.00 89.69 416 THR A O 1
ATOM 3043 N N . ILE A 1 417 ? 7.100 -6.484 26.385 1.00 89.69 417 ILE A N 1
ATOM 3044 C CA . ILE A 1 417 ? 7.052 -7.072 25.030 1.00 89.69 417 ILE A CA 1
ATOM 3045 C C . ILE A 1 417 ? 8.147 -6.535 24.091 1.00 89.69 417 ILE A C 1
ATOM 3047 O O . ILE A 1 417 ? 8.182 -6.892 22.912 1.00 89.69 417 ILE A O 1
ATOM 3051 N N . GLY A 1 418 ? 9.059 -5.700 24.602 1.00 86.50 418 GLY A N 1
ATOM 3052 C CA . GLY A 1 418 ? 10.182 -5.144 23.845 1.00 86.50 418 GLY A CA 1
ATOM 3053 C C . GLY A 1 418 ? 9.769 -4.189 22.718 1.00 86.50 418 GLY A C 1
ATOM 3054 O O . GLY A 1 418 ? 8.696 -3.589 22.741 1.00 86.50 418 GLY A O 1
ATOM 3055 N N . GLY A 1 419 ? 10.647 -4.037 21.723 1.00 82.50 419 GLY A N 1
ATOM 3056 C CA . GLY A 1 419 ? 10.397 -3.214 20.537 1.00 82.50 419 GLY A CA 1
ATOM 3057 C C . GLY A 1 419 ? 10.278 -1.706 20.808 1.00 82.50 419 GLY A C 1
ATOM 3058 O O . GLY A 1 419 ? 10.859 -1.157 21.755 1.00 82.50 419 GLY A O 1
ATOM 3059 N N . SER A 1 420 ? 9.542 -1.025 19.930 1.00 74.06 420 SER A N 1
ATOM 3060 C CA . SER A 1 420 ? 9.242 0.414 19.993 1.00 74.06 420 SER A CA 1
ATOM 3061 C C . SER A 1 420 ? 7.831 0.720 20.511 1.00 74.06 420 SER A C 1
ATOM 3063 O O . SER A 1 420 ? 7.570 1.860 20.892 1.00 74.06 420 SER A O 1
ATOM 3065 N N . GLY A 1 421 ? 6.945 -0.280 20.525 1.00 66.25 421 GLY A N 1
ATOM 3066 C CA . GLY A 1 421 ? 5.544 -0.162 20.927 1.00 66.25 421 GLY A CA 1
ATOM 3067 C C . GLY A 1 421 ? 5.293 -0.086 22.446 1.00 66.25 421 GLY A C 1
ATOM 3068 O O . GLY A 1 421 ? 6.217 0.174 23.221 1.00 66.25 421 GLY A O 1
ATOM 3069 N N . PRO A 1 422 ? 4.038 -0.312 22.889 1.00 74.31 422 PRO A N 1
ATOM 3070 C CA . PRO A 1 422 ? 2.900 -0.793 22.107 1.00 74.31 422 PRO A CA 1
ATOM 3071 C C . PRO A 1 422 ? 2.390 0.238 21.084 1.00 74.31 422 PRO A C 1
ATOM 3073 O O . PRO A 1 422 ? 2.120 1.386 21.426 1.00 74.31 422 PRO A O 1
ATOM 3076 N N . GLY A 1 423 ? 2.264 -0.188 19.825 1.00 84.12 423 GLY A N 1
ATOM 3077 C CA . GLY A 1 423 ? 1.762 0.616 18.705 1.00 84.12 423 GLY A CA 1
ATOM 3078 C C . GLY A 1 423 ? 0.245 0.458 18.530 1.00 84.12 423 GLY A C 1
ATOM 3079 O O . GLY A 1 423 ? -0.507 0.950 19.373 1.00 84.12 423 GLY A O 1
ATOM 3080 N N . PRO A 1 424 ? -0.247 -0.208 17.469 1.00 91.69 424 PRO A N 1
ATOM 3081 C CA . PRO A 1 424 ? -1.674 -0.496 17.312 1.00 91.69 424 PRO A CA 1
ATOM 3082 C C . PRO A 1 424 ? -2.217 -1.457 18.387 1.00 91.69 424 PRO A C 1
ATOM 3084 O O . PRO A 1 424 ? -1.502 -2.341 18.871 1.00 91.69 424 PRO A O 1
ATOM 3087 N N . VAL A 1 425 ? -3.510 -1.307 18.707 1.00 95.19 425 VAL A N 1
ATOM 3088 C CA . VAL A 1 425 ? -4.313 -2.246 19.515 1.00 95.19 425 VAL A CA 1
ATOM 3089 C C . VAL A 1 425 ? -5.598 -2.614 18.776 1.00 95.19 425 VAL A C 1
ATOM 3091 O O . VAL A 1 425 ? -6.267 -1.747 18.218 1.00 95.19 425 VAL A O 1
ATOM 3094 N N . ALA A 1 426 ? -5.978 -3.888 18.815 1.00 95.19 426 ALA A N 1
ATOM 3095 C CA . ALA A 1 426 ? -7.295 -4.354 18.389 1.00 95.19 426 ALA A CA 1
ATOM 3096 C C . ALA A 1 426 ? -7.819 -5.414 19.366 1.00 95.19 426 ALA A C 1
ATOM 3098 O O . ALA A 1 426 ? -7.053 -6.014 20.120 1.00 95.19 426 ALA A O 1
ATOM 3099 N N . ILE A 1 427 ? -9.134 -5.627 19.381 1.00 93.81 427 ILE A N 1
ATOM 3100 C CA . ILE A 1 427 ? -9.787 -6.572 20.294 1.00 93.81 427 ILE A CA 1
ATOM 3101 C C . ILE A 1 427 ? -10.064 -7.880 19.549 1.00 93.81 427 ILE A C 1
ATOM 3103 O O . ILE A 1 427 ? -10.571 -7.853 18.430 1.00 93.81 427 ILE A O 1
ATOM 3107 N N . GLY A 1 428 ? -9.708 -9.008 20.161 1.00 91.75 428 GLY A N 1
ATOM 3108 C CA . GLY A 1 428 ? -9.928 -10.343 19.618 1.00 91.75 428 GLY A CA 1
ATOM 3109 C C . GLY A 1 428 ? -11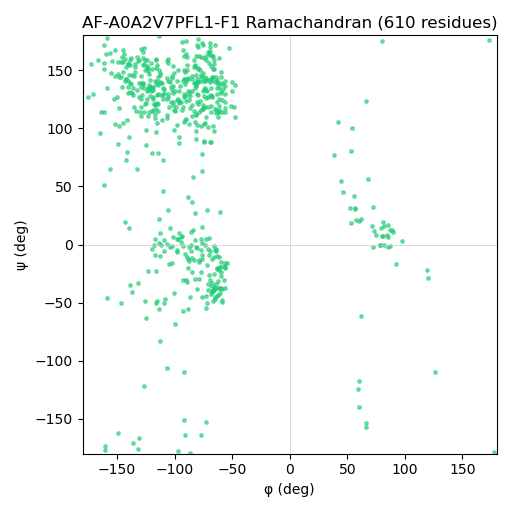.366 -10.852 19.804 1.00 91.75 428 GLY A C 1
ATOM 3110 O O . GLY A 1 428 ? -12.197 -10.184 20.430 1.00 91.75 428 GLY A O 1
ATOM 3111 N N . PRO A 1 429 ? -11.682 -12.052 19.276 1.00 86.00 429 PRO A N 1
ATOM 3112 C CA . PRO A 1 429 ? -13.042 -12.601 19.289 1.00 86.00 429 PRO A CA 1
ATOM 3113 C C . PRO A 1 429 ? -13.645 -12.825 20.682 1.00 86.00 429 PRO A C 1
ATOM 3115 O O . PRO A 1 429 ? -14.864 -12.928 20.798 1.00 86.00 429 PRO A O 1
ATOM 3118 N N . SER A 1 430 ? -12.819 -12.892 21.732 1.00 82.94 430 SER A N 1
ATOM 3119 C CA . SER A 1 430 ? -13.248 -13.114 23.121 1.00 82.94 430 SER A CA 1
ATOM 3120 C C . SER A 1 430 ? -13.367 -11.812 23.928 1.00 82.94 430 SER A C 1
ATOM 3122 O O . SER A 1 430 ? -13.612 -11.864 25.133 1.00 82.94 430 SER A O 1
ATOM 3124 N N . GLY A 1 431 ? -13.173 -10.645 23.299 1.00 85.31 431 GLY A N 1
ATOM 3125 C CA . GLY A 1 431 ? -13.158 -9.340 23.972 1.00 85.31 431 GLY A CA 1
ATOM 3126 C C . GLY A 1 431 ? -11.805 -8.956 24.589 1.00 85.31 431 GLY A C 1
ATOM 3127 O O . GLY A 1 431 ? -11.714 -7.952 25.296 1.00 85.31 431 GLY A O 1
ATOM 3128 N N . GLU A 1 432 ? -10.746 -9.726 24.333 1.00 91.38 432 GLU A N 1
ATOM 3129 C CA . GLU A 1 432 ? -9.403 -9.503 24.874 1.00 91.38 432 GLU A CA 1
ATOM 3130 C C . GLU A 1 432 ? -8.533 -8.625 23.951 1.00 91.38 432 GLU A C 1
ATOM 3132 O O . GLU A 1 432 ? -8.600 -8.771 22.730 1.00 91.38 432 GLU A O 1
ATOM 3137 N N . PRO A 1 433 ? -7.689 -7.718 24.475 1.00 94.88 433 PRO A N 1
ATOM 3138 C CA . PRO A 1 433 ? -6.871 -6.858 23.631 1.00 94.88 433 PRO A CA 1
ATOM 3139 C C . PRO A 1 433 ? -5.597 -7.566 23.157 1.00 94.88 433 PRO A C 1
ATOM 3141 O O . PRO A 1 433 ? -4.896 -8.243 23.915 1.00 94.88 433 PRO A O 1
ATOM 3144 N N . TYR A 1 434 ? -5.270 -7.330 21.895 1.00 96.12 434 TYR A N 1
ATOM 3145 C CA . TYR A 1 434 ? -3.997 -7.650 21.267 1.00 96.12 434 TYR A CA 1
ATOM 3146 C C . TYR A 1 434 ? -3.294 -6.334 20.919 1.00 96.12 434 TYR A C 1
ATOM 3148 O O . TYR A 1 434 ? -3.941 -5.397 20.452 1.00 96.12 434 TYR A O 1
ATOM 3156 N N . VAL A 1 435 ? -1.978 -6.260 21.112 1.00 95.06 435 VAL A N 1
ATOM 3157 C CA . VAL A 1 435 ? -1.129 -5.092 20.807 1.00 95.06 435 VAL A CA 1
ATOM 3158 C C . VAL A 1 435 ? 0.056 -5.500 19.938 1.00 95.06 435 VAL A C 1
ATOM 3160 O O . VAL A 1 435 ? 0.496 -6.645 20.016 1.00 95.06 435 VAL A O 1
ATOM 3163 N N . SER A 1 436 ? 0.618 -4.579 19.152 1.00 92.19 436 SER A N 1
ATOM 3164 C CA . SER A 1 436 ? 1.920 -4.809 18.503 1.00 92.19 436 SER A CA 1
ATOM 3165 C C . SER A 1 436 ? 3.066 -4.086 19.209 1.00 92.19 436 SER A C 1
ATOM 3167 O O . SER A 1 436 ? 2.893 -2.954 19.654 1.00 92.19 436 SER A O 1
ATOM 3169 N N . ASN A 1 437 ? 4.252 -4.704 19.266 1.00 90.44 437 ASN A N 1
ATOM 3170 C CA . ASN A 1 437 ? 5.492 -4.058 19.726 1.00 90.44 437 ASN A CA 1
ATOM 3171 C C . ASN A 1 437 ? 6.249 -3.294 18.613 1.00 90.44 437 ASN A C 1
ATOM 3173 O O . ASN A 1 437 ? 7.299 -2.710 18.886 1.00 90.44 437 ASN A O 1
ATOM 3177 N N . GLY A 1 438 ? 5.723 -3.297 17.383 1.00 86.81 438 GLY A N 1
ATOM 3178 C CA . GLY A 1 438 ? 6.334 -2.718 16.184 1.00 86.81 438 GLY A CA 1
ATOM 3179 C C . GLY A 1 438 ? 6.578 -3.745 15.074 1.00 86.81 438 GLY A C 1
ATOM 3180 O O . GLY A 1 438 ? 6.504 -3.377 13.907 1.00 86.81 438 GLY A O 1
ATOM 3181 N N . THR A 1 439 ? 6.799 -5.022 15.415 1.00 88.69 439 THR A N 1
ATOM 3182 C CA . THR A 1 439 ? 6.935 -6.125 14.436 1.00 88.69 439 THR A CA 1
ATOM 3183 C C . THR A 1 439 ? 6.097 -7.355 14.772 1.00 88.69 439 THR A C 1
ATOM 3185 O O . THR A 1 439 ? 5.561 -8.011 13.889 1.00 88.69 439 THR A O 1
ATOM 3188 N N . GLN A 1 440 ? 5.903 -7.637 16.058 1.00 92.94 440 GLN A N 1
ATOM 3189 C CA . GLN A 1 440 ? 5.182 -8.808 16.556 1.00 92.94 440 GLN A CA 1
ATOM 3190 C C . GLN A 1 440 ? 3.806 -8.418 17.102 1.00 92.94 440 GLN A C 1
ATOM 3192 O O . GLN A 1 440 ? 3.614 -7.273 17.522 1.00 92.94 440 GLN A O 1
ATOM 3197 N N . ILE A 1 441 ? 2.864 -9.366 17.170 1.00 94.81 441 ILE A N 1
ATOM 3198 C CA . ILE A 1 441 ? 1.541 -9.178 17.799 1.00 94.81 441 ILE A CA 1
ATOM 3199 C C . ILE A 1 441 ? 1.439 -10.029 19.066 1.00 94.81 441 ILE A C 1
ATOM 3201 O O . ILE A 1 441 ? 1.664 -11.241 19.042 1.00 94.81 441 ILE A O 1
ATOM 3205 N N . TRP A 1 442 ? 1.048 -9.384 20.163 1.00 95.06 442 TRP A N 1
ATOM 3206 C CA . TRP A 1 442 ? 0.979 -9.928 21.515 1.00 95.06 442 TRP A CA 1
ATOM 3207 C C . TRP A 1 442 ? -0.443 -9.828 22.075 1.00 95.06 442 TRP A C 1
ATOM 3209 O O . TRP A 1 442 ? -1.036 -8.753 22.117 1.00 95.06 442 TRP A O 1
ATOM 3219 N N . LYS A 1 443 ? -0.978 -10.947 22.559 1.00 95.75 443 LYS A N 1
ATOM 3220 C CA . LYS A 1 443 ? -2.278 -11.061 23.233 1.00 95.75 443 LYS A CA 1
ATOM 3221 C C . LYS A 1 443 ? -2.116 -10.779 24.726 1.00 95.75 443 LYS A C 1
ATOM 3223 O O . LYS A 1 443 ? -1.265 -11.398 25.364 1.00 95.75 443 LYS A O 1
ATOM 3228 N N . LEU A 1 444 ? -2.946 -9.921 25.320 1.00 95.25 444 LEU A N 1
ATOM 3229 C CA . LEU A 1 444 ? -3.058 -9.846 26.780 1.00 95.25 444 LEU A CA 1
ATOM 3230 C C . LEU A 1 444 ? -3.948 -10.995 27.280 1.00 95.25 444 LEU A C 1
ATOM 3232 O O . LEU A 1 444 ? -5.060 -11.199 26.795 1.00 95.25 444 LEU A O 1
ATOM 3236 N N . SER A 1 445 ? -3.482 -11.772 28.253 1.00 92.38 445 SER A N 1
ATOM 3237 C CA . SER A 1 445 ? -4.256 -12.850 28.883 1.00 92.38 445 SER A CA 1
ATOM 3238 C C . SER A 1 445 ? -3.811 -13.043 30.328 1.00 92.38 445 SER A C 1
ATOM 3240 O O . SER A 1 445 ? -2.623 -13.207 30.601 1.00 92.38 445 SER A O 1
ATOM 3242 N N . ASP A 1 446 ? -4.765 -13.010 31.259 1.00 88.62 446 ASP A N 1
ATOM 3243 C CA . ASP A 1 446 ? -4.526 -13.108 32.708 1.00 88.62 446 ASP A CA 1
ATOM 3244 C C . ASP A 1 446 ? -3.565 -12.023 33.250 1.00 88.62 446 ASP A C 1
ATOM 3246 O O . ASP A 1 446 ? -2.804 -12.244 34.187 1.00 88.62 446 ASP A O 1
ATOM 3250 N N . GLY A 1 447 ? -3.568 -10.836 32.626 1.00 88.50 447 GLY A N 1
ATOM 3251 C CA . GLY A 1 447 ? -2.657 -9.728 32.955 1.00 88.50 447 GLY A CA 1
ATOM 3252 C C . GLY A 1 447 ? -1.214 -9.908 32.460 1.00 88.50 447 GLY A C 1
ATOM 3253 O O . GLY A 1 447 ? -0.346 -9.115 32.813 1.00 88.50 447 GLY A O 1
ATOM 3254 N N . GLN A 1 448 ? -0.947 -10.933 31.647 1.00 91.94 448 GLN A N 1
ATOM 3255 C CA . GLN A 1 448 ? 0.350 -11.218 31.030 1.00 91.94 448 GLN A CA 1
ATOM 3256 C C . GLN A 1 448 ? 0.248 -11.082 29.508 1.00 91.94 448 GLN A C 1
ATOM 3258 O O . GLN A 1 448 ? -0.739 -11.520 28.915 1.00 91.94 448 GLN A O 1
ATOM 3263 N N . PHE A 1 449 ? 1.265 -10.521 28.854 1.00 94.94 449 PHE A N 1
ATOM 3264 C CA . PHE A 1 449 ? 1.351 -10.556 27.394 1.00 94.94 449 PHE A CA 1
ATOM 3265 C C . PHE A 1 449 ? 1.885 -11.911 26.912 1.00 94.94 449 PHE A C 1
ATOM 3267 O O . PHE A 1 449 ? 2.793 -12.484 27.512 1.00 94.94 449 PHE A O 1
ATOM 3274 N N . ARG A 1 450 ? 1.315 -12.431 25.822 1.00 95.06 450 ARG A N 1
ATOM 3275 C CA . ARG A 1 450 ? 1.710 -13.692 25.177 1.00 95.06 450 ARG A CA 1
ATOM 3276 C C . ARG A 1 450 ? 1.872 -13.455 23.680 1.00 95.06 450 ARG A C 1
ATOM 3278 O O . ARG A 1 450 ? 0.965 -12.915 23.050 1.00 95.06 450 ARG A O 1
ATOM 3285 N N . LEU A 1 451 ? 3.020 -13.833 23.127 1.00 95.00 451 LEU A N 1
ATOM 3286 C CA . LEU A 1 451 ? 3.315 -13.706 21.699 1.00 95.00 451 LEU A CA 1
ATOM 3287 C C . LEU A 1 451 ? 2.329 -14.549 20.874 1.00 95.00 451 LEU A C 1
ATOM 3289 O O . LEU A 1 451 ? 2.010 -15.673 21.263 1.00 95.00 451 LEU A O 1
ATOM 3293 N N . VAL A 1 452 ? 1.854 -14.002 19.753 1.00 95.69 452 VAL A N 1
ATOM 3294 C CA . VAL A 1 452 ? 0.989 -14.703 18.792 1.00 95.69 452 VAL A CA 1
ATOM 3295 C C . VAL A 1 452 ? 1.598 -14.653 17.393 1.00 95.69 452 VAL A C 1
ATOM 3297 O O . VAL A 1 452 ? 1.989 -15.695 16.883 1.00 95.69 452 VAL A O 1
ATOM 3300 N N . VAL A 1 453 ? 1.754 -13.466 16.796 1.00 94.00 453 VAL A N 1
ATOM 3301 C CA . VAL A 1 453 ? 2.447 -13.315 15.500 1.00 94.00 453 VAL A CA 1
ATOM 3302 C C . VAL A 1 453 ? 3.890 -12.903 15.755 1.00 94.00 453 VAL A C 1
ATOM 3304 O O . VAL A 1 453 ? 4.126 -11.899 16.427 1.00 94.00 453 VAL A O 1
ATOM 3307 N N . ALA A 1 454 ? 4.833 -13.671 15.211 1.00 90.12 454 ALA A N 1
ATOM 3308 C CA . ALA A 1 454 ? 6.277 -13.483 15.375 1.00 90.12 454 ALA A CA 1
ATOM 3309 C C . ALA A 1 454 ? 7.007 -13.076 14.073 1.00 90.12 454 ALA A C 1
ATOM 3311 O O . ALA A 1 454 ? 8.230 -13.118 14.033 1.00 90.12 454 ALA A O 1
ATOM 3312 N N . ASP A 1 455 ? 6.255 -12.740 13.021 1.00 76.31 455 ASP A N 1
ATOM 3313 C CA . ASP A 1 455 ? 6.755 -12.338 11.697 1.00 76.31 455 ASP A CA 1
ATOM 3314 C C . ASP A 1 455 ? 7.528 -10.997 11.760 1.00 76.31 455 ASP A C 1
ATOM 3316 O O . ASP A 1 455 ? 7.327 -10.190 12.667 1.00 76.31 455 ASP A O 1
ATOM 3320 N N . GLU A 1 456 ? 8.436 -10.763 10.813 1.00 67.44 456 GLU A N 1
ATOM 3321 C CA . GLU A 1 456 ? 9.432 -9.684 10.855 1.00 67.44 456 GLU A CA 1
ATOM 3322 C C . GLU A 1 456 ? 9.130 -8.596 9.812 1.00 67.44 456 GLU A C 1
ATOM 3324 O O . GLU A 1 456 ? 9.800 -8.464 8.791 1.00 67.44 456 GLU A O 1
ATOM 3329 N N . PHE A 1 457 ? 8.094 -7.793 10.065 1.00 74.75 457 PHE A N 1
ATOM 3330 C CA . PHE A 1 457 ? 7.760 -6.612 9.258 1.00 74.75 457 PHE A CA 1
ATOM 3331 C C . PHE A 1 457 ? 7.109 -5.520 10.114 1.00 74.75 457 PHE A C 1
ATOM 3333 O O . PHE A 1 457 ? 6.565 -5.806 11.176 1.00 74.75 457 PHE A O 1
ATOM 3340 N N . VAL A 1 458 ? 7.166 -4.258 9.678 1.00 80.31 458 VAL A N 1
ATOM 3341 C CA . VAL A 1 458 ? 6.707 -3.127 10.503 1.00 80.31 458 VAL A CA 1
ATOM 3342 C C . VAL A 1 458 ? 5.176 -3.054 10.553 1.00 80.31 458 VAL A C 1
ATOM 3344 O O . VAL A 1 458 ? 4.529 -2.809 9.537 1.00 80.31 458 VAL A O 1
ATOM 3347 N N . LEU A 1 459 ? 4.602 -3.210 11.747 1.00 83.94 459 LEU A N 1
ATOM 3348 C CA . LEU A 1 459 ? 3.159 -3.238 11.999 1.00 83.94 459 LEU A CA 1
ATOM 3349 C C . LEU A 1 459 ? 2.616 -1.890 12.490 1.00 83.94 459 LEU A C 1
ATOM 3351 O O . LEU A 1 459 ? 2.925 -1.448 13.598 1.00 83.94 459 LEU A O 1
ATOM 3355 N N . TRP A 1 460 ? 1.710 -1.292 11.713 1.00 84.75 460 TRP A N 1
ATOM 3356 C CA . TRP A 1 460 ? 1.025 -0.039 12.074 1.00 84.75 460 TRP A CA 1
ATOM 3357 C C . TRP A 1 460 ? -0.480 -0.178 12.344 1.00 84.75 460 TRP A C 1
ATOM 3359 O O . TRP A 1 460 ? -1.091 0.736 12.894 1.00 84.75 460 TRP A O 1
ATOM 3369 N N . GLY A 1 461 ? -1.059 -1.338 12.043 1.00 91.94 461 GLY A N 1
ATOM 3370 C CA . GLY A 1 461 ? -2.447 -1.692 12.321 1.00 91.94 461 GLY A CA 1
ATOM 3371 C C . GLY A 1 461 ? -2.635 -3.206 12.266 1.00 91.94 461 GLY A C 1
ATOM 3372 O O . GLY A 1 461 ? -1.724 -3.925 11.870 1.00 91.94 461 GLY A O 1
ATOM 3373 N N . PHE A 1 462 ? -3.802 -3.700 12.670 1.00 95.25 462 PHE A N 1
ATOM 3374 C CA . PHE A 1 462 ? -4.302 -5.039 12.335 1.00 95.25 462 PHE A CA 1
ATOM 3375 C C . PHE A 1 462 ? -5.794 -5.137 12.682 1.00 95.25 462 PHE A C 1
ATOM 3377 O O . PHE A 1 462 ? -6.300 -4.354 13.488 1.00 95.25 462 PHE A O 1
ATOM 3384 N N . ALA A 1 463 ? -6.502 -6.088 12.073 1.00 95.38 463 ALA A N 1
ATOM 3385 C CA . ALA A 1 463 ? -7.929 -6.322 12.291 1.00 95.38 463 ALA A CA 1
ATOM 3386 C C . ALA A 1 463 ? -8.255 -7.823 12.363 1.00 95.38 463 ALA A C 1
ATOM 3388 O O . ALA A 1 463 ? -7.544 -8.646 11.788 1.00 95.38 463 ALA A O 1
ATOM 3389 N N . PHE A 1 464 ? -9.350 -8.168 13.046 1.00 95.69 464 PHE A N 1
ATOM 3390 C CA . PHE A 1 464 ? -9.806 -9.547 13.243 1.00 95.69 464 PHE A CA 1
ATOM 3391 C C . PHE A 1 464 ? -11.125 -9.836 12.520 1.00 95.69 464 PHE A C 1
ATOM 3393 O O . PHE A 1 464 ? -12.069 -9.038 12.591 1.00 95.69 464 PHE A O 1
ATOM 3400 N N . ASP A 1 465 ? -11.216 -11.017 11.909 1.00 95.31 465 ASP A N 1
ATOM 3401 C CA . ASP A 1 465 ? -12.487 -11.599 11.467 1.00 95.31 465 ASP A CA 1
ATOM 3402 C C . ASP A 1 465 ? -13.151 -12.474 12.552 1.00 95.31 465 ASP A C 1
ATOM 3404 O O . ASP A 1 465 ? -12.596 -12.704 13.629 1.00 95.31 465 ASP A O 1
ATOM 3408 N N . VAL A 1 466 ? -14.367 -12.965 12.286 1.00 92.69 466 VAL A N 1
ATOM 3409 C CA . VAL A 1 466 ? -15.127 -13.819 13.224 1.00 92.69 466 VAL A CA 1
ATOM 3410 C C . VAL A 1 466 ? -14.579 -15.235 13.425 1.00 92.69 466 VAL A C 1
ATOM 3412 O O . VAL A 1 466 ? -15.056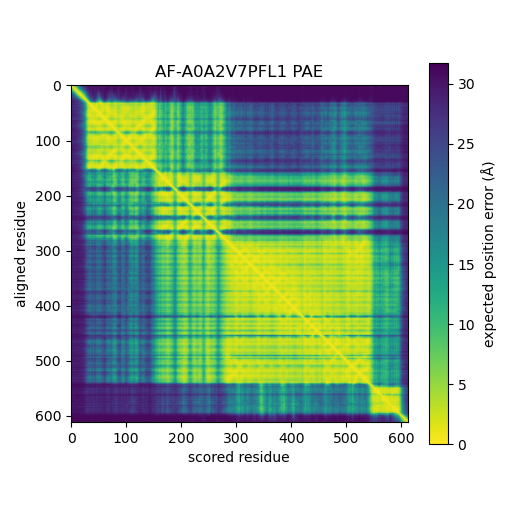 -15.917 14.330 1.00 92.69 466 VAL A O 1
ATOM 3415 N N . ALA A 1 467 ? -13.596 -15.686 12.641 1.00 93.12 467 ALA A N 1
ATOM 3416 C CA . ALA A 1 467 ? -12.834 -16.897 12.960 1.00 93.12 467 ALA A CA 1
ATOM 3417 C C . ALA A 1 467 ? -11.618 -16.592 13.855 1.00 93.12 467 ALA A C 1
ATOM 3419 O O . ALA A 1 467 ? -11.028 -17.509 14.425 1.00 93.12 467 ALA A O 1
ATOM 3420 N N . GLY A 1 468 ? -11.265 -15.311 14.011 1.00 94.06 468 GLY A N 1
ATOM 3421 C CA . GLY A 1 468 ? -10.092 -14.845 14.742 1.00 94.06 468 GLY A CA 1
ATOM 3422 C C . GLY A 1 468 ? -8.833 -14.737 13.887 1.00 94.06 468 GLY A C 1
ATOM 3423 O O . GLY A 1 468 ? -7.752 -14.587 14.457 1.00 94.06 468 GLY A O 1
ATOM 3424 N N . ASN A 1 469 ? -8.947 -14.808 12.555 1.00 95.88 469 ASN A N 1
ATOM 3425 C CA . ASN A 1 469 ? -7.802 -14.579 11.678 1.00 95.88 469 ASN A CA 1
ATOM 3426 C C . ASN A 1 469 ? -7.372 -13.110 11.761 1.00 95.88 469 ASN A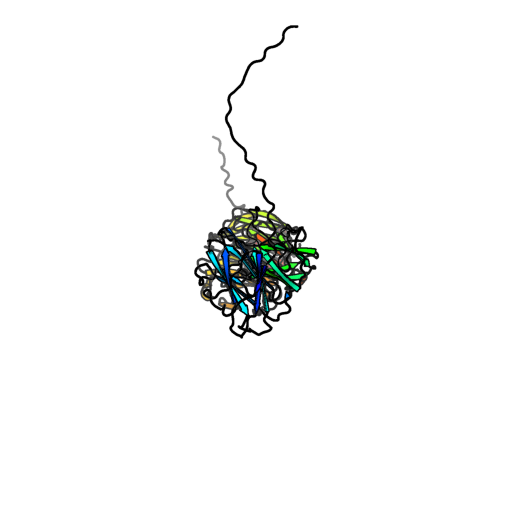 C 1
ATOM 3428 O O . ASN A 1 469 ? -8.212 -12.212 11.880 1.00 95.88 469 ASN A O 1
ATOM 3432 N N . ILE A 1 470 ? -6.065 -12.873 11.678 1.00 95.94 470 ILE A N 1
ATOM 3433 C CA . ILE A 1 470 ? -5.444 -11.563 11.877 1.00 95.94 470 ILE A CA 1
ATOM 3434 C C . ILE A 1 470 ? -4.998 -11.014 10.526 1.00 95.94 470 ILE A C 1
ATOM 3436 O O . ILE A 1 470 ? -4.060 -11.533 9.928 1.00 95.94 470 ILE A O 1
ATOM 3440 N N . TYR A 1 471 ? -5.656 -9.958 10.059 1.00 95.75 471 TYR A N 1
ATOM 3441 C CA . TYR A 1 471 ? -5.282 -9.217 8.857 1.00 95.75 471 TYR A CA 1
ATOM 3442 C C . TYR A 1 471 ? -4.328 -8.106 9.293 1.00 95.75 471 TYR A C 1
ATOM 3444 O O . TYR A 1 471 ? -4.678 -7.311 10.169 1.00 95.75 471 TYR A O 1
ATOM 3452 N N . ALA A 1 472 ? -3.129 -8.060 8.718 1.00 94.00 472 ALA A N 1
ATOM 3453 C CA . ALA A 1 472 ? -2.054 -7.164 9.133 1.00 94.00 472 ALA A CA 1
ATOM 3454 C C . ALA A 1 472 ? -1.374 -6.521 7.908 1.00 94.00 472 ALA A C 1
ATOM 3456 O O . ALA A 1 472 ? -0.986 -7.247 6.991 1.00 94.00 472 ALA A O 1
ATOM 3457 N N . PRO A 1 473 ? -1.222 -5.187 7.856 1.00 91.75 473 PRO A N 1
ATOM 3458 C CA . PRO A 1 473 ? -0.593 -4.499 6.744 1.00 91.75 473 PRO A CA 1
ATOM 3459 C C . PRO A 1 473 ? 0.925 -4.383 6.935 1.00 91.75 473 PRO A C 1
ATOM 3461 O O . PRO A 1 473 ? 1.403 -4.127 8.042 1.00 91.75 473 PRO A O 1
ATOM 3464 N N . ALA A 1 474 ? 1.669 -4.524 5.841 1.00 86.75 474 ALA A N 1
ATOM 3465 C CA . ALA A 1 474 ? 3.115 -4.362 5.755 1.00 86.75 474 ALA A CA 1
ATOM 3466 C C . ALA A 1 474 ? 3.457 -3.149 4.861 1.00 86.75 474 ALA A C 1
ATOM 3468 O O . ALA A 1 474 ? 3.810 -3.330 3.696 1.00 86.75 474 ALA A O 1
ATOM 3469 N N . PRO A 1 475 ? 3.353 -1.903 5.370 1.00 83.12 475 PRO A N 1
ATOM 3470 C CA . PRO A 1 475 ? 3.498 -0.688 4.558 1.00 83.12 475 PRO A CA 1
ATOM 3471 C C . PRO A 1 475 ? 4.849 -0.521 3.856 1.00 83.12 475 PRO A C 1
ATOM 3473 O O . PRO A 1 475 ? 4.916 0.182 2.859 1.00 83.12 475 PRO A O 1
ATOM 3476 N N . ALA A 1 476 ? 5.916 -1.152 4.353 1.00 79.25 476 ALA A N 1
ATOM 3477 C CA . ALA A 1 476 ? 7.237 -1.136 3.717 1.00 79.25 476 ALA A CA 1
ATOM 3478 C C . ALA A 1 476 ? 7.393 -2.175 2.581 1.00 79.25 476 ALA A C 1
ATOM 3480 O O . ALA A 1 476 ? 8.492 -2.356 2.076 1.00 79.25 476 ALA A O 1
ATOM 3481 N N . ALA A 1 477 ? 6.328 -2.907 2.239 1.00 78.31 477 ALA A N 1
ATOM 3482 C CA . ALA A 1 477 ? 6.337 -3.972 1.235 1.00 78.31 477 ALA A CA 1
ATOM 3483 C C . ALA A 1 477 ? 5.035 -4.023 0.406 1.00 78.31 477 ALA A C 1
ATOM 3485 O O . ALA A 1 477 ? 4.705 -5.073 -0.138 1.00 78.31 477 ALA A O 1
ATOM 3486 N N . GLY A 1 478 ? 4.253 -2.934 0.374 1.00 82.69 478 GLY A N 1
ATOM 3487 C CA . GLY A 1 478 ? 3.046 -2.811 -0.459 1.00 82.69 478 GLY A CA 1
ATOM 3488 C C . GLY A 1 478 ? 1.951 -3.869 -0.241 1.00 82.69 478 GLY A C 1
ATOM 3489 O O . GLY A 1 478 ? 1.145 -4.129 -1.128 1.00 82.69 478 GLY A O 1
ATOM 3490 N N . LEU A 1 479 ? 1.918 -4.555 0.910 1.00 87.06 479 LEU A N 1
ATOM 3491 C CA . LEU A 1 479 ? 1.108 -5.773 1.034 1.00 87.06 479 LEU A CA 1
ATOM 3492 C C . LEU A 1 479 ? 0.330 -5.910 2.339 1.00 87.06 479 LEU A C 1
ATOM 3494 O O . LEU A 1 479 ? 0.635 -5.304 3.367 1.00 87.06 479 LEU A O 1
ATOM 3498 N N . ILE A 1 480 ? -0.685 -6.771 2.296 1.00 91.62 480 ILE A N 1
ATOM 3499 C CA . ILE A 1 480 ? -1.387 -7.296 3.473 1.00 91.62 480 ILE A CA 1
ATOM 3500 C C . ILE A 1 480 ? -0.978 -8.755 3.681 1.00 91.62 480 ILE A C 1
ATOM 3502 O O . ILE A 1 480 ? -0.855 -9.503 2.714 1.00 91.62 480 ILE A O 1
ATOM 3506 N N . LYS A 1 481 ? -0.842 -9.191 4.934 1.00 92.12 481 LYS A N 1
ATOM 3507 C CA . LYS A 1 481 ? -0.739 -10.603 5.331 1.00 92.12 481 LYS A CA 1
ATOM 3508 C C . LYS A 1 481 ? -1.964 -11.013 6.149 1.00 92.12 481 LYS A C 1
ATOM 3510 O O . LYS A 1 481 ? -2.527 -10.191 6.874 1.00 92.12 481 LYS A O 1
ATOM 3515 N N . VAL A 1 482 ? -2.350 -12.286 6.076 1.00 94.31 482 VAL A N 1
ATOM 3516 C CA . VAL A 1 482 ? -3.370 -12.886 6.954 1.00 94.31 482 VAL A CA 1
ATOM 3517 C C . VAL A 1 482 ? -2.772 -14.050 7.730 1.00 94.31 482 VAL A C 1
ATOM 3519 O O . VAL A 1 482 ? -2.146 -14.927 7.135 1.00 94.31 482 VAL A O 1
ATOM 3522 N N . PHE A 1 483 ? -3.016 -14.079 9.039 1.00 94.75 483 PHE A N 1
ATOM 3523 C CA . PHE A 1 483 ? -2.604 -15.146 9.952 1.00 94.75 483 PHE A CA 1
ATOM 3524 C C . PHE A 1 483 ? -3.810 -15.869 10.561 1.00 94.75 483 PHE A C 1
ATOM 3526 O O . PHE A 1 483 ? -4.862 -15.262 10.747 1.00 94.75 483 PHE A O 1
ATOM 3533 N N . ASP A 1 484 ? -3.650 -17.142 10.920 1.00 94.69 484 ASP A N 1
ATOM 3534 C CA . ASP A 1 484 ? -4.615 -17.898 11.724 1.00 94.69 484 ASP A CA 1
ATOM 3535 C C . ASP A 1 484 ? -4.656 -17.381 13.187 1.00 94.69 484 ASP A C 1
ATOM 3537 O O . ASP A 1 484 ? -3.789 -16.600 13.601 1.00 94.69 484 ASP A O 1
ATOM 3541 N N . PRO A 1 485 ? -5.625 -17.812 14.021 1.00 93.81 485 PRO A N 1
ATOM 3542 C CA . PRO A 1 485 ? -5.712 -17.384 15.423 1.00 93.81 485 PRO A CA 1
ATOM 3543 C C . PRO A 1 485 ? -4.516 -17.802 16.303 1.00 93.81 485 PRO A C 1
ATOM 3545 O O . PRO A 1 485 ? -4.415 -17.358 17.450 1.00 93.81 485 PRO A O 1
ATOM 3548 N N . ALA A 1 486 ? -3.629 -18.666 15.793 1.00 92.44 486 ALA A N 1
ATOM 3549 C CA . ALA A 1 486 ? -2.379 -19.093 16.418 1.00 92.44 486 ALA A CA 1
ATOM 3550 C C . ALA A 1 486 ? -1.141 -18.377 15.829 1.00 92.44 486 ALA A C 1
ATOM 3552 O O . ALA A 1 486 ? -0.017 -18.721 16.194 1.00 92.44 486 ALA A O 1
ATOM 3553 N N . GLY A 1 487 ? -1.339 -17.385 14.953 1.00 92.69 487 GLY A N 1
ATOM 3554 C CA . GLY A 1 487 ? -0.296 -16.535 14.380 1.00 92.69 487 GLY A CA 1
ATOM 3555 C C . GLY A 1 487 ? 0.460 -17.119 13.185 1.00 92.69 487 GLY A C 1
ATOM 3556 O O . GLY A 1 487 ? 1.527 -16.610 12.844 1.00 92.69 487 GLY A O 1
ATOM 3557 N N . ARG A 1 488 ? -0.055 -18.171 12.537 1.00 92.62 488 ARG A N 1
ATOM 3558 C CA . ARG A 1 488 ? 0.565 -18.790 11.348 1.00 92.62 488 ARG A CA 1
ATOM 3559 C C . ARG A 1 488 ? 0.039 -18.157 10.059 1.00 92.62 488 ARG A C 1
ATOM 3561 O O . ARG A 1 488 ? -1.168 -17.957 9.975 1.00 92.62 488 ARG A O 1
ATOM 3568 N N . PRO A 1 489 ? 0.868 -17.878 9.040 1.00 91.38 489 PRO A N 1
ATOM 3569 C CA . PRO A 1 489 ? 0.388 -17.282 7.795 1.00 91.38 489 PRO A CA 1
ATOM 3570 C C . PRO A 1 489 ? -0.594 -18.210 7.056 1.00 91.38 489 PRO A C 1
ATOM 3572 O O . PRO A 1 489 ? -0.342 -19.405 6.909 1.00 91.38 489 PRO A O 1
ATOM 3575 N N . LEU A 1 490 ? -1.701 -17.633 6.582 1.00 89.12 490 LEU A N 1
ATOM 3576 C CA . LEU A 1 490 ? -2.740 -18.272 5.764 1.00 89.12 490 LEU A CA 1
ATOM 3577 C C . LEU A 1 490 ? -2.695 -17.783 4.312 1.00 89.12 490 LEU A C 1
ATOM 3579 O O . LEU A 1 490 ? -2.740 -18.588 3.387 1.00 89.12 490 LEU A O 1
ATOM 3583 N N . ALA A 1 491 ? -2.592 -16.465 4.124 1.00 75.81 491 ALA A N 1
ATOM 3584 C CA . ALA A 1 491 ? -2.413 -15.815 2.830 1.00 75.81 491 ALA A CA 1
ATOM 3585 C C . ALA A 1 491 ? -1.328 -14.741 2.975 1.00 75.81 491 ALA A C 1
ATOM 3587 O O . ALA A 1 491 ? -1.455 -13.819 3.785 1.00 75.81 491 ALA A O 1
ATOM 3588 N N . ASN A 1 492 ? -0.237 -14.903 2.231 1.00 78.50 492 ASN A N 1
ATOM 3589 C CA . ASN A 1 492 ? 0.932 -14.033 2.269 1.00 78.50 492 ASN A CA 1
ATOM 3590 C C . ASN A 1 492 ? 1.571 -14.006 0.866 1.00 78.50 492 ASN A C 1
ATOM 3592 O O . ASN A 1 492 ? 2.247 -14.978 0.521 1.00 78.50 492 ASN A O 1
ATOM 3596 N N . PRO A 1 493 ? 1.355 -12.949 0.065 1.00 85.00 493 PRO A N 1
ATOM 3597 C CA . PRO A 1 493 ? 0.470 -11.808 0.324 1.00 85.00 493 PRO A CA 1
ATOM 3598 C C . PRO A 1 493 ? -1.028 -12.178 0.277 1.00 85.00 493 PRO A C 1
ATOM 3600 O O . PRO A 1 493 ? -1.443 -13.150 -0.351 1.00 85.00 493 PRO A O 1
ATOM 3603 N N . PHE A 1 494 ? -1.855 -11.383 0.957 1.00 92.06 494 PHE A N 1
ATOM 3604 C CA . PHE A 1 494 ? -3.314 -11.351 0.796 1.00 92.06 494 PHE A CA 1
ATOM 3605 C C . PHE A 1 494 ? -3.751 -10.337 -0.266 1.00 92.06 494 PHE A C 1
ATOM 3607 O O . PHE A 1 494 ? -4.764 -10.552 -0.921 1.00 92.06 494 PHE A O 1
ATOM 3614 N N . ALA A 1 495 ? -2.994 -9.253 -0.429 1.00 91.25 495 ALA A N 1
ATOM 3615 C CA . ALA A 1 495 ? -3.130 -8.274 -1.502 1.00 91.25 495 ALA A CA 1
ATOM 3616 C C . ALA A 1 495 ? -1.754 -7.641 -1.765 1.00 91.25 495 ALA A C 1
ATOM 3618 O O . ALA A 1 495 ? -1.017 -7.464 -0.788 1.00 91.25 495 ALA A O 1
ATOM 3619 N N . VAL A 1 496 ? -1.429 -7.313 -3.021 1.00 82.44 496 VAL A N 1
ATOM 3620 C CA . VAL A 1 496 ? -0.123 -6.730 -3.433 1.00 82.44 496 VAL A CA 1
ATOM 3621 C C . VAL A 1 496 ? -0.200 -5.325 -4.030 1.00 82.44 496 VAL A C 1
ATOM 3623 O O . VAL A 1 496 ? 0.828 -4.715 -4.284 1.00 82.44 496 VAL A O 1
ATOM 3626 N N . SER A 1 497 ? -1.406 -4.819 -4.299 1.00 81.25 497 SER A N 1
ATOM 3627 C CA . SER A 1 497 ? -1.608 -3.492 -4.906 1.00 81.25 497 SER A CA 1
ATOM 3628 C C . SER A 1 497 ? -1.815 -2.279 -3.969 1.00 81.25 497 SER A C 1
ATOM 3630 O O . SER A 1 497 ? -2.001 -1.183 -4.496 1.00 81.25 497 SER A O 1
ATOM 3632 N N . PRO A 1 498 ? -1.852 -2.383 -2.622 1.00 84.06 498 PRO A N 1
ATOM 3633 C CA . PRO A 1 498 ? -1.683 -1.216 -1.745 1.00 84.06 498 PRO A CA 1
ATOM 3634 C C . PRO A 1 498 ? -0.260 -0.645 -1.802 1.00 84.06 498 PRO A C 1
ATOM 3636 O O . PRO A 1 498 ? 0.686 -1.414 -1.754 1.00 84.06 498 PRO A O 1
ATOM 3639 N N . ASP A 1 499 ? -0.072 0.675 -1.757 1.00 80.88 499 ASP A N 1
ATOM 3640 C CA . ASP A 1 499 ? 1.290 1.238 -1.815 1.00 80.88 499 ASP A CA 1
ATOM 3641 C C . ASP A 1 499 ? 1.900 1.353 -0.401 1.00 80.88 499 ASP A C 1
ATOM 3643 O O . ASP A 1 499 ? 2.935 0.765 -0.095 1.00 80.88 499 ASP A O 1
ATOM 3647 N N . ASN A 1 500 ? 1.215 2.038 0.525 1.00 86.88 500 ASN A N 1
ATOM 3648 C CA . ASN A 1 500 ? 1.629 2.170 1.926 1.00 86.88 500 ASN A CA 1
ATOM 3649 C C . ASN A 1 500 ? 0.463 1.897 2.905 1.00 86.88 500 ASN A C 1
ATOM 3651 O O . ASN A 1 500 ? 0.015 2.803 3.622 1.00 86.88 500 ASN A O 1
ATOM 3655 N N . PRO A 1 501 ? -0.070 0.657 2.954 1.00 91.19 501 PRO A N 1
ATOM 3656 C CA . PRO A 1 501 ? -1.199 0.305 3.814 1.00 91.19 501 PRO A CA 1
ATOM 3657 C C . PRO A 1 501 ? -0.837 0.459 5.299 1.00 91.19 501 PRO A C 1
ATOM 3659 O O . PRO A 1 501 ? 0.095 -0.181 5.777 1.00 91.19 501 PRO A O 1
ATOM 3662 N N . GLN A 1 502 ? -1.579 1.271 6.061 1.00 91.44 502 GLN A N 1
ATOM 3663 C CA . GLN A 1 502 ? -1.255 1.540 7.470 1.00 91.44 502 GLN A CA 1
ATOM 3664 C C . GLN A 1 502 ? -2.225 0.896 8.467 1.00 91.44 502 GLN A C 1
ATOM 3666 O O . GLN A 1 502 ? -1.785 0.235 9.408 1.00 91.44 502 GLN A O 1
ATOM 3671 N N . ALA A 1 503 ? -3.532 1.088 8.291 1.00 95.06 503 ALA A N 1
ATOM 3672 C CA . ALA A 1 503 ? -4.554 0.610 9.221 1.00 95.06 503 ALA A CA 1
ATOM 3673 C C . ALA A 1 503 ? -5.669 -0.141 8.498 1.00 95.06 503 ALA A C 1
ATOM 3675 O O . ALA A 1 503 ? -5.860 0.046 7.302 1.00 95.06 503 ALA A O 1
ATOM 3676 N N . LEU A 1 504 ? -6.412 -0.976 9.230 1.00 96.00 504 LEU A N 1
ATOM 3677 C CA . LEU A 1 504 ? -7.445 -1.854 8.681 1.00 96.00 504 LEU A CA 1
ATOM 3678 C C . LEU A 1 504 ? -8.758 -1.741 9.461 1.00 96.00 504 LEU A C 1
ATOM 3680 O O . LEU A 1 504 ? -8.751 -1.731 10.691 1.00 96.00 504 LEU A O 1
ATOM 3684 N N . ALA A 1 505 ? -9.885 -1.729 8.747 1.00 95.88 505 ALA A N 1
ATOM 3685 C CA . ALA A 1 505 ? -11.216 -1.876 9.334 1.00 95.88 505 ALA A CA 1
ATOM 3686 C C . ALA A 1 505 ? -12.133 -2.714 8.438 1.00 95.88 505 ALA A C 1
ATOM 3688 O O . ALA A 1 505 ? -12.120 -2.591 7.213 1.00 95.88 505 ALA A O 1
ATOM 3689 N N . PHE A 1 506 ? -12.973 -3.539 9.062 1.00 96.06 506 PHE A N 1
ATOM 3690 C CA . PHE A 1 506 ? -14.027 -4.264 8.360 1.00 96.06 506 PHE A CA 1
ATOM 3691 C C . PHE A 1 506 ? -15.261 -3.390 8.137 1.00 96.06 506 PHE A C 1
ATOM 3693 O O . PHE A 1 506 ? -15.627 -2.565 8.977 1.00 96.06 506 PHE A O 1
ATOM 3700 N N . GLY A 1 507 ? -15.923 -3.610 7.004 1.00 93.88 507 GLY A N 1
ATOM 3701 C CA . GLY A 1 507 ? -17.162 -2.943 6.637 1.00 93.88 507 GLY A CA 1
ATOM 3702 C C . GLY A 1 507 ? -18.350 -3.331 7.509 1.00 93.88 507 GLY A C 1
ATOM 3703 O O . GLY A 1 507 ? -18.367 -4.384 8.151 1.00 93.88 507 GLY A O 1
ATOM 3704 N N . ARG A 1 508 ? -19.390 -2.496 7.452 1.00 89.88 508 ARG A N 1
ATOM 3705 C CA . ARG A 1 508 ? -20.716 -2.770 8.014 1.00 89.88 508 ARG A CA 1
ATOM 3706 C C . ARG A 1 508 ? -21.794 -2.643 6.942 1.00 89.88 508 ARG A C 1
ATOM 3708 O O . ARG A 1 508 ? -21.610 -1.914 5.965 1.00 89.88 508 ARG A O 1
ATOM 3715 N N . ASP A 1 509 ? -22.899 -3.356 7.126 1.00 82.75 509 ASP A N 1
ATOM 3716 C CA . ASP A 1 509 ? -24.139 -3.128 6.381 1.00 82.75 509 ASP A CA 1
ATOM 3717 C C . ASP A 1 509 ? -25.015 -2.049 7.049 1.00 82.75 509 ASP A C 1
ATOM 3719 O O . ASP A 1 509 ? -24.650 -1.481 8.078 1.00 82.75 509 ASP A O 1
ATOM 3723 N N . ALA A 1 510 ? -26.184 -1.768 6.465 1.00 73.56 510 ALA A N 1
ATOM 3724 C CA . ALA A 1 510 ? -27.119 -0.744 6.941 1.00 73.56 510 ALA A CA 1
ATOM 3725 C C . ALA A 1 510 ? -27.822 -1.072 8.280 1.00 73.56 510 ALA A C 1
ATOM 3727 O O . ALA A 1 510 ? -28.553 -0.231 8.801 1.00 73.56 510 ALA A O 1
ATOM 3728 N N . THR A 1 511 ? -27.625 -2.269 8.844 1.00 70.25 511 THR A N 1
ATOM 3729 C CA . THR A 1 511 ? -28.033 -2.614 10.220 1.00 70.25 511 THR A CA 1
ATOM 3730 C C . THR A 1 511 ? -26.922 -2.330 11.238 1.00 70.25 511 THR A C 1
ATOM 3732 O O . THR A 1 511 ? -27.140 -2.422 12.444 1.00 70.25 511 THR A O 1
ATOM 3735 N N . GLY A 1 512 ? -25.718 -1.984 10.769 1.00 73.88 512 GLY A N 1
ATOM 3736 C CA . GLY A 1 512 ? -24.512 -1.863 11.583 1.00 73.88 512 GLY A CA 1
ATOM 3737 C C . GLY A 1 512 ? -23.804 -3.191 11.866 1.00 73.88 512 GLY A C 1
ATOM 3738 O O . GLY A 1 512 ? -22.746 -3.173 12.504 1.00 73.88 512 GLY A O 1
ATOM 3739 N N . ALA A 1 513 ? -24.329 -4.321 11.381 1.00 81.31 513 ALA A N 1
ATOM 3740 C CA . ALA A 1 513 ? -23.651 -5.610 11.441 1.00 81.31 513 ALA A CA 1
ATOM 3741 C C . ALA A 1 513 ? -22.405 -5.608 10.544 1.00 81.31 513 ALA A C 1
ATOM 3743 O O . ALA A 1 513 ? -22.401 -5.033 9.455 1.00 81.31 513 ALA A O 1
ATOM 3744 N N . THR A 1 514 ? -21.329 -6.246 11.001 1.00 89.31 514 THR A N 1
ATOM 3745 C CA . THR A 1 514 ? -20.080 -6.356 10.241 1.00 89.31 514 THR A CA 1
ATOM 3746 C C . THR A 1 514 ? -20.191 -7.359 9.096 1.00 89.31 514 THR A C 1
ATOM 3748 O O . THR A 1 514 ? -20.835 -8.404 9.212 1.00 89.31 514 THR A O 1
ATOM 3751 N N . VAL A 1 515 ? -19.525 -7.058 7.980 1.00 93.31 515 VAL A N 1
ATOM 3752 C CA . VAL A 1 515 ? -19.576 -7.848 6.738 1.00 93.31 515 VAL A CA 1
ATOM 3753 C C . VAL A 1 515 ? -18.183 -8.243 6.242 1.00 93.31 515 VAL A C 1
ATOM 3755 O O . VAL A 1 515 ? -17.165 -7.762 6.741 1.00 93.31 515 VAL A O 1
ATOM 3758 N N . ALA A 1 516 ? -18.138 -9.146 5.260 1.00 96.06 516 ALA A N 1
ATOM 3759 C CA . ALA A 1 516 ? -16.931 -9.563 4.544 1.00 96.06 516 ALA A CA 1
ATOM 3760 C C . ALA A 1 516 ? -16.492 -8.490 3.525 1.00 96.06 516 ALA A C 1
ATOM 3762 O O . ALA A 1 516 ? -16.539 -8.682 2.316 1.00 96.06 516 ALA A O 1
ATOM 3763 N N . ARG A 1 517 ? -16.138 -7.309 4.034 1.00 96.00 517 ARG A N 1
ATOM 3764 C CA . ARG A 1 517 ? -15.547 -6.191 3.286 1.00 96.00 517 ARG A CA 1
ATOM 3765 C C . ARG A 1 517 ? -14.414 -5.645 4.139 1.00 96.00 517 ARG A C 1
ATOM 3767 O O . ARG A 1 517 ? -14.625 -5.465 5.338 1.00 96.00 517 ARG A O 1
ATOM 3774 N N . LEU A 1 518 ? -13.250 -5.385 3.561 1.00 97.56 518 LEU A N 1
ATOM 3775 C CA . LEU A 1 518 ? -12.074 -4.914 4.293 1.00 97.56 518 LEU A CA 1
ATOM 3776 C C . LEU A 1 518 ? -11.555 -3.633 3.642 1.00 97.56 518 LEU A C 1
ATOM 3778 O O . LEU A 1 518 ? -11.440 -3.565 2.420 1.00 97.56 518 LEU A O 1
ATOM 3782 N N . PHE A 1 519 ? -11.237 -2.633 4.459 1.00 97.50 519 PHE A N 1
ATOM 3783 C CA . PHE A 1 519 ? -10.723 -1.339 4.021 1.00 97.50 519 PHE A CA 1
ATOM 3784 C C . PHE A 1 519 ? -9.366 -1.060 4.660 1.00 97.50 519 PHE A C 1
ATOM 3786 O O . PHE A 1 519 ? -9.167 -1.412 5.826 1.00 97.50 519 PHE A O 1
ATOM 3793 N N . ALA A 1 520 ? -8.485 -0.372 3.931 1.00 97.06 520 ALA A N 1
ATOM 3794 C CA . ALA A 1 520 ? -7.242 0.177 4.466 1.00 97.06 520 ALA A CA 1
ATOM 3795 C C . ALA A 1 520 ? -7.113 1.688 4.249 1.00 97.06 520 ALA A C 1
ATOM 3797 O O . ALA A 1 520 ? -7.616 2.239 3.266 1.00 97.06 520 ALA A O 1
ATOM 3798 N N . THR A 1 521 ? -6.379 2.342 5.150 1.00 96.44 521 THR A N 1
ATOM 3799 C CA . THR A 1 521 ? -5.713 3.620 4.864 1.00 96.44 521 THR A CA 1
ATOM 3800 C C . THR A 1 521 ? -4.409 3.357 4.133 1.00 96.44 521 THR A C 1
ATOM 3802 O O . THR A 1 521 ? -3.653 2.469 4.517 1.00 96.44 521 THR A O 1
ATOM 3805 N N . ASP A 1 522 ? -4.149 4.143 3.096 1.00 91.81 522 ASP A N 1
ATOM 3806 C CA . ASP A 1 522 ? -2.935 4.088 2.291 1.00 91.81 522 ASP A CA 1
ATOM 3807 C C . ASP A 1 522 ? -2.208 5.428 2.478 1.00 91.81 522 ASP A C 1
ATOM 3809 O O . ASP A 1 522 ? -2.633 6.474 1.968 1.00 91.81 522 ASP A O 1
ATOM 3813 N N . ARG A 1 523 ? -1.228 5.425 3.390 1.00 89.62 523 ARG A N 1
ATOM 3814 C CA . ARG A 1 523 ? -0.849 6.613 4.172 1.00 89.62 523 ARG A CA 1
ATOM 3815 C C . ARG A 1 523 ? -0.129 7.666 3.342 1.00 89.62 523 ARG A C 1
ATOM 3817 O O . ARG A 1 523 ? -0.473 8.840 3.437 1.00 89.62 523 ARG A O 1
ATOM 3824 N N . LEU A 1 524 ? 0.894 7.263 2.593 1.00 84.44 524 LEU A N 1
ATOM 3825 C CA . LEU A 1 524 ? 1.740 8.196 1.841 1.00 84.44 524 LEU A CA 1
ATOM 3826 C C . LEU A 1 524 ? 1.062 8.663 0.545 1.00 84.44 524 LEU A C 1
ATOM 3828 O O . LEU A 1 524 ? 1.238 9.809 0.149 1.00 84.44 524 LEU A O 1
ATOM 3832 N N . VAL A 1 525 ? 0.204 7.822 -0.042 1.00 84.38 525 VAL A N 1
ATOM 3833 C CA . VAL A 1 525 ? -0.593 8.142 -1.241 1.00 84.38 525 VAL A CA 1
ATOM 3834 C C . VAL A 1 525 ? -1.824 9.004 -0.919 1.00 84.38 525 VAL A C 1
ATOM 3836 O O . VAL A 1 525 ? -2.439 9.589 -1.809 1.00 84.38 525 VAL A O 1
ATOM 3839 N N . GLY A 1 526 ? -2.211 9.116 0.356 1.00 90.56 526 GLY A N 1
ATOM 3840 C CA . GLY A 1 526 ? -3.322 9.979 0.761 1.00 90.56 526 GLY A CA 1
ATOM 3841 C C . GLY A 1 526 ? -4.700 9.439 0.363 1.00 90.56 526 GLY A C 1
ATOM 3842 O O . GLY A 1 526 ? -5.611 10.220 0.068 1.00 90.56 526 GLY A O 1
ATOM 3843 N N . ARG A 1 527 ? -4.875 8.108 0.337 1.00 92.88 527 ARG A N 1
ATOM 3844 C CA . ARG A 1 527 ? -6.117 7.450 -0.111 1.00 92.88 527 ARG A CA 1
ATOM 3845 C C . ARG A 1 527 ? -6.658 6.411 0.881 1.00 92.88 527 ARG A C 1
ATOM 3847 O O . ARG A 1 527 ? -6.009 6.021 1.850 1.00 92.88 527 ARG A O 1
ATOM 3854 N N . VAL A 1 528 ? -7.890 5.975 0.631 1.00 96.06 528 VAL A N 1
ATOM 3855 C CA . VAL A 1 528 ? -8.539 4.814 1.258 1.00 96.06 528 VAL A CA 1
ATOM 3856 C C . VAL A 1 528 ? -8.874 3.815 0.172 1.00 96.06 528 VAL A C 1
ATOM 3858 O O . VAL A 1 528 ? -9.425 4.188 -0.867 1.00 96.06 528 VAL A O 1
ATOM 3861 N N . ILE A 1 529 ? -8.598 2.547 0.445 1.00 94.62 529 ILE A N 1
ATOM 3862 C CA . ILE A 1 529 ? -8.821 1.434 -0.475 1.00 94.62 529 ILE A CA 1
ATOM 3863 C C . ILE A 1 529 ? -9.735 0.385 0.167 1.00 94.62 529 ILE A C 1
ATOM 3865 O O . ILE A 1 529 ? -9.745 0.214 1.385 1.00 94.62 529 ILE A O 1
ATOM 3869 N N . GLU A 1 530 ? -10.515 -0.308 -0.654 1.00 95.81 530 GLU A N 1
ATOM 3870 C CA . GLU A 1 530 ? -11.244 -1.528 -0.303 1.00 95.81 530 GLU A CA 1
ATOM 3871 C C . GLU A 1 530 ? -10.604 -2.717 -1.028 1.00 95.81 530 GLU A C 1
ATOM 3873 O O . GLU A 1 530 ? -10.329 -2.628 -2.224 1.00 95.81 530 GLU A O 1
ATOM 3878 N N . PHE A 1 531 ? -10.386 -3.821 -0.316 1.00 95.94 531 PHE A N 1
ATOM 3879 C CA . PHE A 1 531 ? -9.931 -5.089 -0.895 1.00 95.94 531 PHE A CA 1
ATOM 3880 C C . PHE A 1 531 ? -11.094 -5.843 -1.534 1.00 95.94 531 PHE A C 1
ATOM 3882 O O . PHE A 1 531 ? -12.226 -5.732 -1.060 1.00 95.94 531 PHE A O 1
ATOM 3889 N N . ASN A 1 532 ? -10.810 -6.654 -2.555 1.00 94.75 532 ASN A N 1
ATOM 3890 C CA . ASN A 1 532 ? -11.782 -7.509 -3.231 1.00 94.75 532 ASN A CA 1
ATOM 3891 C C . ASN A 1 532 ? -12.636 -8.307 -2.216 1.00 94.75 532 ASN A C 1
ATOM 3893 O O . ASN A 1 532 ? -12.130 -9.240 -1.582 1.00 94.75 532 ASN A O 1
ATOM 3897 N N . PRO A 1 533 ? -13.941 -7.994 -2.062 1.00 94.06 533 PRO A N 1
ATOM 3898 C CA . PRO A 1 533 ? -14.784 -8.641 -1.058 1.00 94.06 533 PRO A CA 1
ATOM 3899 C C . PRO A 1 533 ? -14.952 -10.151 -1.270 1.00 94.06 533 PRO A C 1
ATOM 3901 O O . PRO A 1 533 ? -15.287 -10.860 -0.326 1.00 94.06 533 PRO A O 1
ATOM 3904 N N . ALA A 1 534 ? -14.709 -10.663 -2.484 1.00 92.50 534 ALA A N 1
ATOM 3905 C CA . ALA A 1 534 ? -14.842 -12.086 -2.789 1.00 92.50 534 ALA A CA 1
ATOM 3906 C C . ALA A 1 534 ? -13.763 -12.961 -2.122 1.00 92.50 534 ALA A C 1
ATOM 3908 O O . ALA A 1 534 ? -14.021 -14.137 -1.868 1.00 92.50 534 ALA A O 1
ATOM 3909 N N . GLY A 1 535 ? -12.580 -12.408 -1.819 1.00 91.75 535 GLY A N 1
ATOM 3910 C CA . GLY A 1 535 ? -11.515 -13.117 -1.098 1.00 91.75 535 GLY A CA 1
ATOM 3911 C C . GLY A 1 535 ? -11.456 -12.833 0.404 1.00 91.75 535 GLY A C 1
ATOM 3912 O O . GLY A 1 535 ? -10.682 -13.474 1.116 1.00 91.75 535 GLY A O 1
ATOM 3913 N N . VAL A 1 536 ? -12.282 -11.916 0.920 1.00 95.31 536 VAL A N 1
ATOM 3914 C CA . VAL A 1 536 ? -12.437 -11.685 2.364 1.00 95.31 536 VAL A CA 1
ATOM 3915 C C . VAL A 1 536 ? -13.257 -12.842 2.950 1.00 95.31 536 VAL A C 1
ATOM 3917 O O . VAL A 1 536 ? -14.483 -12.799 2.994 1.00 95.31 536 VAL A O 1
ATOM 3920 N N . ALA A 1 537 ? -12.580 -13.912 3.377 1.00 92.12 537 ALA A N 1
ATOM 3921 C CA . ALA A 1 537 ? -13.215 -15.193 3.711 1.00 92.12 537 ALA A CA 1
ATOM 3922 C C . ALA A 1 537 ? -14.314 -15.108 4.791 1.00 92.12 537 ALA A C 1
ATOM 3924 O O . ALA A 1 537 ? -15.265 -15.897 4.783 1.00 92.12 537 ALA A O 1
ATOM 3925 N N . HIS A 1 538 ? -14.198 -14.162 5.728 1.00 94.69 538 HIS A N 1
ATOM 3926 C CA . HIS A 1 538 ? -15.116 -13.992 6.852 1.00 94.69 538 HIS A CA 1
ATOM 3927 C C . HIS A 1 538 ? -15.389 -12.511 7.151 1.00 94.69 538 HIS A C 1
ATOM 3929 O O . HIS A 1 538 ? -14.577 -11.631 6.877 1.00 94.69 538 HIS A O 1
ATOM 3935 N N . ARG A 1 539 ? -16.544 -12.227 7.768 1.00 94.69 539 ARG A N 1
ATOM 3936 C CA . ARG A 1 539 ? -16.877 -10.881 8.261 1.00 94.69 539 ARG A CA 1
ATOM 3937 C C . ARG A 1 539 ? -16.004 -10.470 9.451 1.00 94.69 539 ARG A C 1
ATOM 3939 O O . ARG A 1 539 ? -15.604 -11.322 10.242 1.00 94.69 539 ARG A O 1
ATOM 3946 N N . GLY A 1 540 ? -15.811 -9.165 9.631 1.00 92.12 540 GLY A N 1
ATOM 3947 C CA . GLY A 1 540 ? -15.144 -8.608 10.812 1.00 92.12 540 GLY A CA 1
ATOM 3948 C C . GLY A 1 540 ? -15.860 -8.899 12.132 1.00 92.12 540 GLY A C 1
ATOM 3949 O O . GLY A 1 540 ? -17.064 -9.173 12.152 1.00 92.12 540 GLY A O 1
ATOM 3950 N N . LEU A 1 541 ? -15.144 -8.779 13.250 1.00 86.62 541 LEU A N 1
ATOM 3951 C CA . LEU A 1 541 ? -15.747 -8.829 14.586 1.00 86.62 541 LEU A CA 1
ATOM 3952 C C . LEU A 1 541 ? -16.703 -7.655 14.851 1.00 86.62 541 LEU A C 1
ATOM 3954 O O . LEU A 1 541 ? -16.402 -6.504 14.537 1.00 86.62 541 LEU A O 1
ATOM 3958 N N . ALA A 1 542 ? -17.825 -7.940 15.517 1.00 75.88 542 ALA A N 1
ATOM 3959 C CA . ALA A 1 542 ? -18.758 -6.931 16.017 1.00 75.88 542 ALA A CA 1
ATOM 3960 C C . ALA A 1 542 ? -18.195 -6.248 17.281 1.00 75.88 542 ALA A C 1
ATOM 3962 O O . ALA A 1 542 ? -18.558 -6.584 18.406 1.00 75.88 542 ALA A O 1
ATOM 3963 N N . LEU A 1 543 ? -17.260 -5.318 17.076 1.00 69.06 543 LEU A N 1
ATOM 3964 C CA . LEU A 1 543 ? -16.616 -4.509 18.117 1.00 69.06 543 LEU A CA 1
ATOM 3965 C C . LEU A 1 543 ? -17.214 -3.093 18.165 1.00 69.06 543 LEU A C 1
ATOM 3967 O O . LEU A 1 543 ? -17.676 -2.573 17.142 1.00 69.06 543 LEU A O 1
ATOM 3971 N N . GLY A 1 544 ? -17.156 -2.446 19.331 1.00 64.50 544 GLY A N 1
ATOM 3972 C CA . GLY A 1 544 ? -17.716 -1.107 19.537 1.00 64.50 544 GLY A CA 1
ATOM 3973 C C . GLY A 1 544 ? -19.225 -1.047 19.273 1.00 64.50 544 GLY A C 1
ATOM 3974 O O . GLY A 1 544 ? -19.959 -1.963 19.634 1.00 64.50 544 GLY A O 1
ATOM 3975 N N . TYR A 1 545 ? -19.686 0.037 18.642 1.00 59.16 545 TYR A N 1
ATOM 3976 C CA . TYR A 1 545 ? -21.105 0.295 18.373 1.00 59.16 545 TYR A CA 1
ATOM 3977 C C . TYR A 1 545 ? -21.858 -0.895 17.749 1.00 59.16 545 TYR A C 1
ATOM 3979 O O . TYR A 1 545 ? -21.597 -1.302 16.611 1.00 59.16 545 TYR A O 1
ATOM 3987 N N . VAL A 1 546 ? -22.869 -1.371 18.473 1.00 54.28 546 VAL A N 1
ATOM 3988 C CA . VAL A 1 546 ? -24.029 -2.093 17.944 1.00 54.28 546 VAL A CA 1
ATOM 3989 C C . VAL A 1 546 ? -25.230 -1.229 18.301 1.00 54.28 546 VAL A C 1
ATOM 3991 O O . VAL A 1 546 ? -25.431 -0.938 19.475 1.00 54.28 546 VAL A O 1
ATOM 3994 N N . ALA A 1 547 ? -25.992 -0.778 17.302 1.00 51.59 547 ALA A N 1
ATOM 3995 C CA . ALA A 1 547 ? -27.139 0.101 17.518 1.00 51.59 547 ALA A CA 1
ATOM 3996 C C . ALA A 1 547 ? -28.218 -0.626 18.346 1.00 51.59 547 ALA A C 1
ATOM 3998 O O . ALA A 1 547 ? -28.801 -1.585 17.834 1.00 51.59 547 ALA A O 1
ATOM 3999 N N . PRO A 1 548 ? -28.516 -0.206 19.590 1.00 57.22 548 PRO A N 1
ATOM 4000 C CA . PRO A 1 548 ? -29.519 -0.887 20.397 1.00 57.22 548 PRO A CA 1
ATOM 4001 C C . PRO A 1 548 ? -30.920 -0.531 19.897 1.00 57.22 548 PRO A C 1
ATOM 4003 O O . PRO A 1 548 ? -31.233 0.644 19.691 1.00 57.22 548 PRO A O 1
ATOM 4006 N N . SER A 1 549 ? -31.785 -1.525 19.702 1.00 64.75 549 SER A N 1
ATOM 4007 C CA . SER A 1 549 ? -33.092 -1.330 19.053 1.00 64.75 549 SER A CA 1
ATOM 4008 C C . SER A 1 549 ? -34.211 -0.948 20.032 1.00 64.75 549 SER A C 1
ATOM 4010 O O . SER A 1 549 ? -35.333 -1.441 19.922 1.00 64.75 549 SER A O 1
ATOM 4012 N N . PHE A 1 550 ? -33.916 -0.079 21.004 1.00 77.88 550 PHE A N 1
ATOM 4013 C CA . PHE A 1 550 ? -34.841 0.315 22.071 1.00 77.88 550 PHE A CA 1
ATOM 4014 C C . PHE A 1 550 ? -34.874 1.828 22.323 1.00 77.88 550 PHE A C 1
ATOM 4016 O O . PHE A 1 550 ? -33.898 2.542 22.106 1.00 77.88 550 PHE A O 1
ATOM 4023 N N . THR A 1 551 ? -36.010 2.326 22.818 1.00 82.62 551 THR A N 1
ATOM 4024 C CA . THR A 1 551 ? -36.175 3.738 23.208 1.00 82.62 551 THR A CA 1
ATOM 4025 C C . THR A 1 551 ? -35.859 3.968 24.689 1.00 82.62 551 THR A C 1
ATOM 4027 O O . THR A 1 551 ? -35.806 3.022 25.480 1.00 82.62 551 THR A O 1
ATOM 4030 N N . LEU A 1 552 ? -35.723 5.231 25.107 1.00 84.44 552 LEU A N 1
ATOM 4031 C CA . LEU A 1 552 ? -35.546 5.564 26.523 1.00 84.44 552 LEU A CA 1
ATOM 4032 C C . LEU A 1 552 ? -36.733 5.086 27.381 1.00 84.44 552 LEU A C 1
ATOM 4034 O O . LEU A 1 552 ? -36.525 4.579 28.483 1.00 84.44 552 LEU A O 1
ATOM 4038 N N . GLU A 1 553 ? -37.964 5.165 26.862 1.00 87.69 553 GLU A N 1
ATOM 4039 C CA . GLU A 1 553 ? -39.153 4.598 27.509 1.00 87.69 553 GLU A CA 1
ATOM 4040 C C . GLU A 1 553 ? -39.084 3.069 27.584 1.00 87.69 553 GLU A C 1
ATOM 4042 O O . GLU A 1 553 ? -39.480 2.494 28.593 1.00 87.69 553 GLU A O 1
ATOM 4047 N N . THR A 1 554 ? -38.546 2.403 26.558 1.00 89.44 554 THR A N 1
ATOM 4048 C CA . THR A 1 554 ? -38.382 0.937 26.542 1.00 89.44 554 THR A CA 1
ATOM 4049 C C . THR A 1 554 ? -37.426 0.476 27.645 1.00 89.44 554 THR A C 1
ATOM 4051 O O . THR A 1 554 ? -37.732 -0.467 28.382 1.00 89.44 554 THR A O 1
ATOM 4054 N N . ALA A 1 555 ? -36.298 1.176 27.811 1.00 88.06 555 ALA A N 1
ATOM 4055 C CA . ALA A 1 555 ? -35.343 0.925 28.887 1.00 88.06 555 ALA A CA 1
ATOM 4056 C C . ALA A 1 555 ? -35.948 1.224 30.272 1.00 88.06 555 ALA A C 1
ATOM 4058 O O . ALA A 1 555 ? -35.867 0.386 31.175 1.00 88.06 555 ALA A O 1
ATOM 4059 N N . ALA A 1 556 ? -36.612 2.374 30.434 1.00 91.00 556 ALA A N 1
ATOM 4060 C CA . ALA A 1 556 ? -37.255 2.770 31.688 1.00 91.00 556 ALA A CA 1
ATOM 4061 C C . ALA A 1 556 ? -38.381 1.806 32.105 1.00 91.00 556 ALA A C 1
ATOM 4063 O O . ALA A 1 556 ? -38.469 1.415 33.267 1.00 91.00 556 ALA A O 1
ATOM 4064 N N . ALA A 1 557 ? -39.224 1.378 31.162 1.00 89.75 557 ALA A N 1
ATOM 4065 C CA . ALA A 1 557 ? -40.294 0.418 31.418 1.00 89.75 557 ALA A CA 1
ATOM 4066 C C . ALA A 1 557 ? -39.739 -0.966 31.779 1.00 89.75 557 ALA A C 1
ATOM 4068 O O . ALA A 1 557 ? -40.250 -1.611 32.694 1.00 89.75 557 ALA A O 1
ATOM 4069 N N . SER A 1 558 ? -38.670 -1.409 31.109 1.00 91.62 558 SER A N 1
ATOM 4070 C CA . SER A 1 558 ? -38.047 -2.707 31.398 1.00 91.62 558 SER A CA 1
ATOM 4071 C C . SER A 1 558 ? -37.372 -2.733 32.774 1.00 91.62 558 SER A C 1
ATOM 4073 O O . SER A 1 558 ? -37.449 -3.740 33.472 1.00 91.62 558 SER A O 1
ATOM 4075 N N . LEU A 1 559 ? -36.815 -1.602 33.230 1.00 92.50 559 LEU A N 1
ATOM 4076 C CA . LEU A 1 559 ? -36.303 -1.446 34.600 1.00 92.50 559 LEU A CA 1
ATOM 4077 C C . LEU A 1 559 ? -37.413 -1.592 35.657 1.00 92.50 559 LEU A C 1
ATOM 4079 O O . LEU A 1 559 ? -37.175 -2.076 36.761 1.00 92.50 559 LEU A O 1
ATOM 4083 N N . LEU A 1 560 ? -38.639 -1.197 35.307 1.00 92.25 560 LEU A N 1
ATOM 4084 C CA . LEU A 1 560 ? -39.840 -1.348 36.132 1.00 92.25 560 LEU A CA 1
ATOM 4085 C C . LEU A 1 560 ? -40.525 -2.721 35.958 1.00 92.25 560 LEU A C 1
ATOM 4087 O O . LEU A 1 560 ? -41.634 -2.920 36.454 1.00 92.25 560 LEU A O 1
ATOM 4091 N N . GLY A 1 561 ? -39.875 -3.676 35.282 1.00 86.44 561 GLY A N 1
ATOM 4092 C CA . GLY A 1 561 ? -40.347 -5.055 35.123 1.00 86.44 561 GLY A CA 1
ATOM 4093 C C . GLY A 1 561 ? -41.228 -5.319 33.897 1.00 86.44 561 GLY A C 1
ATOM 4094 O O . GLY A 1 561 ? -41.815 -6.398 33.802 1.00 86.44 561 GLY A O 1
ATOM 4095 N N . ALA A 1 562 ? -41.340 -4.377 32.954 1.00 86.56 562 ALA A N 1
ATOM 4096 C CA . ALA A 1 562 ? -41.960 -4.653 31.658 1.00 86.56 562 ALA A CA 1
ATOM 4097 C C . ALA A 1 562 ? -41.051 -5.524 30.768 1.00 86.56 562 ALA A C 1
ATOM 4099 O O . ALA A 1 562 ? -39.833 -5.560 30.930 1.00 86.56 562 ALA A O 1
ATOM 4100 N N . THR A 1 563 ? -41.636 -6.201 29.780 1.00 75.50 563 THR A N 1
ATOM 4101 C CA . THR A 1 563 ? -40.873 -6.874 28.717 1.00 75.50 563 THR A CA 1
ATOM 4102 C C . THR A 1 563 ? -40.746 -5.927 27.524 1.00 75.50 563 THR A C 1
ATOM 4104 O O . THR A 1 563 ? -41.752 -5.541 26.934 1.00 75.50 563 THR A O 1
ATOM 4107 N N . GLY A 1 564 ? -39.521 -5.513 27.192 1.00 78.25 564 GLY A N 1
ATOM 4108 C CA . GLY A 1 564 ? -39.266 -4.546 26.116 1.00 78.25 564 GLY A CA 1
ATOM 4109 C C . GLY A 1 564 ? -37.840 -4.593 25.570 1.00 78.25 564 GLY A C 1
ATOM 4110 O O . GLY A 1 564 ? -37.657 -4.648 24.359 1.00 78.25 564 GLY A O 1
ATOM 4111 N N . LEU A 1 565 ? -36.835 -4.635 26.448 1.00 86.31 565 LEU A N 1
ATOM 4112 C CA . LEU A 1 565 ? -35.446 -4.913 26.065 1.00 86.31 565 LEU A CA 1
ATOM 4113 C C . LEU A 1 565 ? -35.271 -6.380 25.640 1.00 86.31 565 LEU A C 1
ATOM 4115 O O . LEU A 1 565 ? -35.813 -7.285 26.282 1.00 86.31 565 LEU A O 1
ATOM 4119 N N . SER A 1 566 ? -34.457 -6.637 24.613 1.00 82.44 566 SER A N 1
ATOM 4120 C CA . SER A 1 566 ? -33.948 -7.985 24.341 1.00 82.44 566 SER A CA 1
ATOM 4121 C C . SER A 1 566 ? -32.821 -8.371 25.311 1.00 82.44 566 SER A C 1
ATOM 4123 O O . SER A 1 566 ? -32.317 -7.557 26.094 1.00 82.44 566 SER A O 1
ATOM 4125 N N . ALA A 1 567 ? -32.375 -9.628 25.243 1.00 75.12 567 ALA A N 1
ATOM 4126 C CA . ALA A 1 567 ? -31.195 -10.077 25.981 1.00 75.12 567 ALA A CA 1
ATOM 4127 C C . ALA A 1 567 ? -29.920 -9.317 25.561 1.00 75.12 567 ALA A C 1
ATOM 4129 O O . ALA A 1 567 ? -29.112 -8.980 26.420 1.00 75.12 567 ALA A O 1
ATOM 4130 N N . ALA A 1 568 ? -29.764 -8.995 24.270 1.00 64.44 568 ALA A N 1
ATOM 4131 C CA . ALA A 1 568 ? -28.626 -8.216 23.775 1.00 64.44 568 ALA A CA 1
ATOM 4132 C C . ALA A 1 568 ? -28.667 -6.768 24.287 1.00 64.44 568 ALA A C 1
ATOM 4134 O O . ALA A 1 568 ? -27.651 -6.249 24.736 1.00 64.44 568 ALA A O 1
ATOM 4135 N N . ASP A 1 569 ? -29.852 -6.156 24.308 1.00 79.25 569 ASP A N 1
ATOM 4136 C CA . ASP A 1 569 ? -30.058 -4.800 24.829 1.00 79.25 569 ASP A CA 1
ATOM 4137 C C . ASP A 1 569 ? -29.797 -4.713 26.343 1.00 79.25 569 ASP A C 1
ATOM 4139 O O . ASP A 1 569 ? -29.247 -3.732 26.840 1.00 79.25 569 ASP A O 1
ATOM 4143 N N . SER A 1 570 ? -30.159 -5.768 27.078 1.00 81.31 570 SER A N 1
ATOM 4144 C CA . SER A 1 570 ? -29.922 -5.873 28.523 1.00 81.31 570 SER A CA 1
ATOM 4145 C C . SER A 1 570 ? -28.437 -6.072 28.848 1.00 81.31 570 SER A C 1
ATOM 4147 O O . SER A 1 570 ? -27.939 -5.469 29.795 1.00 81.31 570 SER A O 1
ATOM 4149 N N . VAL A 1 571 ? -27.720 -6.872 28.046 1.00 72.50 571 VAL A N 1
ATOM 4150 C CA . VAL A 1 571 ? -26.254 -7.031 28.129 1.00 72.50 571 VAL A CA 1
ATOM 4151 C C . VAL A 1 571 ? -25.537 -5.738 27.738 1.00 72.50 571 VAL A C 1
ATOM 4153 O O . VAL A 1 571 ? -24.573 -5.363 28.394 1.00 72.50 571 VAL A O 1
ATOM 4156 N N . TYR A 1 572 ? -26.026 -5.022 26.721 1.00 71.94 572 TYR A N 1
ATOM 4157 C CA . TYR A 1 572 ? -25.524 -3.699 26.354 1.00 71.94 572 TYR A CA 1
ATOM 4158 C C . TYR A 1 572 ? -25.652 -2.716 27.526 1.00 71.94 572 TYR A C 1
ATOM 4160 O O . TYR A 1 572 ? -24.671 -2.078 27.887 1.00 71.94 572 TYR A O 1
ATOM 4168 N N . LEU A 1 573 ? -26.821 -2.628 28.172 1.00 78.44 573 LEU A N 1
ATOM 4169 C CA . LEU A 1 573 ? -27.027 -1.721 29.308 1.00 78.44 573 LEU A CA 1
ATOM 4170 C C . LEU A 1 573 ? -26.166 -2.097 30.529 1.00 78.44 573 LEU A C 1
ATOM 4172 O O . LEU A 1 573 ? -25.503 -1.219 31.078 1.00 78.44 573 LEU A O 1
ATOM 4176 N N . ASP A 1 574 ? -26.098 -3.380 30.901 1.00 78.62 574 ASP A N 1
ATOM 4177 C CA . ASP A 1 574 ? -25.191 -3.892 31.950 1.00 78.62 574 ASP A CA 1
ATOM 4178 C C . ASP A 1 574 ? -23.714 -3.557 31.649 1.00 78.62 574 ASP A C 1
ATOM 4180 O O . ASP A 1 574 ? -22.965 -3.157 32.544 1.00 78.62 574 ASP A O 1
ATOM 4184 N N . ALA A 1 575 ? -23.313 -3.615 30.371 1.00 66.44 575 ALA A N 1
ATOM 4185 C CA . ALA A 1 575 ? -21.985 -3.229 29.896 1.00 66.44 575 ALA A CA 1
ATOM 4186 C C . ALA A 1 575 ? -21.714 -1.710 29.896 1.00 66.44 575 ALA A C 1
ATOM 4188 O O . ALA A 1 575 ? -20.555 -1.298 29.871 1.00 66.44 575 ALA A O 1
ATOM 4189 N N . LEU A 1 576 ? -22.744 -0.861 29.959 1.00 68.19 576 LEU A N 1
ATOM 4190 C CA . LEU A 1 576 ? -22.573 0.582 30.168 1.00 68.19 576 LEU A CA 1
ATOM 4191 C C . LEU A 1 576 ? -22.461 0.968 31.646 1.00 68.19 576 LEU A C 1
ATOM 4193 O O . LEU A 1 576 ? -21.959 2.052 31.957 1.00 68.19 576 LEU A O 1
ATOM 4197 N N . GLY A 1 577 ? -22.995 0.132 32.535 1.00 79.94 577 GLY A N 1
ATOM 4198 C CA . GLY A 1 577 ? -23.198 0.443 33.940 1.00 79.94 577 GLY A CA 1
ATOM 4199 C C . GLY A 1 577 ? -22.234 -0.264 34.875 1.00 79.94 577 GLY A C 1
ATOM 4200 O O . GLY A 1 577 ? -21.090 0.162 35.043 1.00 79.94 577 GLY A O 1
ATOM 4201 N N . ASN A 1 578 ? -22.743 -1.271 35.583 1.00 73.88 578 ASN A N 1
ATOM 4202 C CA . ASN A 1 578 ? -22.046 -1.896 36.703 1.00 73.88 578 ASN A CA 1
ATOM 4203 C C . ASN A 1 578 ? -21.534 -3.323 36.433 1.00 73.88 578 ASN A C 1
ATOM 4205 O O . ASN A 1 578 ? -20.753 -3.834 37.238 1.00 73.88 578 ASN A O 1
ATOM 4209 N N . HIS A 1 579 ? -21.861 -3.907 35.274 1.00 75.44 579 HIS A N 1
ATOM 4210 C CA . HIS A 1 579 ? -21.387 -5.217 34.811 1.00 75.44 579 HIS A CA 1
ATOM 4211 C C . HIS A 1 579 ? -21.668 -6.387 35.786 1.00 75.44 579 HIS A C 1
ATOM 4213 O O . HIS A 1 579 ? -20.794 -7.236 35.994 1.00 75.44 579 HIS A O 1
ATOM 4219 N N . ASN A 1 580 ? -22.852 -6.453 36.414 1.00 79.69 580 ASN A N 1
ATOM 4220 C CA . ASN A 1 580 ? -23.223 -7.598 37.268 1.00 79.69 580 ASN A CA 1
ATOM 4221 C C . ASN A 1 580 ? -23.885 -8.761 36.500 1.00 79.69 580 ASN A C 1
ATOM 4223 O O . ASN A 1 580 ? -24.162 -9.813 37.084 1.00 79.69 580 ASN A O 1
ATOM 4227 N N . GLY A 1 581 ? -24.097 -8.598 35.192 1.00 77.88 581 GLY A N 1
ATOM 4228 C CA . GLY A 1 581 ? -24.788 -9.541 34.319 1.00 77.88 581 GLY A CA 1
ATOM 4229 C C . GLY A 1 581 ? -26.310 -9.374 34.325 1.00 77.88 581 GLY A C 1
ATOM 4230 O O . GLY A 1 581 ? -27.018 -10.309 33.936 1.00 77.88 581 GLY A O 1
ATOM 4231 N N . ARG A 1 582 ? -26.834 -8.233 34.799 1.00 87.12 582 ARG A N 1
ATOM 4232 C CA . ARG A 1 582 ? -28.273 -7.927 34.849 1.00 87.12 582 ARG A CA 1
ATOM 4233 C C . ARG A 1 582 ? -28.515 -6.426 34.786 1.00 87.12 582 ARG A C 1
ATOM 4235 O O . ARG A 1 582 ? -28.094 -5.707 35.679 1.00 87.12 582 ARG A O 1
ATOM 4242 N N . TYR A 1 583 ? -29.332 -6.013 33.822 1.00 88.94 583 TYR A N 1
ATOM 4243 C CA . TYR A 1 583 ? -29.814 -4.642 33.720 1.00 88.94 583 TYR A CA 1
ATOM 4244 C C . TYR A 1 583 ? -30.539 -4.171 34.998 1.00 88.94 583 TYR A C 1
ATOM 4246 O O . TYR A 1 583 ? -31.589 -4.714 35.359 1.00 88.94 583 TYR A O 1
ATOM 4254 N N . ASP A 1 584 ? -29.995 -3.142 35.651 1.00 90.62 584 ASP A N 1
ATOM 4255 C CA . ASP A 1 584 ? -30.554 -2.519 36.853 1.00 90.62 584 ASP A CA 1
ATOM 4256 C C . ASP A 1 584 ? -30.532 -0.967 36.848 1.00 90.62 584 ASP A C 1
ATOM 4258 O O . ASP A 1 584 ? -30.311 -0.299 35.834 1.00 90.62 584 ASP A O 1
ATOM 4262 N N . VAL A 1 585 ? -30.847 -0.361 38.001 1.00 91.56 585 VAL A N 1
ATOM 4263 C CA . VAL A 1 585 ? -30.972 1.098 38.181 1.00 91.56 585 VAL A CA 1
ATOM 4264 C C . VAL A 1 585 ? -29.639 1.827 37.964 1.00 91.56 585 VAL A C 1
ATOM 4266 O O . VAL A 1 585 ? -29.634 2.952 37.464 1.00 91.56 585 VAL A O 1
ATOM 4269 N N . GLY A 1 586 ? -28.514 1.213 38.333 1.00 83.25 586 GLY A N 1
ATOM 4270 C CA . GLY A 1 586 ? -27.169 1.730 38.091 1.00 83.25 586 GLY A CA 1
ATOM 4271 C C . GLY A 1 586 ? -26.844 1.792 36.602 1.00 83.25 586 GLY A C 1
ATOM 4272 O O . GLY A 1 586 ? -26.277 2.784 36.143 1.00 83.25 586 GLY A O 1
ATOM 4273 N N . ASP A 1 587 ? -27.292 0.795 35.844 1.00 86.00 587 ASP A N 1
ATOM 4274 C CA . ASP A 1 587 ? -27.089 0.705 34.396 1.00 86.00 587 ASP A CA 1
ATOM 4275 C C . ASP A 1 587 ? -27.963 1.701 33.642 1.00 86.00 587 ASP A C 1
ATOM 4277 O O . ASP A 1 587 ? -27.477 2.443 32.788 1.00 86.00 587 ASP A O 1
ATOM 4281 N N . PHE A 1 588 ? -29.238 1.814 34.022 1.00 89.81 588 PHE A N 1
ATOM 4282 C CA . PHE A 1 588 ? -30.122 2.842 33.475 1.00 89.81 588 PHE A CA 1
ATOM 4283 C C . PHE A 1 588 ? -29.622 4.260 33.791 1.00 89.81 588 PHE A C 1
ATOM 4285 O O . PHE A 1 588 ? -29.682 5.154 32.948 1.00 89.81 588 PHE A O 1
ATOM 4292 N N . HIS A 1 589 ? -29.068 4.473 34.986 1.00 84.25 589 HIS A N 1
ATOM 4293 C CA . HIS A 1 589 ? -28.441 5.735 35.373 1.00 84.25 589 HIS A CA 1
ATOM 4294 C C . HIS A 1 589 ? -27.143 6.009 34.592 1.00 84.25 589 HIS A C 1
ATOM 4296 O O . HIS A 1 589 ? -26.888 7.162 34.242 1.00 84.25 589 HIS A O 1
ATOM 4302 N N . ALA A 1 590 ? -26.347 4.987 34.265 1.00 76.69 590 ALA A N 1
ATOM 4303 C CA . ALA A 1 590 ? -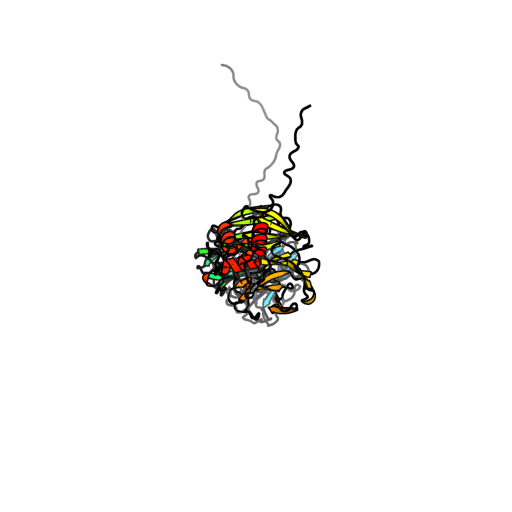25.180 5.127 33.394 1.00 76.69 590 ALA A CA 1
ATOM 4304 C C . ALA A 1 590 ? -25.580 5.444 31.941 1.00 76.69 590 ALA A C 1
ATOM 4306 O O . ALA A 1 590 ? -25.026 6.364 31.339 1.00 76.69 590 ALA A O 1
ATOM 4307 N N . PHE A 1 591 ? -26.607 4.772 31.417 1.00 80.75 591 PHE A N 1
ATOM 4308 C CA . PHE A 1 591 ? -27.209 5.054 30.112 1.00 80.75 591 PHE A CA 1
ATOM 4309 C C . PHE A 1 591 ? -27.744 6.494 30.026 1.00 80.75 591 PHE A C 1
ATOM 4311 O O . PHE A 1 591 ? -27.383 7.230 29.110 1.00 80.75 591 PHE A O 1
ATOM 4318 N N . LEU A 1 592 ? -28.503 6.952 31.031 1.00 80.62 592 LEU A N 1
ATOM 4319 C CA . LEU A 1 592 ? -28.970 8.342 31.136 1.00 80.62 592 LEU A CA 1
ATOM 4320 C C . LEU A 1 592 ? -27.822 9.366 31.168 1.00 80.62 592 LEU A C 1
ATOM 4322 O O . LEU A 1 592 ? -27.949 10.438 30.579 1.00 80.62 592 LEU A O 1
ATOM 4326 N N . ARG A 1 593 ? -26.702 9.054 31.839 1.00 71.19 593 ARG A N 1
ATOM 4327 C CA . ARG A 1 593 ? -25.501 9.914 31.840 1.00 71.19 593 ARG A CA 1
ATOM 4328 C C . ARG A 1 593 ? -24.838 9.973 30.470 1.00 71.19 593 ARG A C 1
ATOM 4330 O O . ARG A 1 593 ? -24.388 11.038 30.070 1.00 71.19 593 ARG A O 1
ATOM 4337 N N . ALA A 1 594 ? -24.763 8.851 29.765 1.00 64.38 594 ALA A N 1
ATOM 4338 C CA . ALA A 1 594 ? -24.104 8.782 28.467 1.00 64.38 594 ALA A CA 1
ATOM 4339 C C . ALA A 1 594 ? -24.939 9.375 27.317 1.00 64.38 594 ALA A C 1
ATOM 4341 O O . ALA A 1 594 ? -24.369 9.844 26.335 1.00 64.38 594 ALA A O 1
ATOM 4342 N N . LEU A 1 595 ? -26.266 9.435 27.473 1.00 67.44 595 LEU A N 1
ATOM 4343 C CA . LEU A 1 595 ? -27.167 10.244 26.642 1.00 67.44 595 LEU A CA 1
ATOM 4344 C C . LEU A 1 595 ? -27.136 11.753 26.984 1.00 67.44 595 LEU A C 1
ATOM 4346 O O . LEU A 1 595 ? -27.914 12.514 26.417 1.00 67.44 595 LEU A O 1
ATOM 4350 N N . ASP A 1 596 ? -26.308 12.176 27.948 1.00 63.38 596 ASP A N 1
ATOM 4351 C CA . ASP A 1 596 ? -26.268 13.523 28.553 1.00 63.38 596 ASP A CA 1
ATOM 4352 C C . ASP A 1 596 ? -27.626 14.033 29.097 1.00 63.38 596 ASP A C 1
ATOM 4354 O O . ASP A 1 596 ? -27.822 15.213 29.387 1.00 63.38 596 ASP A O 1
ATOM 4358 N N . ALA A 1 597 ? -28.580 13.126 29.330 1.00 58.03 597 ALA A N 1
ATOM 4359 C CA . ALA A 1 597 ? -29.956 13.435 29.730 1.00 58.03 597 ALA A CA 1
ATOM 4360 C C . ALA A 1 597 ? -30.098 13.934 31.187 1.00 58.03 597 ALA A C 1
ATOM 4362 O O . ALA A 1 597 ? -31.209 14.126 31.682 1.00 58.03 597 ALA A O 1
ATOM 4363 N N . LEU A 1 598 ? -28.979 14.127 31.895 1.00 51.56 598 LEU A N 1
ATOM 4364 C CA . LEU A 1 598 ? -28.910 14.518 33.308 1.00 51.56 598 LEU A CA 1
ATOM 4365 C C . LEU A 1 598 ? -28.221 15.876 33.543 1.00 51.56 598 LEU A C 1
ATOM 4367 O O . LEU A 1 598 ? -28.163 16.336 34.684 1.00 51.56 598 LEU A O 1
ATOM 4371 N N . SER A 1 599 ? -27.747 16.553 32.492 1.00 42.62 599 SER A N 1
ATOM 4372 C CA . SER A 1 599 ? -27.060 17.854 32.585 1.00 42.62 599 SER A CA 1
ATOM 4373 C C . SER A 1 599 ? -27.959 19.024 33.032 1.00 42.62 599 SER A C 1
ATOM 4375 O O . SER A 1 599 ? -27.459 20.071 33.442 1.00 42.62 599 SER A O 1
ATOM 4377 N N . GLY A 1 600 ? -29.287 18.849 33.047 1.00 42.50 600 GLY A N 1
ATOM 4378 C CA . GLY A 1 600 ? -30.265 19.891 33.401 1.00 42.50 600 GLY A CA 1
ATOM 4379 C C . GLY A 1 600 ? -30.340 20.309 34.881 1.00 42.50 600 GLY A C 1
ATOM 4380 O O . GLY A 1 600 ? -31.086 21.229 35.213 1.00 42.50 600 GLY A O 1
ATOM 4381 N N . ALA A 1 601 ? -29.595 19.677 35.794 1.00 37.91 601 ALA A N 1
ATOM 4382 C CA . ALA A 1 601 ? -29.676 19.931 37.241 1.00 37.91 601 ALA A CA 1
ATOM 4383 C C . ALA A 1 601 ? -28.804 21.117 37.738 1.00 37.91 601 ALA A C 1
ATOM 4385 O O . ALA A 1 601 ? -28.231 21.060 38.829 1.00 37.91 601 ALA A O 1
ATOM 4386 N N . GLY A 1 602 ? -28.690 22.197 36.952 1.00 39.28 602 GLY A N 1
ATOM 4387 C CA . GLY A 1 602 ? -27.773 23.321 37.198 1.00 39.28 602 GLY A CA 1
ATOM 4388 C C . GLY A 1 602 ? -28.428 24.712 37.214 1.00 39.28 602 GLY A C 1
ATOM 4389 O O . GLY A 1 602 ? -28.847 25.229 36.188 1.00 39.28 602 GLY A O 1
ATOM 4390 N N . SER A 1 603 ? -28.430 25.363 38.384 1.00 40.06 603 SER A N 1
ATOM 4391 C CA . SER A 1 603 ? -28.700 26.804 38.588 1.00 40.06 603 SER A CA 1
ATOM 4392 C C . SER A 1 603 ? -29.995 27.411 38.004 1.00 40.06 603 SER A C 1
ATOM 4394 O O . SER A 1 603 ? -29.959 28.204 37.069 1.00 40.06 603 SER A O 1
ATOM 4396 N N . SER A 1 604 ? -31.124 27.222 38.696 1.00 34.44 604 SER A N 1
ATOM 4397 C CA . SER A 1 604 ? -32.321 28.078 38.568 1.00 34.44 604 SER A CA 1
ATOM 4398 C C . SER A 1 604 ? -32.569 28.937 39.824 1.00 34.44 604 SER A C 1
ATOM 4400 O O . SER A 1 604 ? -33.688 29.015 40.340 1.00 34.44 604 SER A O 1
ATOM 4402 N N . ARG A 1 605 ? -31.523 29.591 40.359 1.00 36.47 605 ARG A N 1
ATOM 4403 C CA . ARG A 1 605 ? -31.680 30.596 41.430 1.00 36.47 605 ARG A CA 1
ATOM 4404 C C . ARG A 1 605 ? -32.256 31.890 40.852 1.00 36.47 605 ARG A C 1
ATOM 4406 O O . ARG A 1 605 ? -31.518 32.794 40.479 1.00 36.47 605 ARG A O 1
ATOM 4413 N N . SER A 1 606 ? -33.584 31.963 40.811 1.00 34.59 606 SER A N 1
ATOM 4414 C CA . SER A 1 606 ? -34.315 33.200 40.528 1.00 34.59 606 SER A CA 1
ATOM 4415 C C . SER A 1 606 ? -33.910 34.306 41.519 1.00 34.59 606 SER A C 1
ATOM 4417 O O . SER A 1 606 ? -34.050 34.101 42.731 1.00 34.59 606 SER A O 1
ATOM 4419 N N . PRO A 1 607 ? -33.421 35.473 41.057 1.00 38.12 607 PRO A N 1
ATOM 4420 C CA . PRO A 1 607 ? -33.281 36.643 41.907 1.00 38.12 607 PRO A CA 1
ATOM 4421 C C . PRO A 1 607 ? -34.676 37.232 42.144 1.00 38.12 607 PRO A C 1
ATOM 4423 O O . PRO A 1 607 ? -35.254 37.882 41.275 1.00 38.12 607 PRO A O 1
ATOM 4426 N N . SER A 1 608 ? -35.235 36.995 43.331 1.00 39.62 608 SER A N 1
ATOM 4427 C CA . SER A 1 608 ? -36.534 37.549 43.715 1.00 39.62 608 SER A CA 1
ATOM 4428 C C . SER A 1 608 ? -36.482 39.079 43.732 1.00 39.62 608 SER A C 1
ATOM 4430 O O . SER A 1 608 ? -35.863 39.667 44.623 1.00 39.62 608 SER A O 1
ATOM 4432 N N . GLY A 1 609 ? -37.155 39.722 42.779 1.00 37.59 609 GLY A N 1
ATOM 4433 C CA . GLY A 1 609 ? -37.342 41.167 42.800 1.00 37.59 609 GLY A CA 1
ATOM 4434 C C . GLY A 1 609 ? -38.093 41.612 44.057 1.00 37.59 609 GLY A C 1
ATOM 4435 O O . GLY A 1 609 ? -39.062 40.976 44.479 1.00 37.59 609 GLY A O 1
ATOM 4436 N N . ARG A 1 610 ? -37.659 42.727 44.646 1.00 43.91 610 ARG A N 1
ATOM 4437 C CA . ARG A 1 610 ? -38.449 43.505 45.604 1.00 43.91 610 ARG A CA 1
ATOM 4438 C C . ARG A 1 610 ? -38.438 44.961 45.178 1.00 43.91 610 ARG A C 1
ATOM 4440 O O . ARG A 1 610 ? -37.389 45.593 45.169 1.00 43.91 610 ARG A O 1
ATOM 4447 N N . GLU A 1 611 ? -39.617 45.479 44.876 1.00 41.50 611 GLU A N 1
ATOM 4448 C CA . GLU A 1 611 ? -39.853 46.915 44.826 1.00 41.50 611 GLU A CA 1
ATOM 4449 C C . GLU A 1 611 ? -39.933 47.461 46.258 1.00 41.50 611 GLU A C 1
ATOM 4451 O O . GLU A 1 611 ? -40.805 47.035 47.025 1.00 41.50 611 GLU A O 1
ATOM 4456 N N . ARG A 1 612 ? -39.040 48.397 46.604 1.00 43.16 612 ARG A N 1
ATOM 4457 C CA . ARG A 1 612 ? -39.319 49.682 47.282 1.00 43.16 612 ARG A CA 1
ATOM 4458 C C . ARG A 1 612 ? -38.027 50.411 47.634 1.00 43.16 612 ARG A C 1
ATOM 4460 O O . ARG A 1 612 ? -37.097 49.734 48.116 1.00 43.16 612 ARG A O 1
#

Foldseek 3Di:
DDDDDDDDDDDDDDDDDPPPPDDDPPDDDAAAEAEDDPPCQAPVNAAEDEARYKYKYFQDDQQGKHKHKYFDAAQFKKKKWKAFVVVVAPFLKKKWKADQVRPHTPKIFQPFAPSTTMFIWHHHHGHMMMMMMAGDVSHTDRRRMIMINTHTDDQADDHQFGPPAQFPVRAREDEAADKTKDKQFFDDPDPPGGKHKYKYWDAAFWKKKKKKAFRIDDDQKKKWKADQVRPHTQDIARPDDHRITIAMAGHRHTHMIIMMIGGPDDPPGTMTMIMIHIYTDHFALQPPKDFLEFDQQFWAAWEAALAQWIWTDRAVQLFIWIGHPNSDIDGLAHDNHRWHAWEAFQARWIWTFHQCQFIWTADPNHDTDTQARNNNGWHYWFAFPLRWIWTQHQPQQWTWIAANRRHTDDTARNCVVPARHQAYWYAFLVRWIWGDSQAWIWTQDPSDTDTQAPGGAGFQEWFAFNQRWIWTDRQSQQAIWIAGNRRHTDIVGNGRHQNGWHYKYFTHHNQRHFAQKMKTDRGPRRTIMITDSSSSPGTGDPTRYRPFPADLVLLVVVQVPDPRGDLSRQSSLCSQFVVPSGRYPRSNVSVCVVVVVPVPPDDPPDPDDDDD

Solvent-accessible surface area (backbone atoms only — not comparable to full-atom values): 31596 Å² total; per-residue (Å²): 134,88,88,85,89,88,86,83,83,84,84,81,90,82,90,79,83,83,76,76,78,76,80,73,78,80,76,80,74,72,71,42,80,41,74,66,60,88,75,16,70,39,86,90,45,33,33,83,52,52,82,48,27,31,38,35,47,57,32,54,50,60,69,37,42,47,22,35,32,36,78,46,49,51,78,41,45,39,23,40,41,34,40,14,57,89,75,73,26,84,38,43,37,29,39,38,35,26,36,67,83,67,70,52,75,76,48,46,20,42,52,50,49,88,44,24,16,51,49,54,43,50,36,79,64,64,39,49,31,35,40,36,42,32,33,55,92,36,66,25,31,99,63,24,36,38,33,31,43,32,35,60,67,66,98,56,47,49,70,70,36,48,55,80,17,68,39,65,92,41,29,29,78,51,56,75,68,43,73,44,23,38,61,43,47,50,53,75,97,51,94,83,58,43,43,47,20,36,32,30,68,50,44,56,68,41,20,36,41,38,38,38,38,67,42,42,94,83,48,50,38,28,33,37,35,25,36,72,81,55,70,52,71,76,52,68,34,49,68,61,78,74,50,34,7,42,47,43,49,39,32,78,50,63,44,51,33,29,41,34,40,33,64,85,80,68,100,80,45,51,45,39,49,35,39,40,34,34,37,71,50,87,63,22,50,26,41,29,56,42,81,42,34,67,90,37,67,28,26,39,18,40,35,48,41,49,75,36,27,39,36,33,19,18,28,74,63,18,22,32,35,35,23,40,81,85,32,58,66,42,82,42,29,73,77,47,57,52,33,29,20,31,28,40,36,57,86,52,29,41,35,36,18,10,54,83,11,32,28,29,40,22,42,86,87,26,54,70,40,86,59,29,76,83,50,65,21,22,44,16,34,31,32,26,70,56,34,33,34,38,35,18,16,68,81,82,14,26,43,33,39,24,42,76,84,50,46,82,75,49,79,42,77,26,65,81,70,38,81,81,19,30,36,29,48,36,55,45,87,85,56,41,51,30,36,21,22,36,43,34,36,29,36,52,54,98,93,38,79,42,84,43,30,80,56,94,49,61,41,58,27,45,38,41,24,71,85,34,32,38,40,34,29,28,33,95,68,19,27,31,35,29,21,40,74,75,35,46,81,75,32,80,55,24,20,49,59,46,68,27,27,33,19,42,31,43,32,23,41,82,80,30,50,46,30,41,34,44,33,33,22,20,22,85,80,7,29,30,36,32,35,24,44,88,44,39,88,52,27,25,54,82,51,23,39,58,80,66,96,70,50,74,65,35,52,55,41,32,70,74,70,47,92,64,63,51,74,67,47,32,52,51,36,9,36,59,41,75,62,81,83,57,60,44,72,64,11,54,51,34,47,37,52,74,68,54,75,62,72,83,85,65,85,85,81,75,82,81,85,76,93,129

Radius of gyration: 35.95 Å; Cα contacts (8 Å, |Δi|>4): 1655; chains: 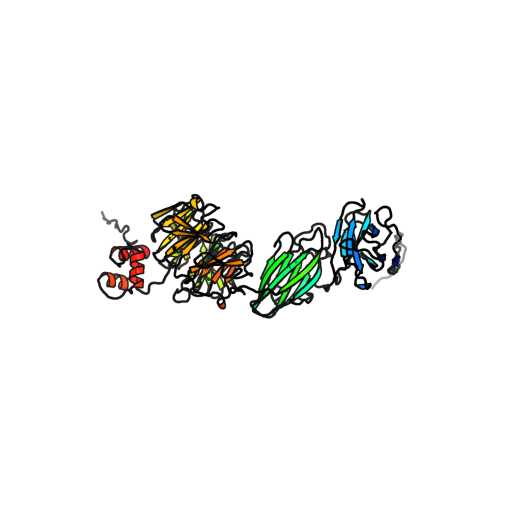1; bounding box: 91×93×110 Å